Protein AF-A0A150TAH8-F1 (afdb_monomer)

Solvent-accessible surface area (backbone atoms only — not comparable to full-atom values): 19222 Å² total; per-residue (Å²): 104,57,64,86,28,78,84,46,90,66,79,88,76,79,58,80,88,75,46,64,79,42,93,52,56,62,56,81,57,50,41,96,89,68,51,67,64,69,39,50,74,44,46,46,42,44,44,37,46,50,50,52,49,42,22,63,46,40,26,17,71,62,74,76,88,62,86,39,72,48,59,50,74,57,78,55,34,35,42,38,38,40,35,40,97,94,30,67,41,66,52,63,29,39,33,45,68,36,95,39,83,70,72,41,24,24,32,34,38,18,38,35,38,76,88,75,35,62,66,59,65,59,69,59,45,21,65,69,27,26,20,41,31,31,29,54,46,47,60,25,31,33,85,87,44,45,76,81,45,36,38,30,38,46,25,63,57,67,37,32,69,41,54,48,6,38,30,30,34,35,25,47,46,53,54,47,52,49,52,29,39,52,71,55,70,41,69,60,41,34,54,76,12,25,28,30,25,8,43,33,74,32,3,16,28,16,42,42,28,28,36,71,26,63,45,41,22,29,23,34,22,24,47,23,16,54,83,26,51,18,22,60,74,44,23,85,81,57,64,18,47,42,57,48,52,53,52,65,78,44,53,45,42,6,60,56,28,66,83,32,38,90,42,45,37,30,49,92,57,45,31,21,52,49,52,30,44,34,52,71,36,33,35,42,42,37,45,49,59,67,42,47,46,36,19,37,28,25,26,42,28,13,53,56,56,13,42,43,50,19,44,23,63,74,30,47,45,30,42,26,32,45,22,58,63,87,77,62,61,82,80,61,83,57,75,82,48,49,62,62,49,50,40,50,42,25,38,41,40,70,63,78,43,79,65,66,42,52,79,42,58,23,86,95,24,59,42,65,52,79,83,37,50,87,74,81,78,58,82,35,102

Foldseek 3Di:
DFAPLPVADADDDDALVPFDFALFFFALQAHPVRDGDFFLVVNSNSLVNVVVLCCQAKFHDQDDAAPDWEWDDDQFKTKIWGDHPRFIDIDMWTKHWAPDDDFQFFEEEAEPCPPVRRLADPCLCSVLRYMYTDDHLCQQWNQPAACCATDHRVCSHVNRNGLGFSLSSSLNVVVSSLVHCVVNVRGHHDSQFYAYEYFACVLLNLLSNLLRTLSHQAGERALHADSRQFWLSQLVVQVAQQLCNVVVVTRRIGPNNVSCSPPVSSSSHINLSSLLSNPPGAYAYHHELLDSNRLLLRNLLSQVSSLLSCVLSVRNQRYAYDHQFDDRDGSDHGPVCSVVVSQNSCVRHVNNHDGGHYYDHHPSRHHDNVVRDDDDRHNHD

Structure (mmCIF, N/CA/C/O backbone):
data_AF-A0A150TAH8-F1
#
_entry.id   AF-A0A150TAH8-F1
#
loop_
_atom_site.group_PDB
_atom_site.id
_atom_site.type_symbol
_atom_site.label_atom_id
_atom_site.label_alt_id
_atom_site.label_comp_id
_atom_site.label_asym_id
_atom_site.label_entity_id
_atom_site.label_seq_id
_atom_site.pdbx_PDB_ins_code
_atom_site.Cartn_x
_atom_site.Cartn_y
_atom_site.Cartn_z
_atom_site.occupancy
_atom_site.B_iso_or_equiv
_atom_site.auth_seq_id
_atom_site.auth_comp_id
_atom_site.auth_asym_id
_atom_site.auth_atom_id
_atom_site.pdbx_PDB_model_num
ATOM 1 N N . MET A 1 1 ? -14.112 -8.688 0.940 1.00 89.31 1 MET A N 1
ATOM 2 C CA . MET A 1 1 ? -13.228 -9.781 1.413 1.00 89.31 1 MET A CA 1
ATOM 3 C C . MET A 1 1 ? -11.801 -9.259 1.490 1.00 89.31 1 MET A C 1
ATOM 5 O O . MET A 1 1 ? -11.469 -8.383 0.705 1.00 89.31 1 MET A O 1
ATOM 9 N N . GLU A 1 2 ? -10.972 -9.759 2.413 1.00 94.56 2 GLU A N 1
ATOM 10 C CA . GLU A 1 2 ? -9.557 -9.344 2.533 1.00 94.56 2 GLU A CA 1
ATOM 11 C C . GLU A 1 2 ? -8.723 -9.751 1.303 1.00 94.56 2 GLU A C 1
ATOM 13 O O . GLU A 1 2 ? -7.893 -8.979 0.825 1.00 94.56 2 GLU A O 1
ATOM 18 N N . ASP A 1 3 ? -8.968 -10.950 0.773 1.00 95.94 3 ASP A N 1
ATOM 19 C CA . ASP A 1 3 ? -8.304 -11.502 -0.407 1.00 95.94 3 ASP A CA 1
ATOM 20 C C . ASP A 1 3 ? -9.316 -12.358 -1.180 1.00 95.94 3 ASP A C 1
ATOM 22 O O . ASP A 1 3 ? -9.852 -13.332 -0.652 1.00 95.94 3 ASP A O 1
ATOM 26 N N . GLU A 1 4 ? -9.637 -11.951 -2.401 1.00 95.19 4 GLU A N 1
ATOM 27 C CA . GLU A 1 4 ? -10.650 -12.576 -3.258 1.00 95.19 4 GLU A CA 1
ATOM 28 C C . GLU A 1 4 ? -10.094 -13.772 -4.033 1.00 95.19 4 GLU A C 1
ATOM 30 O O . GLU A 1 4 ? -10.869 -14.556 -4.561 1.00 95.19 4 GLU A O 1
ATOM 35 N N . GLY A 1 5 ? -8.767 -13.918 -4.114 1.00 95.38 5 GLY A N 1
ATOM 36 C CA . GLY A 1 5 ? -8.105 -15.009 -4.836 1.00 95.38 5 GLY A CA 1
ATOM 37 C C . GLY A 1 5 ? -7.722 -16.202 -3.963 1.00 95.38 5 GLY A C 1
ATOM 38 O O . GLY A 1 5 ? -6.856 -16.981 -4.352 1.00 95.38 5 GLY A O 1
ATOM 39 N N . THR A 1 6 ? -8.287 -16.345 -2.763 1.00 94.38 6 THR A N 1
ATOM 40 C CA . THR A 1 6 ? -7.948 -17.453 -1.847 1.00 94.38 6 THR A CA 1
ATOM 41 C C . THR A 1 6 ? -8.355 -18.827 -2.380 1.00 94.38 6 THR A C 1
ATOM 43 O O . THR A 1 6 ? -7.777 -19.826 -1.961 1.00 94.38 6 THR A O 1
ATOM 46 N N . ASP A 1 7 ? -9.298 -18.868 -3.320 1.00 95.31 7 ASP A N 1
ATOM 47 C CA . ASP A 1 7 ? -9.762 -20.052 -4.045 1.00 95.31 7 ASP A CA 1
ATOM 48 C C . ASP A 1 7 ? -8.865 -20.437 -5.237 1.00 95.31 7 ASP A C 1
ATOM 50 O O . ASP A 1 7 ? -8.974 -21.543 -5.766 1.00 95.31 7 ASP A O 1
ATOM 54 N N . CYS A 1 8 ? -7.972 -19.545 -5.674 1.00 95.94 8 CYS A N 1
ATOM 55 C CA . CYS A 1 8 ? -7.101 -19.783 -6.818 1.00 95.94 8 CYS A CA 1
ATOM 56 C C . CYS A 1 8 ? -5.956 -20.744 -6.469 1.00 95.94 8 CYS A C 1
ATOM 58 O O . CYS A 1 8 ? -5.208 -20.531 -5.511 1.00 95.94 8 CYS A O 1
ATOM 60 N N . ALA A 1 9 ? -5.754 -21.763 -7.307 1.00 93.19 9 ALA A N 1
ATOM 61 C CA . ALA A 1 9 ? -4.584 -22.628 -7.222 1.00 93.19 9 ALA A CA 1
ATOM 62 C C . ALA A 1 9 ? -3.312 -21.854 -7.607 1.00 93.19 9 ALA A C 1
ATOM 64 O O . ALA A 1 9 ? -3.242 -21.263 -8.683 1.00 93.19 9 ALA A O 1
ATOM 65 N N . VAL A 1 10 ? -2.297 -21.883 -6.740 1.00 94.94 10 VAL A N 1
ATOM 66 C CA . VAL A 1 10 ? -0.975 -21.301 -7.006 1.00 94.94 10 VAL A CA 1
ATOM 67 C C . VAL A 1 10 ? 0.061 -22.414 -6.975 1.00 94.94 10 VAL A C 1
ATOM 69 O O . VAL A 1 10 ? 0.217 -23.089 -5.957 1.00 94.94 10 VAL A O 1
ATOM 72 N N . SER A 1 11 ? 0.771 -22.600 -8.087 1.00 92.62 11 SER A N 1
ATOM 73 C CA . SER A 1 11 ? 1.853 -23.581 -8.194 1.00 92.62 11 SER A CA 1
ATOM 74 C C . SER A 1 11 ? 2.959 -23.325 -7.169 1.00 92.62 11 SER A C 1
ATOM 76 O O . SER A 1 11 ? 3.201 -22.190 -6.751 1.00 92.62 11 SER A O 1
ATOM 78 N N . SER A 1 12 ? 3.677 -24.383 -6.788 1.00 93.50 12 SER A N 1
ATOM 79 C CA . SER A 1 12 ? 4.825 -24.269 -5.888 1.00 93.50 12 SER A CA 1
ATOM 80 C C . SER A 1 12 ? 5.863 -23.298 -6.450 1.00 93.50 12 SER A C 1
ATOM 82 O O . SER A 1 12 ? 6.336 -23.459 -7.576 1.00 93.50 12 SER A O 1
ATOM 84 N N . LEU A 1 13 ? 6.245 -22.310 -5.648 1.00 97.06 13 LEU A N 1
ATOM 85 C CA . LEU A 1 13 ? 7.256 -21.333 -6.029 1.00 97.06 13 LEU A CA 1
ATOM 86 C C . LEU A 1 13 ? 8.665 -21.910 -5.813 1.00 97.06 13 LEU A C 1
ATOM 88 O O . LEU A 1 13 ? 8.906 -22.481 -4.746 1.00 97.06 13 LEU A O 1
ATOM 92 N N . PRO A 1 14 ? 9.615 -21.726 -6.745 1.00 95.88 14 PRO A N 1
ATOM 93 C CA . PRO A 1 14 ? 10.979 -22.242 -6.610 1.00 95.88 14 PRO A CA 1
ATOM 94 C C . PRO A 1 14 ? 11.730 -21.587 -5.444 1.00 95.88 14 PRO A C 1
ATOM 96 O O . PRO A 1 14 ? 11.339 -20.535 -4.929 1.00 95.88 14 PRO A O 1
ATOM 99 N N . ASP A 1 15 ? 12.824 -22.189 -5.003 1.00 96.06 15 ASP A N 1
ATOM 100 C CA . ASP A 1 15 ? 13.688 -21.560 -4.004 1.00 96.06 15 ASP A CA 1
ATOM 101 C C . ASP A 1 15 ? 14.518 -20.432 -4.612 1.00 96.06 15 ASP A C 1
ATOM 103 O O . ASP A 1 15 ? 14.789 -20.414 -5.813 1.00 96.06 15 ASP A O 1
ATOM 107 N N . ALA A 1 16 ? 14.936 -19.480 -3.773 1.00 95.06 16 ALA A N 1
ATOM 108 C CA . ALA A 1 16 ? 15.614 -18.266 -4.227 1.00 95.06 16 ALA A CA 1
ATOM 109 C C . ALA A 1 16 ? 16.863 -18.557 -5.080 1.00 95.06 16 ALA A C 1
ATOM 111 O O . ALA A 1 16 ? 17.128 -17.855 -6.054 1.00 95.06 16 ALA A O 1
ATOM 112 N N . GLY A 1 17 ? 17.605 -19.620 -4.749 1.00 94.06 17 GLY A N 1
ATOM 113 C CA . GLY A 1 17 ? 18.802 -20.033 -5.486 1.00 94.06 17 GLY A CA 1
ATOM 114 C C . GLY A 1 17 ? 18.532 -20.569 -6.897 1.00 94.06 17 GLY A C 1
ATOM 115 O O . GLY A 1 17 ? 19.419 -20.487 -7.740 1.00 94.06 17 GLY A O 1
ATOM 116 N N . ALA A 1 18 ? 17.322 -21.067 -7.169 1.00 95.88 18 ALA A N 1
ATOM 117 C CA . ALA A 1 18 ? 16.941 -21.645 -8.460 1.00 95.88 18 ALA A CA 1
ATOM 118 C C . ALA A 1 18 ? 16.363 -20.612 -9.445 1.00 95.88 18 ALA A C 1
ATOM 120 O O . ALA A 1 18 ? 16.074 -20.943 -10.594 1.00 95.88 18 ALA A O 1
ATOM 121 N N . LEU A 1 19 ? 16.167 -19.365 -9.007 1.00 97.12 19 LEU A N 1
ATOM 122 C CA . LEU A 1 19 ? 15.574 -18.323 -9.835 1.00 97.12 19 LEU A CA 1
ATOM 123 C C . LEU A 1 19 ? 16.577 -17.761 -10.857 1.00 97.12 19 LEU A C 1
ATOM 125 O O . LEU A 1 19 ? 17.686 -17.360 -10.470 1.00 97.12 19 LEU A O 1
ATOM 129 N N . PRO A 1 20 ? 16.197 -17.675 -12.146 1.00 95.88 20 PRO A N 1
ATOM 130 C CA . PRO A 1 20 ? 17.036 -17.068 -13.169 1.00 95.88 20 PRO A CA 1
ATOM 131 C C . PRO A 1 20 ? 17.081 -15.545 -13.008 1.00 95.88 20 PRO A C 1
ATOM 133 O O . PRO A 1 20 ? 16.189 -14.935 -12.419 1.00 95.88 20 PRO A O 1
ATOM 136 N N . ALA A 1 21 ? 18.103 -14.911 -13.580 1.00 96.81 21 ALA A N 1
ATOM 137 C CA . ALA A 1 21 ? 18.140 -13.458 -13.695 1.00 96.81 21 ALA A CA 1
ATOM 138 C C . ALA A 1 21 ? 17.241 -12.983 -14.850 1.00 96.81 21 ALA A C 1
ATOM 140 O O . ALA A 1 21 ? 17.356 -13.462 -15.976 1.00 96.81 21 ALA A O 1
ATOM 141 N N . ILE A 1 22 ? 16.383 -12.003 -14.573 1.00 95.44 22 ILE A N 1
ATOM 142 C CA . ILE A 1 22 ? 15.494 -11.335 -15.526 1.00 95.44 22 ILE A CA 1
ATOM 143 C C . ILE A 1 22 ? 15.854 -9.846 -15.521 1.00 95.44 22 ILE A C 1
ATOM 145 O O . ILE A 1 22 ? 15.651 -9.151 -14.521 1.00 95.44 22 ILE A O 1
ATOM 149 N N . ALA A 1 23 ? 16.430 -9.366 -16.626 1.00 94.44 23 ALA A N 1
ATOM 150 C CA . ALA A 1 23 ? 16.931 -7.993 -16.727 1.00 94.44 23 ALA A CA 1
ATOM 151 C C . ALA A 1 23 ? 15.802 -6.949 -16.765 1.00 94.44 23 ALA A C 1
ATOM 153 O O . ALA A 1 23 ? 15.909 -5.899 -16.135 1.00 94.44 23 ALA A O 1
ATOM 154 N N . LYS A 1 24 ? 14.726 -7.242 -17.503 1.00 97.62 24 LYS A N 1
ATOM 155 C CA . LYS A 1 24 ? 13.521 -6.408 -17.594 1.00 97.62 24 LYS A CA 1
ATOM 156 C C . LYS A 1 24 ? 12.580 -6.672 -16.414 1.00 97.62 24 LYS A C 1
ATOM 158 O O . LYS A 1 24 ? 12.792 -7.597 -15.628 1.00 97.62 24 LYS A O 1
ATOM 163 N N . LEU A 1 25 ? 11.557 -5.837 -16.274 1.00 98.62 25 LEU A N 1
ATOM 164 C CA . LEU A 1 25 ? 10.483 -6.059 -15.313 1.00 98.62 25 LEU A CA 1
ATOM 165 C C . LEU A 1 25 ? 9.695 -7.323 -15.699 1.00 98.62 25 LEU A C 1
ATOM 167 O O . LEU A 1 25 ? 9.401 -7.500 -16.881 1.00 98.62 25 LEU A O 1
ATOM 171 N N . PRO A 1 26 ? 9.343 -8.197 -14.740 1.00 98.38 26 PRO A N 1
ATOM 172 C CA . PRO A 1 26 ? 8.453 -9.322 -15.002 1.00 98.38 26 PRO A CA 1
ATOM 173 C C . PRO A 1 26 ? 7.097 -8.869 -15.555 1.00 98.38 26 PRO A C 1
ATOM 175 O O . PRO A 1 26 ? 6.551 -7.843 -15.151 1.00 98.38 26 PRO A O 1
ATOM 178 N N . ASP A 1 27 ? 6.560 -9.632 -16.500 1.00 98.56 27 ASP A N 1
ATOM 179 C CA . ASP A 1 27 ? 5.301 -9.312 -17.164 1.00 98.56 27 ASP A CA 1
ATOM 180 C C . ASP A 1 27 ? 4.097 -9.573 -16.237 1.00 98.56 27 ASP A C 1
ATOM 182 O O . ASP A 1 27 ? 3.819 -10.740 -15.933 1.00 98.56 27 ASP A O 1
ATOM 186 N N . PRO A 1 28 ? 3.326 -8.538 -15.840 1.00 98.50 28 PRO A N 1
ATOM 187 C CA . PRO A 1 28 ? 2.207 -8.705 -14.913 1.00 98.50 28 PRO A CA 1
ATOM 188 C C . PRO A 1 28 ? 1.073 -9.575 -15.475 1.00 98.50 28 PRO A C 1
ATOM 190 O O . PRO A 1 28 ? 0.247 -10.075 -14.711 1.00 98.50 28 PRO A O 1
ATOM 193 N N . PHE A 1 29 ? 1.018 -9.770 -16.796 1.00 98.69 29 PHE A N 1
ATOM 194 C CA . PHE A 1 29 ? -0.021 -10.531 -17.488 1.00 98.69 29 PHE A CA 1
ATOM 195 C C . PHE A 1 29 ? 0.361 -11.995 -17.728 1.00 98.69 29 PHE A C 1
ATOM 197 O O . PHE A 1 29 ? -0.471 -12.758 -18.224 1.00 98.69 29 PHE A O 1
ATOM 204 N N . LYS A 1 30 ? 1.597 -12.401 -17.412 1.00 98.25 30 LYS A N 1
ATOM 205 C CA . LYS A 1 30 ? 2.077 -13.776 -17.580 1.00 98.25 3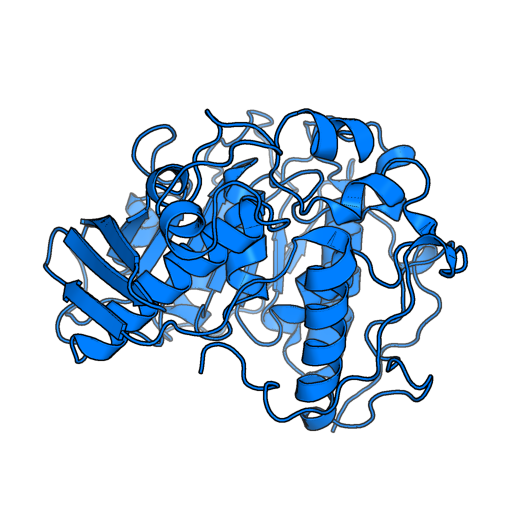0 LYS A CA 1
ATOM 206 C C . LYS A 1 30 ? 1.958 -14.544 -16.262 1.00 98.25 30 LYS A C 1
ATOM 208 O O . LYS A 1 30 ? 2.532 -14.147 -15.254 1.00 98.25 30 LYS A O 1
ATOM 213 N N . LYS A 1 31 ? 1.216 -15.650 -16.275 1.00 96.81 31 LYS A N 1
ATOM 214 C CA . LYS A 1 31 ? 1.053 -16.550 -15.130 1.00 96.81 31 LYS A CA 1
ATOM 215 C C . LYS A 1 31 ? 2.326 -17.347 -14.853 1.00 96.81 31 LYS A C 1
ATOM 217 O O . LYS A 1 31 ? 3.212 -17.456 -15.705 1.00 96.81 31 LYS A O 1
ATOM 222 N N . LEU A 1 32 ? 2.390 -17.959 -13.671 1.00 95.50 32 LEU A N 1
ATOM 223 C CA . LEU A 1 32 ? 3.505 -18.827 -13.267 1.00 95.50 32 LEU A CA 1
ATOM 224 C C . LEU A 1 32 ? 3.694 -20.044 -14.187 1.00 95.50 32 LEU A C 1
ATOM 226 O O . LEU A 1 32 ? 4.820 -20.499 -14.368 1.00 95.50 32 LEU A O 1
ATOM 230 N N . ASP A 1 33 ? 2.614 -20.547 -14.791 1.00 93.94 33 ASP A N 1
ATOM 231 C CA . ASP A 1 33 ? 2.639 -21.644 -15.774 1.00 93.94 33 ASP A CA 1
ATOM 232 C C . ASP A 1 33 ? 3.142 -21.214 -17.172 1.00 93.94 33 ASP A C 1
ATOM 234 O O . ASP A 1 33 ? 3.261 -22.035 -18.080 1.00 93.94 33 ASP A O 1
ATOM 238 N N . GLY A 1 34 ? 3.441 -19.924 -17.357 1.00 94.50 34 GLY A N 1
ATOM 239 C CA . GLY A 1 34 ? 3.929 -19.343 -18.603 1.00 94.50 34 GLY A CA 1
ATOM 240 C C . GLY A 1 34 ? 2.845 -18.871 -19.574 1.00 94.50 34 GLY A C 1
ATOM 241 O O . GLY A 1 34 ? 3.171 -18.137 -20.512 1.00 94.50 34 GLY A O 1
ATOM 242 N N . SER A 1 35 ? 1.578 -19.223 -19.355 1.00 95.94 35 SER A N 1
ATOM 243 C CA . SER A 1 35 ? 0.458 -18.715 -20.151 1.00 95.94 35 SER A CA 1
ATOM 244 C C . SER A 1 35 ? 0.078 -17.284 -19.746 1.00 95.94 35 SER A C 1
ATOM 246 O O . SER A 1 35 ? 0.479 -16.788 -18.694 1.00 95.94 35 SER A O 1
ATOM 248 N N . ARG A 1 36 ? -0.665 -16.572 -20.600 1.00 97.62 36 ARG A N 1
ATOM 249 C CA . ARG A 1 36 ? -1.091 -15.183 -20.343 1.00 97.62 36 ARG A CA 1
ATOM 250 C C . ARG A 1 36 ? -2.539 -15.130 -19.872 1.00 97.62 36 ARG A C 1
ATOM 252 O O . ARG A 1 36 ? -3.340 -15.968 -20.278 1.00 97.62 36 ARG A O 1
ATOM 259 N N . ILE A 1 37 ? -2.878 -14.128 -19.063 1.00 98.12 37 ILE A N 1
ATOM 260 C CA . ILE A 1 37 ? -4.278 -13.827 -18.748 1.00 98.12 37 ILE A CA 1
ATOM 261 C C . ILE A 1 37 ? -5.011 -13.282 -19.978 1.00 98.12 37 ILE A C 1
ATOM 263 O O . ILE A 1 37 ? -4.420 -12.588 -20.808 1.00 98.12 37 ILE A O 1
ATOM 267 N N . SER A 1 38 ? -6.297 -13.600 -20.083 1.00 96.94 38 SER A N 1
ATOM 268 C CA . SER A 1 38 ? -7.128 -13.331 -21.260 1.00 96.94 38 SER A CA 1
ATOM 269 C C . SER A 1 38 ? -8.426 -12.592 -20.943 1.00 96.94 38 SER A C 1
ATOM 271 O O . SER A 1 38 ? -8.977 -11.952 -21.830 1.00 96.94 38 SER A O 1
ATOM 273 N N . THR A 1 39 ? -8.892 -12.626 -19.691 1.00 97.88 39 THR A N 1
ATOM 274 C CA . THR A 1 39 ? -10.108 -11.941 -19.227 1.00 97.88 39 THR A CA 1
ATOM 275 C C . THR A 1 39 ? -9.844 -11.111 -17.972 1.00 97.88 39 THR A C 1
ATOM 277 O O . THR A 1 39 ? -8.854 -11.325 -17.267 1.00 97.88 39 THR A O 1
ATOM 280 N N . LYS A 1 40 ? -10.749 -10.182 -17.633 1.00 97.44 40 LYS A N 1
ATOM 281 C CA . LYS A 1 40 ? -10.663 -9.462 -16.348 1.00 97.44 40 LYS A CA 1
ATOM 282 C C . LYS A 1 40 ? -10.778 -10.407 -15.148 1.00 97.44 40 LYS A C 1
ATOM 284 O O . LYS A 1 40 ? -10.182 -10.139 -14.110 1.00 97.44 40 LYS A O 1
ATOM 289 N N . ALA A 1 41 ? -11.514 -11.513 -15.281 1.00 96.50 41 ALA A N 1
ATOM 290 C CA . ALA A 1 41 ? -11.683 -12.494 -14.209 1.00 96.50 41 ALA A CA 1
ATOM 291 C C . ALA A 1 41 ? -10.371 -13.231 -13.879 1.00 96.50 41 ALA A C 1
ATOM 293 O O . ALA A 1 41 ? -10.106 -13.504 -12.706 1.00 96.50 41 ALA A O 1
ATOM 294 N N . ASP A 1 42 ? -9.522 -13.474 -14.883 1.00 97.69 42 ASP A N 1
ATOM 295 C CA . ASP A 1 42 ? -8.211 -14.119 -14.716 1.00 97.69 42 ASP A CA 1
ATOM 296 C C . ASP A 1 42 ? -7.274 -13.303 -13.809 1.00 97.69 42 ASP A C 1
ATOM 298 O O . ASP A 1 42 ? -6.412 -13.867 -13.125 1.00 97.69 42 ASP A O 1
ATOM 302 N N . TRP A 1 43 ? -7.454 -11.974 -13.763 1.00 98.19 43 TRP A N 1
ATOM 303 C CA . TRP A 1 43 ? -6.660 -11.089 -12.910 1.00 98.19 43 TRP A CA 1
ATOM 304 C C . TRP A 1 43 ? -6.739 -11.484 -11.436 1.00 98.19 43 TRP A C 1
ATOM 306 O O . TRP A 1 43 ? -5.736 -11.379 -10.738 1.00 98.19 43 TRP A O 1
ATOM 316 N N . ARG A 1 44 ? -7.882 -12.003 -10.963 1.00 97.38 44 ARG A N 1
ATOM 317 C CA . ARG A 1 44 ? -8.038 -12.459 -9.572 1.00 97.38 44 ARG A CA 1
ATOM 318 C C . ARG A 1 44 ? -6.971 -13.491 -9.202 1.00 97.38 44 ARG A C 1
ATOM 320 O O . ARG A 1 44 ? -6.286 -13.335 -8.192 1.00 97.38 44 ARG A O 1
ATOM 327 N N . CYS A 1 45 ? -6.783 -14.500 -10.052 1.00 98.12 45 CYS A N 1
ATOM 328 C CA . CYS A 1 45 ? -5.802 -15.550 -9.808 1.00 98.12 45 CYS A CA 1
ATOM 329 C C . CYS A 1 45 ? -4.374 -15.107 -10.128 1.00 98.12 45 CYS A C 1
ATOM 331 O O . CYS A 1 45 ? -3.465 -15.440 -9.370 1.00 98.12 45 CYS A O 1
ATOM 333 N N . ARG A 1 46 ? -4.152 -14.275 -11.157 1.00 98.31 46 ARG A N 1
ATOM 334 C CA . ARG A 1 46 ? -2.812 -13.715 -11.405 1.00 98.31 46 ARG A CA 1
ATOM 335 C C . ARG A 1 46 ? -2.339 -12.819 -10.258 1.00 98.31 46 ARG A C 1
ATOM 337 O O . ARG A 1 46 ? -1.199 -12.938 -9.816 1.00 98.31 46 ARG A O 1
ATOM 344 N N . ARG A 1 47 ? -3.221 -11.978 -9.714 1.00 98.56 47 ARG A N 1
ATOM 345 C CA . ARG A 1 47 ? -2.962 -11.192 -8.502 1.00 98.56 47 ARG A CA 1
ATOM 346 C C . ARG A 1 47 ? -2.577 -12.102 -7.336 1.00 98.56 47 ARG A C 1
ATOM 348 O O . ARG A 1 47 ? -1.661 -11.761 -6.590 1.00 98.56 47 ARG A O 1
ATOM 355 N N . GLN A 1 48 ? -3.247 -13.245 -7.183 1.00 98.38 48 GLN A N 1
ATOM 356 C CA . GLN A 1 48 ? -2.917 -14.192 -6.121 1.00 98.38 48 GLN A CA 1
ATOM 357 C C . GLN A 1 48 ? -1.527 -14.814 -6.301 1.00 98.38 48 GLN A C 1
ATOM 359 O O . GLN A 1 48 ? -0.777 -14.918 -5.330 1.00 98.38 48 GLN A O 1
ATOM 364 N N . GLU A 1 49 ? -1.137 -15.171 -7.525 1.00 98.62 49 GLU A N 1
ATOM 365 C CA . GLU A 1 49 ? 0.228 -15.624 -7.812 1.00 98.62 49 GLU A CA 1
ATOM 366 C C . GLU A 1 49 ? 1.269 -14.559 -7.430 1.00 98.62 49 GLU A C 1
ATOM 368 O O . GLU A 1 49 ? 2.226 -14.868 -6.717 1.00 98.62 49 GLU A O 1
ATOM 373 N N . ILE A 1 50 ? 1.047 -13.297 -7.824 1.00 98.75 50 ILE A N 1
ATOM 374 C CA . ILE A 1 50 ? 1.919 -12.163 -7.469 1.00 98.75 50 ILE A CA 1
ATOM 375 C C . ILE A 1 50 ? 2.000 -12.011 -5.948 1.00 98.75 50 ILE A C 1
ATOM 377 O O . ILE A 1 50 ? 3.095 -11.892 -5.399 1.00 98.75 50 ILE A O 1
ATOM 381 N N . LYS A 1 51 ? 0.861 -12.071 -5.244 1.00 98.69 51 LYS A N 1
ATOM 382 C CA . LYS A 1 51 ? 0.814 -12.007 -3.777 1.00 98.69 51 LYS A CA 1
ATOM 383 C C . LYS A 1 51 ? 1.664 -13.107 -3.148 1.00 98.69 51 LYS A C 1
ATOM 385 O O . LYS A 1 51 ? 2.444 -12.819 -2.244 1.00 98.69 51 LYS A O 1
ATOM 390 N N . LYS A 1 52 ? 1.580 -14.346 -3.643 1.00 98.50 52 LYS A N 1
ATOM 391 C CA . LYS A 1 52 ? 2.404 -15.460 -3.148 1.00 98.50 52 LYS A CA 1
ATOM 392 C C . LYS A 1 52 ? 3.890 -15.275 -3.433 1.00 98.50 52 LYS A C 1
ATOM 394 O O . LYS A 1 52 ? 4.706 -15.585 -2.566 1.00 98.50 52 LYS A O 1
ATOM 399 N N . GLN A 1 53 ? 4.259 -14.724 -4.587 1.00 98.69 53 GLN A N 1
ATOM 400 C CA . GLN A 1 53 ? 5.650 -14.359 -4.865 1.00 98.69 53 GLN A CA 1
ATOM 401 C C . GLN A 1 53 ? 6.136 -13.242 -3.924 1.00 98.69 53 GLN A C 1
ATOM 403 O O . GLN A 1 53 ? 7.219 -13.346 -3.349 1.00 98.69 53 GLN A O 1
ATOM 408 N N . ALA A 1 54 ? 5.322 -12.210 -3.698 1.00 98.75 54 ALA A N 1
ATOM 409 C CA . ALA A 1 54 ? 5.631 -11.109 -2.792 1.00 98.75 54 ALA A CA 1
ATOM 410 C C . ALA A 1 54 ? 5.791 -11.587 -1.336 1.00 98.75 54 ALA A C 1
ATOM 412 O O . ALA A 1 54 ? 6.746 -11.196 -0.661 1.00 98.75 54 ALA A O 1
ATOM 413 N N . GLU A 1 55 ? 4.908 -12.476 -0.868 1.00 98.69 55 GLU A N 1
ATOM 414 C CA . GLU A 1 55 ? 5.010 -13.141 0.438 1.00 98.69 55 GLU A CA 1
ATOM 415 C C . GLU A 1 55 ? 6.297 -13.974 0.539 1.00 98.69 55 GLU A C 1
ATOM 417 O O . GLU A 1 55 ? 7.038 -13.831 1.511 1.00 98.69 55 GLU A O 1
ATOM 422 N N . LYS A 1 56 ? 6.603 -14.816 -0.460 1.00 98.50 56 LYS A N 1
ATOM 423 C CA . LYS A 1 56 ? 7.767 -15.718 -0.405 1.00 98.50 56 LYS A CA 1
ATOM 424 C C . LYS A 1 56 ? 9.101 -14.973 -0.465 1.00 98.50 56 LYS A C 1
ATOM 426 O O . LYS A 1 56 ? 10.025 -15.361 0.245 1.00 98.50 56 LYS A O 1
ATOM 431 N N . TYR A 1 57 ? 9.226 -13.950 -1.310 1.00 98.69 57 TYR A N 1
ATOM 432 C CA . TYR A 1 57 ? 10.536 -13.381 -1.651 1.00 98.69 57 TYR A CA 1
ATOM 433 C C . TYR A 1 57 ? 10.801 -11.977 -1.095 1.00 98.69 57 TYR A C 1
ATOM 435 O O . TYR A 1 57 ? 11.966 -11.593 -1.022 1.00 98.69 57 TYR A O 1
ATOM 443 N N . ILE A 1 58 ? 9.772 -11.207 -0.714 1.00 98.62 58 ILE A N 1
ATOM 444 C CA . ILE A 1 58 ? 9.937 -9.792 -0.330 1.00 98.62 58 ILE A CA 1
ATOM 445 C C . ILE A 1 58 ? 9.465 -9.519 1.098 1.00 98.62 58 ILE A C 1
ATOM 447 O O . ILE A 1 58 ? 10.240 -9.035 1.917 1.00 98.62 58 ILE A O 1
ATOM 451 N N . TYR A 1 59 ? 8.204 -9.801 1.418 1.00 98.69 59 TYR A N 1
ATOM 452 C CA . TYR A 1 59 ? 7.581 -9.298 2.650 1.00 98.69 59 TYR A CA 1
ATOM 453 C C . TYR A 1 59 ? 7.480 -10.341 3.770 1.00 98.69 59 TYR A C 1
ATOM 455 O O . TYR A 1 59 ? 7.371 -9.980 4.944 1.00 98.69 59 TYR A O 1
ATOM 463 N N . GLY A 1 60 ? 7.553 -11.628 3.429 1.00 98.38 60 GLY A N 1
ATOM 464 C CA . GLY A 1 60 ? 7.164 -12.719 4.316 1.00 98.38 60 GLY A CA 1
ATOM 465 C C . GLY A 1 60 ? 5.651 -12.959 4.303 1.00 98.38 60 GLY A C 1
ATOM 466 O O . GLY A 1 60 ? 4.879 -12.207 3.705 1.00 98.38 60 GLY A O 1
ATOM 467 N N . THR A 1 61 ? 5.219 -14.050 4.935 1.00 97.88 61 THR A N 1
ATOM 468 C CA . THR A 1 61 ? 3.816 -14.481 4.879 1.00 97.88 61 THR A CA 1
ATOM 469 C C . THR A 1 61 ? 2.940 -13.570 5.728 1.00 97.88 61 THR A C 1
ATOM 471 O O . THR A 1 61 ? 3.123 -13.496 6.939 1.00 97.88 61 THR A O 1
ATOM 474 N N . LYS A 1 62 ? 1.931 -12.940 5.120 1.00 97.94 62 LYS A N 1
ATOM 475 C CA . LYS A 1 62 ? 0.828 -12.323 5.859 1.00 97.94 62 LYS A CA 1
ATOM 476 C C . LYS A 1 62 ? -0.233 -13.402 6.135 1.00 97.94 62 LYS A C 1
ATOM 478 O O . LYS A 1 62 ? -0.889 -13.839 5.189 1.00 97.94 62 LYS A O 1
ATOM 483 N N . PRO A 1 63 ? -0.413 -13.862 7.387 1.00 97.06 63 PRO A N 1
ATOM 484 C CA . PRO A 1 63 ? -1.399 -14.890 7.703 1.00 97.06 63 PRO A CA 1
ATOM 485 C C . PRO A 1 63 ? -2.829 -14.392 7.436 1.00 97.06 63 PRO A C 1
ATOM 487 O O . PRO A 1 63 ? -3.064 -13.177 7.492 1.00 97.06 63 PRO A O 1
ATOM 490 N N . PRO A 1 64 ? -3.788 -15.303 7.180 1.00 96.25 64 PRO A N 1
ATOM 491 C CA . PRO A 1 64 ? -5.197 -14.946 7.039 1.00 96.25 64 PRO A CA 1
ATOM 492 C C . PRO A 1 64 ? -5.777 -14.412 8.361 1.00 96.25 64 PRO A C 1
ATOM 494 O O . PRO A 1 64 ? -5.076 -14.261 9.369 1.00 96.25 64 PRO A O 1
ATOM 497 N N . LYS A 1 65 ? -7.084 -14.126 8.367 1.00 97.50 65 LYS A N 1
ATOM 498 C CA . LYS A 1 65 ? -7.801 -13.753 9.589 1.00 97.50 65 LYS A CA 1
ATOM 499 C C . LYS A 1 65 ? -7.562 -14.805 10.699 1.00 97.50 65 LYS A C 1
ATOM 501 O O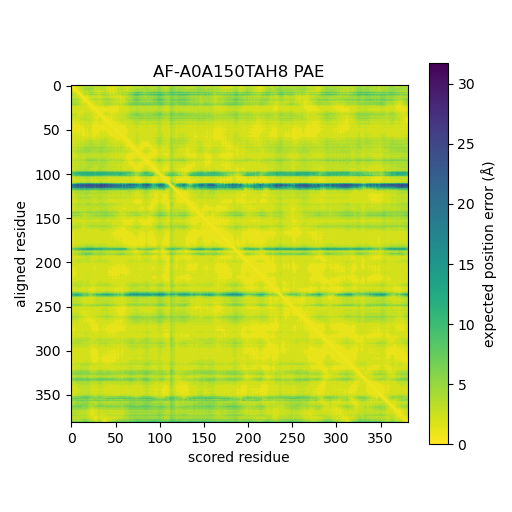 . LYS A 1 65 ? -7.744 -15.994 10.438 1.00 97.50 65 LYS A O 1
ATOM 506 N N . PRO A 1 66 ? -7.163 -14.381 11.914 1.00 98.19 66 PRO A N 1
ATOM 507 C CA . PRO A 1 66 ? -7.054 -15.244 13.092 1.00 98.19 66 PRO A CA 1
ATOM 508 C C . PRO A 1 66 ? -8.358 -15.968 13.455 1.00 98.19 66 PRO A C 1
ATOM 510 O O . PRO A 1 66 ? -9.436 -15.567 13.023 1.00 98.19 66 PRO A O 1
ATOM 513 N N . GLU A 1 67 ? -8.264 -16.966 14.340 1.00 98.44 67 GLU A N 1
ATOM 514 C CA . GLU A 1 67 ? -9.425 -17.708 14.874 1.00 98.44 67 GLU A CA 1
ATOM 515 C C . GLU A 1 67 ? -10.466 -16.781 15.516 1.00 98.44 67 GLU A C 1
ATOM 517 O O . GLU A 1 67 ? -11.666 -16.978 15.343 1.00 98.44 67 GLU A O 1
ATOM 522 N N . SER A 1 68 ? -10.013 -15.753 16.240 1.00 98.38 68 SER A N 1
ATOM 523 C CA . SER A 1 68 ? -10.889 -14.748 16.833 1.00 98.38 68 SER A CA 1
ATOM 524 C C . SER A 1 68 ? -10.276 -13.355 16.736 1.00 98.38 68 SER A C 1
ATOM 526 O O . SER A 1 68 ? -9.122 -13.130 17.109 1.00 98.38 68 SER A O 1
ATOM 528 N N . VAL A 1 69 ? -11.077 -12.411 16.242 1.00 98.50 69 VAL A N 1
ATOM 529 C CA . VAL A 1 69 ? -10.786 -10.975 16.251 1.00 98.50 69 VAL A CA 1
ATOM 530 C C . VAL A 1 69 ? -12.036 -10.280 16.758 1.00 98.50 69 VAL A C 1
ATOM 532 O O . VAL A 1 69 ? -13.059 -10.333 16.083 1.00 98.50 69 VAL A O 1
ATOM 535 N N . THR A 1 70 ? -11.959 -9.650 17.924 1.00 98.44 70 THR A N 1
ATOM 536 C CA . THR A 1 70 ? -13.053 -8.882 18.536 1.00 98.44 70 THR A CA 1
ATOM 537 C C . THR A 1 70 ? -12.582 -7.467 18.836 1.00 98.44 70 THR A C 1
ATOM 539 O O . THR A 1 70 ? -11.394 -7.159 18.731 1.00 98.44 70 THR A O 1
ATOM 542 N N . GLY A 1 71 ? -13.491 -6.576 19.214 1.00 97.81 71 GLY A N 1
ATOM 543 C CA . GLY A 1 71 ? -13.103 -5.202 19.477 1.00 97.81 71 GLY A CA 1
ATOM 544 C C . GLY A 1 71 ? -14.270 -4.262 19.686 1.00 97.81 71 GLY A C 1
ATOM 545 O O . GLY A 1 71 ? -15.425 -4.680 19.734 1.00 97.81 71 GLY A O 1
ATOM 546 N N . THR A 1 72 ? -13.947 -2.980 19.796 1.00 97.94 72 THR A N 1
ATOM 547 C CA . THR A 1 72 ? -14.927 -1.896 19.864 1.00 97.94 72 THR A CA 1
ATOM 548 C C . THR A 1 72 ? -14.544 -0.791 18.892 1.00 97.94 72 THR A C 1
ATOM 550 O O . THR A 1 72 ? -13.363 -0.527 18.674 1.00 97.94 72 THR A O 1
ATOM 553 N N . VAL A 1 73 ? -15.554 -0.132 18.325 1.00 98.31 73 VAL A N 1
ATOM 554 C CA . VAL A 1 73 ? -15.408 1.121 17.578 1.00 98.31 73 VAL A CA 1
ATOM 555 C C . VAL A 1 73 ? -16.189 2.185 18.333 1.00 98.31 73 VAL A C 1
ATOM 557 O O . VAL A 1 73 ? -17.376 2.015 18.604 1.00 98.31 73 VAL A O 1
ATOM 560 N N . SER A 1 74 ? -15.520 3.274 18.689 1.00 97.38 74 SER A N 1
ATOM 561 C CA . SER A 1 74 ? -16.112 4.449 19.319 1.00 97.38 74 SER A CA 1
ATOM 562 C C . SER A 1 74 ? -15.811 5.700 18.491 1.00 97.38 74 SER A C 1
ATOM 564 O O . SER A 1 74 ? -15.123 5.652 17.471 1.00 97.38 74 SER A O 1
ATOM 566 N N . ARG A 1 75 ? -16.335 6.852 18.922 1.00 96.56 75 ARG A N 1
ATOM 567 C CA . ARG A 1 75 ? -16.076 8.136 18.251 1.00 96.56 75 ARG A CA 1
ATOM 568 C C . ARG A 1 75 ? -14.624 8.607 18.395 1.00 96.56 75 ARG A C 1
ATOM 570 O O . ARG A 1 75 ? -14.238 9.524 17.681 1.00 96.56 75 ARG A O 1
ATOM 577 N N . THR A 1 76 ? -13.859 8.022 19.319 1.00 97.31 76 THR A N 1
ATOM 578 C CA . THR A 1 76 ? -12.494 8.453 19.661 1.00 97.31 76 THR A CA 1
ATOM 579 C C . THR A 1 76 ? -11.458 7.335 19.587 1.00 97.31 76 THR A C 1
ATOM 581 O O . THR A 1 76 ? -10.261 7.618 19.611 1.00 97.31 76 THR A O 1
ATOM 584 N N . SER A 1 77 ? -11.873 6.071 19.494 1.00 97.69 77 SER A N 1
ATOM 585 C CA . SER A 1 77 ? -10.954 4.934 19.526 1.00 97.69 77 SER A CA 1
ATOM 586 C C . SER A 1 77 ? -11.506 3.680 18.857 1.00 97.69 77 SER A C 1
ATOM 588 O O . SER A 1 77 ? -12.716 3.454 18.804 1.00 97.69 77 SER A O 1
ATOM 590 N N . ILE A 1 78 ? -10.584 2.839 18.396 1.00 98.38 78 ILE A N 1
ATOM 591 C CA . ILE A 1 78 ? -10.809 1.449 18.014 1.00 98.38 78 ILE A CA 1
ATOM 592 C C . ILE A 1 78 ? -9.929 0.584 18.912 1.00 98.38 78 ILE A C 1
ATOM 594 O O . ILE A 1 78 ? -8.724 0.823 19.006 1.00 98.38 78 ILE A O 1
ATOM 598 N N . THR A 1 79 ? -10.515 -0.436 19.532 1.00 98.50 79 THR A N 1
ATOM 599 C CA . THR A 1 79 ? -9.776 -1.479 20.255 1.00 98.50 79 THR A CA 1
ATOM 600 C C . THR A 1 79 ? -9.864 -2.775 19.475 1.00 98.50 79 THR A C 1
ATOM 602 O O . THR A 1 79 ? -10.959 -3.182 19.097 1.00 98.50 79 THR A O 1
ATOM 605 N N . VAL A 1 80 ? -8.731 -3.440 19.270 1.00 98.81 80 VAL A N 1
ATOM 606 C CA . VAL A 1 80 ? -8.631 -4.726 18.579 1.00 98.81 80 VAL A CA 1
ATOM 607 C C . VAL A 1 80 ? -8.079 -5.760 19.546 1.00 98.81 80 VAL A C 1
ATOM 609 O O . VAL A 1 80 ? -6.995 -5.583 20.088 1.00 98.81 80 VAL A O 1
ATOM 612 N N . ASN A 1 81 ? -8.795 -6.863 19.727 1.00 98.81 81 ASN A N 1
ATOM 613 C CA . ASN A 1 81 ? -8.353 -8.022 20.491 1.00 98.81 81 ASN A CA 1
ATOM 614 C C . ASN A 1 81 ? -8.255 -9.221 19.557 1.00 98.81 81 ASN A C 1
ATOM 616 O O . ASN A 1 81 ? -9.192 -9.516 18.818 1.00 98.81 81 ASN A O 1
ATOM 620 N N . VAL A 1 82 ? -7.137 -9.935 19.613 1.00 98.88 82 VAL A N 1
ATOM 621 C CA . VAL A 1 82 ? -6.893 -11.107 18.772 1.00 98.88 82 VAL A CA 1
ATOM 622 C C . VAL A 1 82 ? -6.617 -12.320 19.644 1.00 98.88 82 VAL A C 1
ATOM 624 O O . VAL A 1 82 ? -5.878 -12.228 20.626 1.00 98.88 82 VAL A O 1
ATOM 627 N N . SER A 1 83 ? -7.176 -13.467 19.260 1.00 98.62 83 SER A N 1
ATOM 628 C CA . SER A 1 83 ? -6.767 -14.774 19.763 1.00 98.62 83 SER A CA 1
ATOM 629 C C . SER A 1 83 ? -6.557 -15.758 18.616 1.00 98.62 83 SER A C 1
ATOM 631 O O . SER A 1 83 ? -7.338 -15.795 17.664 1.00 98.62 83 SER A O 1
ATOM 633 N N . HIS A 1 84 ? -5.470 -16.523 18.697 1.00 98.44 84 HIS A N 1
ATOM 634 C CA . HIS A 1 84 ? -5.112 -17.534 17.708 1.00 98.44 84 HIS A CA 1
ATOM 635 C C . HIS A 1 84 ? -4.201 -18.581 18.339 1.00 98.44 84 HIS A C 1
ATOM 637 O O . HIS A 1 84 ? -3.198 -18.210 18.953 1.00 98.44 84 HIS A O 1
ATOM 643 N N . GLN A 1 85 ? -4.530 -19.867 18.189 1.00 96.88 85 GLN A N 1
ATOM 644 C CA . GLN A 1 85 ? -3.692 -20.984 18.646 1.00 96.88 85 GLN A CA 1
ATOM 645 C C . GLN A 1 85 ? -3.254 -20.841 20.118 1.00 96.88 85 GLN A C 1
ATOM 647 O O . GLN A 1 85 ? -2.084 -20.987 20.466 1.00 96.88 85 GLN A O 1
ATOM 652 N N . GLY A 1 86 ? -4.196 -20.471 20.992 1.00 97.56 86 GLY A N 1
ATOM 653 C CA . GLY A 1 86 ? -3.957 -20.294 22.431 1.00 97.56 86 GLY A CA 1
ATOM 654 C C . GLY A 1 86 ? -3.208 -19.014 22.828 1.00 97.56 86 GLY A C 1
ATOM 655 O O . GLY A 1 86 ? -3.069 -18.738 24.018 1.00 97.56 86 GLY A O 1
ATOM 656 N N . LYS A 1 87 ? -2.766 -18.196 21.869 1.00 98.56 87 LYS A N 1
ATOM 657 C CA . LYS A 1 87 ? -2.123 -16.900 22.121 1.00 98.56 87 LYS A CA 1
ATOM 658 C C . LYS A 1 87 ? -3.123 -15.760 21.999 1.00 98.56 87 LYS A C 1
ATOM 660 O O . LYS A 1 87 ? -4.152 -15.884 21.326 1.00 98.56 87 LYS A O 1
ATOM 665 N N . ARG A 1 88 ? -2.828 -14.644 22.669 1.00 98.56 88 ARG A N 1
ATOM 666 C CA . ARG A 1 88 ? -3.674 -13.446 22.690 1.00 98.56 88 ARG A CA 1
ATOM 667 C C . ARG A 1 88 ? -2.826 -12.188 22.607 1.00 98.56 88 ARG A C 1
ATOM 669 O O . ARG A 1 88 ? -1.731 -12.147 23.153 1.00 98.56 88 ARG A O 1
ATOM 676 N N . THR A 1 89 ? -3.362 -11.166 21.958 1.00 98.69 89 THR A N 1
ATOM 677 C CA . THR A 1 89 ? -2.778 -9.823 21.931 1.00 98.69 89 THR A CA 1
ATOM 678 C C . THR A 1 89 ? -3.885 -8.781 21.776 1.00 98.69 89 THR A C 1
ATOM 680 O O . THR A 1 89 ? -5.031 -9.119 21.458 1.00 98.69 89 THR A O 1
ATOM 683 N N . SER A 1 90 ? -3.555 -7.516 22.012 1.00 98.62 90 SER A N 1
ATOM 684 C CA . SER A 1 90 ? -4.465 -6.390 21.841 1.00 98.62 90 SER A CA 1
ATOM 685 C C . SER A 1 90 ? -3.692 -5.152 21.408 1.00 98.62 90 SER A C 1
ATOM 687 O O . SER A 1 90 ? -2.533 -4.975 21.779 1.00 98.62 90 SER A O 1
ATOM 689 N N . PHE A 1 91 ? -4.331 -4.296 20.621 1.00 98.38 91 PHE A N 1
ATOM 690 C CA . PHE A 1 91 ? -3.807 -2.983 20.262 1.00 98.38 91 PHE A CA 1
ATOM 691 C C . PHE A 1 91 ? -4.958 -2.023 19.958 1.00 98.38 91 PHE A C 1
ATOM 693 O O . PHE A 1 91 ? -6.114 -2.427 19.813 1.00 98.38 91 PHE A O 1
ATOM 700 N N . THR A 1 92 ? -4.648 -0.731 19.887 1.00 97.69 92 THR A N 1
ATOM 701 C CA . THR A 1 92 ? -5.649 0.322 19.687 1.00 97.69 92 THR A CA 1
ATOM 702 C C . THR A 1 92 ? -5.241 1.278 18.573 1.00 97.69 92 THR A C 1
ATOM 704 O O . THR A 1 92 ? -4.078 1.340 18.176 1.00 97.69 92 THR A O 1
ATOM 707 N N . ALA A 1 93 ? -6.217 2.019 18.064 1.00 97.00 93 ALA A N 1
ATOM 708 C CA . ALA A 1 93 ? -6.022 3.181 17.206 1.00 97.00 93 ALA A CA 1
ATOM 709 C C . ALA A 1 93 ? -6.959 4.297 17.682 1.00 97.00 93 ALA A C 1
ATOM 711 O O . ALA A 1 93 ? -8.062 4.007 18.151 1.00 97.00 93 ALA A O 1
ATOM 712 N N . SER A 1 94 ? -6.553 5.563 17.579 1.00 96.62 94 SER A N 1
ATOM 713 C CA . SER A 1 94 ? -7.459 6.677 17.888 1.00 96.62 94 SER A CA 1
ATOM 714 C C . SER A 1 94 ? -8.259 7.087 16.655 1.00 96.62 94 SER A C 1
ATOM 716 O O . SER A 1 94 ? -7.841 6.858 15.519 1.00 96.62 94 SER A O 1
ATOM 718 N N . VAL A 1 95 ? -9.436 7.665 16.882 1.00 97.25 95 VAL A N 1
ATOM 719 C CA . VAL A 1 95 ? -10.360 8.111 15.837 1.00 97.25 95 VAL A CA 1
ATOM 720 C C . VAL A 1 95 ? -10.619 9.598 15.998 1.00 97.25 95 VAL A C 1
ATOM 722 O O . VAL A 1 95 ? -10.964 10.069 17.078 1.00 97.25 95 VAL A O 1
ATOM 725 N N . GLU A 1 96 ? -10.511 10.328 14.899 1.00 96.94 96 GLU A N 1
ATOM 726 C CA . GLU A 1 96 ? -10.954 11.708 14.791 1.00 96.94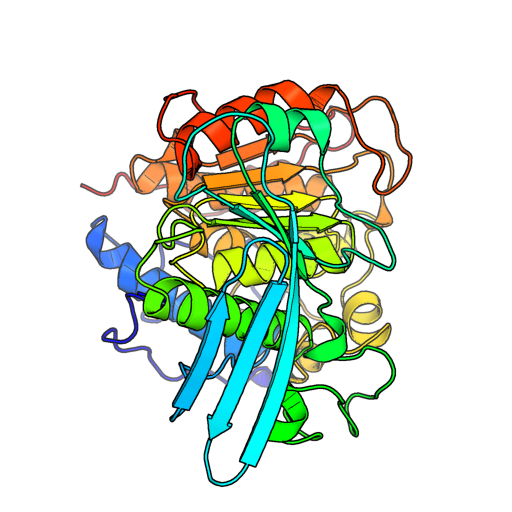 96 GLU A CA 1
ATOM 727 C C . GLU A 1 96 ? -12.069 11.799 13.756 1.00 96.94 96 GLU A C 1
ATOM 729 O O . GLU A 1 96 ? -11.848 11.616 12.557 1.00 96.94 96 GLU A O 1
ATOM 734 N N . LEU A 1 97 ? -13.280 12.109 14.210 1.00 97.62 97 LEU A N 1
ATOM 735 C CA . LEU A 1 97 ? -14.406 12.317 13.306 1.00 97.62 97 LEU A CA 1
ATOM 736 C C . LEU A 1 97 ? -14.310 13.682 12.601 1.00 97.62 97 LEU A C 1
ATOM 738 O O . LEU A 1 97 ? -13.793 14.649 13.181 1.00 97.62 97 LEU A O 1
ATOM 742 N N . PRO A 1 98 ? -14.805 13.787 11.357 1.00 97.00 98 PRO A N 1
ATOM 743 C CA . PRO A 1 98 ? -14.937 15.067 10.677 1.00 97.00 98 PRO A CA 1
ATOM 744 C C . PRO A 1 98 ? -16.018 15.923 11.356 1.00 97.00 98 PRO A C 1
ATOM 746 O O . PRO A 1 98 ? -16.912 15.412 12.032 1.00 97.00 98 PRO A O 1
ATOM 749 N N . SER A 1 99 ? -15.942 17.240 11.169 1.00 88.81 99 SER A N 1
ATOM 750 C CA . SER A 1 99 ? -16.987 18.177 11.606 1.00 88.81 99 SER A CA 1
ATOM 751 C C . SER A 1 99 ? -18.126 18.319 10.589 1.00 88.81 99 SER A C 1
ATOM 753 O O . SER A 1 99 ? -19.144 18.935 10.898 1.00 88.81 99 SER A O 1
ATOM 755 N N . THR A 1 100 ? -17.965 17.762 9.386 1.00 90.25 100 THR A N 1
ATOM 756 C CA . THR A 1 100 ? -18.947 17.780 8.296 1.00 90.25 100 THR A CA 1
ATOM 757 C C . THR A 1 100 ? -19.447 16.367 7.983 1.00 90.25 100 THR A C 1
ATOM 759 O O . THR A 1 100 ? -18.774 15.371 8.254 1.00 90.25 100 THR A O 1
ATOM 762 N N . GLY A 1 101 ? -20.642 16.277 7.392 1.00 87.69 101 GLY A N 1
ATOM 763 C CA . GLY A 1 101 ? -21.279 15.009 7.030 1.00 87.69 101 GLY A CA 1
ATOM 764 C C . GLY A 1 101 ? -21.962 14.287 8.198 1.00 87.69 101 GLY A C 1
ATOM 765 O O . GLY A 1 101 ? -21.896 14.701 9.357 1.00 87.69 101 GLY A O 1
ATOM 766 N N . SER A 1 102 ? -22.629 13.179 7.879 1.00 90.25 102 SER A N 1
ATOM 767 C CA . SER A 1 102 ? -23.359 12.339 8.834 1.00 90.25 102 SER A CA 1
ATOM 768 C C . SER A 1 102 ? -22.833 10.909 8.776 1.00 90.25 102 SER A C 1
ATOM 770 O O . SER A 1 102 ? -22.535 10.403 7.694 1.00 90.25 102 SER A O 1
ATOM 772 N N . GLY A 1 103 ? -22.705 10.277 9.944 1.00 90.75 103 GLY A N 1
ATOM 773 C CA . GLY A 1 103 ? -22.201 8.913 10.058 1.00 90.75 103 GLY A CA 1
ATOM 774 C C . GLY A 1 103 ? -23.114 7.860 9.398 1.00 90.75 103 GLY A C 1
ATOM 775 O O . GLY A 1 103 ? -24.302 8.125 9.205 1.00 90.75 103 GLY A O 1
ATOM 776 N N . PRO A 1 104 ? -22.583 6.661 9.092 1.00 96.25 104 PRO A N 1
ATOM 777 C CA . PRO A 1 104 ? -21.183 6.276 9.267 1.00 96.25 104 PRO A CA 1
ATOM 778 C C . PRO A 1 104 ? -20.240 7.021 8.322 1.00 96.25 104 PRO A C 1
ATOM 780 O O . PRO A 1 104 ? -20.576 7.294 7.171 1.00 96.25 104 PRO A O 1
ATOM 783 N N . TYR A 1 105 ? -19.046 7.343 8.809 1.00 98.38 105 TYR A N 1
ATOM 784 C CA . TYR A 1 105 ? -18.057 8.119 8.070 1.00 98.38 105 TYR A CA 1
ATOM 785 C C . TYR A 1 105 ? -17.111 7.202 7.282 1.00 98.38 105 TYR A C 1
ATOM 787 O O . TYR A 1 105 ? -16.654 6.194 7.829 1.00 98.38 105 TYR A O 1
ATOM 795 N N . PRO A 1 106 ? -16.762 7.525 6.022 1.00 98.31 106 PRO A N 1
ATOM 796 C CA . PRO A 1 106 ? -15.543 6.983 5.426 1.00 98.31 106 PRO A CA 1
ATOM 797 C C . PRO A 1 106 ? -14.332 7.357 6.287 1.00 98.31 106 PRO A C 1
ATOM 799 O O . PRO A 1 106 ? -14.371 8.357 7.006 1.00 98.31 106 PRO A O 1
ATOM 802 N N . ALA A 1 107 ? -13.250 6.588 6.205 1.00 98.50 107 ALA A N 1
ATOM 803 C CA . ALA A 1 107 ? -12.071 6.820 7.036 1.00 98.50 107 ALA A CA 1
ATOM 804 C C . ALA A 1 107 ? -10.761 6.688 6.260 1.00 98.50 107 ALA A C 1
ATOM 806 O O . ALA A 1 107 ? -10.687 5.955 5.279 1.00 98.50 107 ALA A O 1
ATOM 807 N N . ILE A 1 108 ? -9.703 7.354 6.720 1.00 98.69 108 ILE A N 1
ATOM 808 C CA . ILE A 1 108 ? -8.326 7.087 6.290 1.00 98.69 108 ILE A CA 1
ATOM 809 C C . ILE A 1 108 ? -7.504 6.677 7.508 1.00 98.69 108 ILE A C 1
ATOM 811 O O . ILE A 1 108 ? -7.407 7.419 8.484 1.00 98.69 108 ILE A O 1
ATOM 815 N N . VAL A 1 109 ? -6.883 5.502 7.426 1.00 98.38 109 VAL A N 1
ATOM 816 C CA . VAL A 1 109 ? -5.898 5.029 8.397 1.00 98.38 109 VAL A CA 1
ATOM 817 C C . VAL A 1 109 ? -4.562 5.713 8.118 1.00 98.38 109 VAL A C 1
ATOM 819 O O . VAL A 1 109 ? -3.953 5.491 7.073 1.00 98.38 109 VAL A O 1
ATOM 822 N N . GLY A 1 110 ? -4.102 6.552 9.041 1.00 97.06 110 GLY A N 1
ATOM 823 C CA . GLY A 1 110 ? -2.784 7.178 9.003 1.00 97.06 110 GLY A CA 1
ATOM 824 C C . GLY A 1 110 ? -1.773 6.388 9.823 1.00 97.06 110 GLY A C 1
ATOM 825 O O . GLY A 1 110 ? -1.921 6.272 11.041 1.00 97.06 110 GLY A O 1
ATOM 826 N N . LEU A 1 111 ? -0.737 5.860 9.172 1.00 95.25 111 LEU A N 1
ATOM 827 C CA . LEU A 1 111 ? 0.358 5.172 9.852 1.00 95.25 111 LEU A CA 1
ATOM 828 C C . LEU A 1 111 ? 1.305 6.184 10.497 1.00 95.25 111 LEU A C 1
ATOM 830 O O . LEU A 1 111 ? 1.809 7.083 9.823 1.00 95.25 111 LEU A O 1
ATOM 834 N N . GLY A 1 112 ? 1.597 5.974 11.782 1.00 81.75 112 GLY A N 1
ATOM 835 C CA . GLY A 1 112 ? 2.532 6.799 12.546 1.00 81.75 112 GLY A CA 1
ATOM 836 C C . GLY A 1 112 ? 1.886 7.979 13.271 1.00 81.75 112 GLY A C 1
ATOM 837 O O . GLY A 1 112 ? 2.624 8.861 13.717 1.00 81.75 112 GLY A O 1
ATOM 838 N N . GLY A 1 113 ? 0.549 7.976 13.407 1.00 59.34 113 GLY A N 1
ATOM 839 C CA . GLY A 1 113 ? -0.323 9.048 13.925 1.00 59.34 113 GLY A CA 1
ATOM 840 C C . GLY A 1 113 ? -0.120 9.496 15.384 1.00 59.34 113 GLY A C 1
ATOM 841 O O . GLY A 1 113 ? -1.045 9.985 16.017 1.00 59.34 113 GLY A O 1
ATOM 842 N N . GLY A 1 114 ? 1.094 9.368 15.912 1.00 57.00 114 GLY A N 1
ATOM 843 C CA . GLY 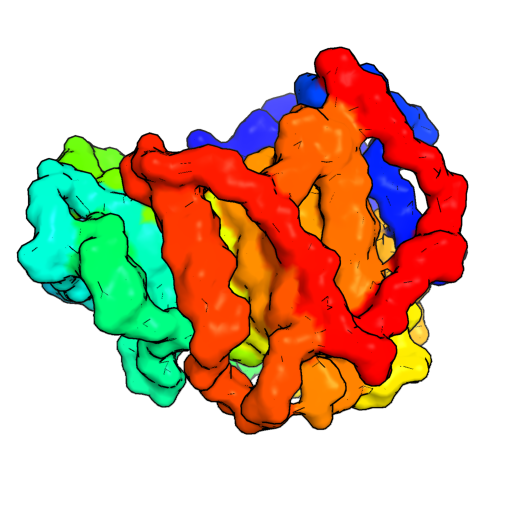A 1 114 ? 1.559 10.003 17.145 1.00 57.00 114 GLY A CA 1
ATOM 844 C C . GLY A 1 114 ? 3.001 10.510 17.026 1.00 57.00 114 GLY A C 1
ATOM 845 O O . GLY A 1 114 ? 3.290 11.618 17.456 1.00 57.00 114 GLY A O 1
ATOM 846 N N . PHE A 1 115 ? 3.895 9.744 16.384 1.00 60.28 115 PHE A N 1
ATOM 847 C CA . PHE A 1 115 ? 5.315 10.103 16.246 1.00 60.28 115 PHE A CA 1
ATOM 848 C C . PHE A 1 115 ? 5.587 11.090 15.099 1.00 60.28 115 PHE A C 1
ATOM 850 O O . PHE A 1 115 ? 6.367 12.020 15.269 1.00 60.28 115 PHE A O 1
ATOM 857 N N . LEU A 1 116 ? 4.945 10.899 13.938 1.00 68.00 116 LEU A N 1
ATOM 858 C CA . LEU A 1 116 ? 5.070 11.793 12.769 1.00 68.00 116 LEU A CA 1
ATOM 859 C C . LEU A 1 116 ? 3.775 12.560 12.461 1.00 68.00 116 LEU A C 1
ATOM 861 O O . LEU A 1 116 ? 3.757 13.391 11.557 1.00 68.00 116 LEU A O 1
ATOM 865 N N . GLY A 1 117 ? 2.699 12.280 13.201 1.00 75.50 117 GLY A N 1
ATOM 866 C CA . GLY A 1 117 ? 1.368 12.817 12.929 1.00 75.50 117 GLY A CA 1
ATOM 867 C C . GLY A 1 117 ? 0.705 12.200 11.692 1.00 75.50 117 GLY A C 1
ATOM 868 O O . GLY A 1 117 ? 1.212 11.259 11.077 1.00 75.50 117 GLY A O 1
ATOM 869 N N . PHE A 1 118 ? -0.476 12.714 11.350 1.00 85.12 118 PHE A N 1
ATOM 870 C CA . PHE A 1 118 ? -1.208 12.312 10.152 1.00 85.12 118 PHE A CA 1
ATOM 871 C C . PHE A 1 118 ? -0.552 12.924 8.899 1.00 85.12 118 PHE A C 1
ATOM 873 O O . PHE A 1 118 ? -0.350 14.138 8.853 1.00 85.12 118 PHE A O 1
ATOM 880 N N . PRO A 1 119 ? -0.214 12.127 7.867 1.00 86.12 119 PRO A N 1
ATOM 881 C CA . PRO A 1 119 ? 0.681 12.578 6.797 1.00 86.12 119 PRO A CA 1
ATOM 882 C C . PRO A 1 119 ? -0.016 13.406 5.703 1.00 86.12 119 PRO A C 1
ATOM 884 O O . PRO A 1 119 ? 0.649 13.940 4.820 1.00 86.12 119 PRO A O 1
ATOM 887 N N . LEU A 1 120 ? -1.347 13.506 5.730 1.00 93.00 120 LEU A N 1
ATOM 888 C CA . LEU A 1 120 ? -2.145 14.252 4.754 1.00 93.00 120 LEU A CA 1
ATOM 889 C C . LEU A 1 120 ? -2.697 15.535 5.373 1.00 93.00 120 LEU A C 1
ATOM 891 O O . LEU A 1 120 ? -2.780 15.669 6.591 1.00 93.00 120 LEU A O 1
ATOM 895 N N . ASN A 1 121 ? -3.154 16.458 4.525 1.00 94.62 121 ASN A N 1
ATOM 896 C CA . ASN A 1 121 ? -3.819 17.682 4.962 1.00 94.62 121 ASN A CA 1
ATOM 897 C C . ASN A 1 121 ? -5.114 17.363 5.738 1.00 94.62 121 ASN A C 1
ATOM 899 O O . ASN A 1 121 ? -6.161 17.093 5.146 1.00 94.62 121 ASN A O 1
ATOM 903 N N . THR A 1 122 ? -5.038 17.416 7.070 1.00 94.38 122 THR A N 1
ATOM 904 C CA . THR A 1 122 ? -6.138 17.103 7.992 1.00 94.38 122 THR A CA 1
ATOM 905 C C . THR A 1 122 ? -7.386 17.938 7.723 1.00 94.38 122 THR A C 1
ATOM 907 O O . THR A 1 122 ? -8.490 17.397 7.701 1.00 94.38 122 THR A O 1
ATOM 910 N N . SER A 1 123 ? -7.230 19.241 7.472 1.00 95.56 123 SER A N 1
ATOM 911 C CA . SER A 1 123 ? -8.356 20.142 7.195 1.00 95.56 123 SER A CA 1
ATOM 912 C C . SER A 1 123 ? -9.080 19.761 5.906 1.00 95.56 123 SER A C 1
ATOM 914 O O . SER A 1 123 ? -10.308 19.782 5.862 1.00 95.56 123 SER A O 1
ATOM 916 N N . LEU A 1 124 ? -8.338 19.362 4.868 1.00 97.19 124 LEU A N 1
ATOM 917 C CA . LEU A 1 124 ? -8.918 18.880 3.616 1.00 97.19 124 LEU A CA 1
ATOM 918 C C . LEU A 1 124 ? -9.660 17.558 3.821 1.00 97.19 124 LEU A C 1
ATOM 920 O O . LEU A 1 124 ? -10.822 17.455 3.434 1.00 97.19 124 LEU A O 1
ATOM 924 N N . VAL A 1 125 ? -9.013 16.571 4.450 1.00 97.31 125 VAL A N 1
ATOM 925 C CA . VAL A 1 125 ? -9.595 15.238 4.684 1.00 97.31 125 VAL A CA 1
ATOM 926 C C . VAL A 1 125 ? -10.877 15.342 5.513 1.00 97.31 125 VAL A C 1
ATOM 928 O O . VAL A 1 125 ? -11.924 14.848 5.095 1.00 97.31 125 VAL A O 1
ATOM 931 N N . LYS A 1 126 ? -10.835 16.056 6.644 1.00 97.62 126 LYS A N 1
ATOM 932 C CA . LYS A 1 126 ? -12.015 16.250 7.500 1.00 97.62 126 LYS A CA 1
ATOM 933 C C . LYS A 1 126 ? -13.082 17.105 6.819 1.00 97.62 126 LYS A C 1
ATOM 935 O O . LYS A 1 126 ? -14.264 16.847 7.013 1.00 97.62 126 LYS A O 1
ATOM 940 N N . GLY A 1 127 ? -12.687 18.083 6.001 1.00 97.38 127 GLY A N 1
ATOM 941 C CA . GLY A 1 127 ? -13.610 18.907 5.217 1.00 97.38 127 GLY A CA 1
ATOM 942 C C . GLY A 1 127 ? -14.419 18.107 4.191 1.00 97.38 127 GLY A C 1
ATOM 943 O O . GLY A 1 127 ? -15.583 18.421 3.961 1.00 97.38 127 GLY A O 1
ATOM 944 N N . GLU A 1 128 ? -13.846 17.032 3.643 1.00 97.44 128 GLU A N 1
ATOM 945 C CA . GLU A 1 128 ? -14.535 16.077 2.759 1.00 97.44 128 GLU A CA 1
ATOM 946 C C . GLU A 1 128 ? -15.408 15.054 3.519 1.00 97.44 128 GLU A C 1
ATOM 948 O O . GLU A 1 128 ? -15.925 14.118 2.914 1.00 97.44 128 GLU A O 1
ATOM 953 N N . GLY A 1 129 ? -15.598 15.206 4.835 1.00 97.81 129 GLY A N 1
ATOM 954 C CA . GLY A 1 129 ? -16.427 14.293 5.627 1.00 97.81 129 GLY A CA 1
ATOM 955 C C . GLY A 1 129 ? -15.772 12.931 5.877 1.00 97.81 129 GLY A C 1
ATOM 956 O O . GLY A 1 129 ? -16.473 11.935 6.054 1.00 97.81 129 GLY A O 1
ATOM 957 N N . VAL A 1 130 ? -14.435 12.873 5.885 1.00 98.44 130 VAL A N 1
ATOM 958 C CA . VAL A 1 130 ? -13.656 11.651 6.127 1.00 98.44 130 VAL A CA 1
ATOM 959 C C . VAL A 1 130 ? -13.052 11.672 7.531 1.00 98.44 130 VAL A C 1
ATOM 961 O O . VAL A 1 130 ? -12.407 12.642 7.931 1.00 98.44 130 VAL A O 1
ATOM 964 N N . ALA A 1 131 ? -13.256 10.592 8.283 1.00 98.31 131 ALA A N 1
ATOM 965 C CA . ALA A 1 131 ? -12.633 10.370 9.581 1.00 98.31 131 ALA A CA 1
ATOM 966 C C . ALA A 1 131 ? -11.152 9.993 9.437 1.00 98.31 131 ALA A C 1
ATOM 968 O O . ALA A 1 131 ? -10.731 9.395 8.447 1.00 98.31 131 ALA A O 1
ATOM 969 N N . ILE A 1 132 ? -10.358 10.300 10.455 1.00 97.69 132 ILE A N 1
ATOM 970 C CA . ILE A 1 132 ? -8.954 9.893 10.533 1.00 97.69 132 ILE A CA 1
ATOM 971 C C . ILE A 1 132 ? -8.831 8.813 11.601 1.00 97.69 132 ILE A C 1
ATOM 973 O O . ILE A 1 132 ? -9.298 8.992 12.723 1.00 97.69 132 ILE A O 1
ATOM 977 N N . ILE A 1 133 ? -8.208 7.691 11.247 1.00 97.56 133 ILE A N 1
ATOM 978 C CA . ILE A 1 133 ? -7.823 6.638 12.188 1.00 97.56 133 ILE A CA 1
ATOM 979 C C . ILE A 1 133 ? -6.307 6.733 12.360 1.00 97.56 133 ILE A C 1
ATOM 981 O O . ILE A 1 133 ? -5.558 6.374 11.452 1.00 97.56 133 ILE A O 1
ATOM 985 N N . ASN A 1 134 ? -5.841 7.218 13.507 1.00 96.62 134 ASN A N 1
ATOM 986 C CA . ASN A 1 134 ? -4.413 7.282 13.806 1.00 96.62 134 ASN A CA 1
ATOM 987 C C . ASN A 1 134 ? -3.958 5.921 14.334 1.00 96.62 134 ASN A C 1
ATOM 989 O O . ASN A 1 134 ? -4.294 5.518 15.451 1.00 96.62 134 ASN A O 1
ATOM 993 N N . TYR A 1 135 ? -3.203 5.206 13.506 1.00 94.81 135 TYR A N 1
ATOM 994 C CA . TYR A 1 135 ? -2.701 3.872 13.797 1.00 94.81 135 TYR A CA 1
ATOM 995 C C . TYR A 1 135 ? -1.217 3.939 14.157 1.00 94.81 135 TYR A C 1
ATOM 997 O O . TYR A 1 135 ? -0.410 4.488 13.399 1.00 94.81 135 TYR A O 1
ATOM 1005 N N . ASP A 1 136 ? -0.861 3.364 15.307 1.00 95.06 136 ASP A N 1
ATOM 1006 C CA . ASP A 1 136 ? 0.529 3.121 15.679 1.00 95.06 136 ASP A CA 1
ATOM 1007 C C . ASP A 1 136 ? 0.978 1.742 15.162 1.00 95.06 136 ASP A C 1
ATOM 1009 O O . ASP A 1 136 ? 0.659 0.714 15.771 1.00 95.06 136 ASP A O 1
ATOM 1013 N N . PRO A 1 137 ? 1.733 1.681 14.049 1.00 95.69 137 PRO A N 1
ATOM 1014 C CA . PRO A 1 137 ? 2.219 0.412 13.525 1.00 95.69 137 PRO A CA 1
ATOM 1015 C C . PRO A 1 137 ? 3.208 -0.283 14.473 1.00 95.69 137 PRO A C 1
ATOM 1017 O O . PRO A 1 137 ? 3.349 -1.506 14.404 1.00 95.69 137 PRO A O 1
ATOM 1020 N N . TYR A 1 138 ? 3.863 0.444 15.387 1.00 96.31 138 TYR A N 1
ATOM 1021 C CA . TYR A 1 138 ? 4.847 -0.138 16.299 1.00 96.31 138 TYR A CA 1
ATOM 1022 C C . TYR A 1 138 ? 4.235 -0.995 17.403 1.00 96.31 138 TYR A C 1
ATOM 1024 O O . TYR A 1 138 ? 4.896 -1.926 17.870 1.00 96.31 138 TYR A O 1
ATOM 1032 N N . ALA A 1 139 ? 2.968 -0.764 17.755 1.00 96.69 139 ALA A N 1
ATOM 1033 C CA . ALA A 1 139 ? 2.215 -1.661 18.628 1.00 96.69 139 ALA A CA 1
ATOM 1034 C C . ALA A 1 139 ? 2.048 -3.060 18.005 1.00 96.69 139 ALA A C 1
ATOM 1036 O O . ALA A 1 139 ? 2.037 -4.066 18.712 1.00 96.69 139 ALA A O 1
ATOM 1037 N N . VAL A 1 140 ? 1.961 -3.142 16.672 1.00 98.12 140 VAL A N 1
ATOM 1038 C CA . VAL A 1 140 ? 1.789 -4.408 15.942 1.00 98.12 140 VAL A CA 1
ATOM 1039 C C . VAL A 1 140 ? 3.124 -5.033 15.553 1.00 98.12 140 VAL A C 1
ATOM 1041 O O . VAL A 1 140 ? 3.295 -6.246 15.669 1.00 98.12 140 VAL A O 1
ATOM 1044 N N . GLY A 1 141 ? 4.081 -4.212 15.132 1.00 98.06 141 GLY A N 1
ATOM 1045 C CA . GLY A 1 141 ? 5.454 -4.617 14.869 1.00 98.06 141 GLY A CA 1
ATOM 1046 C C . GLY A 1 141 ? 6.402 -3.470 15.181 1.00 98.06 141 GLY A C 1
ATOM 1047 O O . GLY A 1 141 ? 6.458 -2.495 14.437 1.00 98.06 141 GLY A O 1
ATOM 1048 N N . SER A 1 142 ? 7.147 -3.585 16.272 1.00 96.88 142 SER A N 1
ATOM 1049 C CA . SER A 1 142 ? 8.087 -2.566 16.733 1.00 96.88 142 SER A CA 1
ATOM 1050 C C . SER A 1 142 ? 9.379 -2.625 15.926 1.00 96.88 142 SER A C 1
ATOM 1052 O O . SER A 1 142 ? 9.816 -3.716 15.582 1.00 96.88 142 SER A O 1
ATOM 1054 N N . GLU A 1 143 ? 10.028 -1.486 15.688 1.00 96.00 143 GLU A N 1
ATOM 1055 C CA . GLU A 1 143 ? 11.400 -1.418 15.151 1.00 96.00 143 GLU A CA 1
ATOM 1056 C C . GLU A 1 143 ? 12.472 -1.590 16.242 1.00 96.00 143 GLU A C 1
ATOM 1058 O O . GLU A 1 143 ? 13.644 -1.739 15.921 1.00 96.00 143 GLU A O 1
ATOM 1063 N N . SER A 1 144 ? 12.092 -1.617 17.527 1.00 95.56 144 SER A N 1
ATOM 1064 C CA . SER A 1 144 ? 13.040 -1.761 18.650 1.00 95.56 144 SER A CA 1
ATOM 1065 C C . SER A 1 144 ? 13.576 -3.187 18.862 1.00 95.56 144 SER A C 1
ATOM 1067 O O . SER A 1 144 ? 14.392 -3.413 19.756 1.00 95.56 144 SER A O 1
ATOM 1069 N N . GLY A 1 145 ? 13.067 -4.166 18.109 1.00 94.50 145 GLY A N 1
ATOM 1070 C CA . GLY A 1 145 ? 13.512 -5.557 18.165 1.00 94.50 145 GLY A CA 1
ATOM 1071 C C . GLY A 1 145 ? 14.677 -5.838 17.214 1.00 94.50 145 GLY A C 1
ATOM 1072 O O . GLY A 1 145 ? 15.399 -4.944 16.781 1.00 94.50 145 GLY A O 1
ATOM 1073 N N . SER A 1 146 ? 14.848 -7.108 16.860 1.00 96.44 146 SER A N 1
ATOM 1074 C CA . SER A 1 146 ? 15.810 -7.549 15.844 1.00 96.44 146 SER A CA 1
ATOM 1075 C C . SER A 1 146 ? 15.214 -8.673 14.997 1.00 96.44 146 SER A C 1
ATOM 1077 O O . SER A 1 146 ? 14.184 -9.244 15.354 1.00 96.44 146 SER A O 1
ATOM 1079 N N . ARG A 1 147 ? 15.874 -9.056 13.894 1.00 95.25 147 ARG A N 1
ATOM 1080 C CA . ARG A 1 147 ? 15.417 -10.184 13.057 1.00 95.25 147 ARG A CA 1
ATOM 1081 C C . ARG A 1 147 ? 15.266 -11.499 13.832 1.00 95.25 147 ARG A C 1
ATOM 1083 O O . ARG A 1 147 ? 14.384 -12.277 13.483 1.00 95.25 147 ARG A O 1
ATOM 1090 N N . SER A 1 148 ? 16.076 -11.719 14.869 1.00 95.56 148 SER A N 1
ATOM 1091 C CA . SER A 1 148 ? 16.032 -12.900 15.746 1.00 95.56 148 SER A CA 1
ATOM 1092 C C . SER A 1 148 ? 15.196 -12.707 17.019 1.00 95.56 148 SER A C 1
ATOM 1094 O O . SER A 1 148 ? 15.092 -13.622 17.827 1.00 95.56 148 SER A O 1
ATOM 1096 N N . ALA A 1 149 ? 14.630 -11.519 17.237 1.00 97.38 149 ALA A N 1
ATOM 1097 C CA . ALA A 1 149 ? 13.821 -11.199 18.409 1.00 97.38 149 ALA A CA 1
ATOM 1098 C C . ALA A 1 149 ? 12.813 -10.089 18.073 1.00 97.38 149 ALA A C 1
ATOM 1100 O O . ALA A 1 149 ? 12.865 -8.983 18.623 1.00 97.38 149 ALA A O 1
ATOM 1101 N N . LYS A 1 150 ? 11.913 -10.367 17.123 1.00 98.31 150 LYS A N 1
ATOM 1102 C CA . LYS A 1 150 ? 10.892 -9.412 16.672 1.00 98.31 150 LYS A CA 1
ATOM 1103 C C . LYS A 1 150 ? 9.840 -9.201 17.775 1.00 98.31 150 LYS A C 1
ATOM 1105 O O . LYS A 1 150 ? 9.554 -10.116 18.548 1.00 98.31 150 LYS A O 1
ATOM 1110 N N . ARG A 1 151 ? 9.285 -7.986 17.871 1.00 98.31 151 ARG A N 1
ATOM 1111 C CA . ARG A 1 151 ? 8.385 -7.544 18.960 1.00 98.31 151 ARG A CA 1
ATOM 1112 C C . ARG A 1 151 ? 7.130 -6.864 18.425 1.00 98.31 151 ARG A C 1
ATOM 1114 O O . ARG A 1 151 ? 7.210 -6.169 17.414 1.00 98.31 151 ARG A O 1
ATOM 1121 N N . GLY A 1 152 ? 6.017 -6.994 19.141 1.00 98.31 152 GLY A N 1
ATOM 1122 C CA . GLY A 1 152 ? 4.731 -6.361 18.829 1.00 98.31 152 GLY A CA 1
ATOM 1123 C C . GLY A 1 152 ? 3.619 -7.389 18.642 1.00 98.31 152 GLY A C 1
ATOM 1124 O O . GLY A 1 152 ? 3.896 -8.578 18.483 1.00 98.31 152 GLY A O 1
ATOM 1125 N N . ALA A 1 153 ? 2.369 -6.923 18.614 1.00 98.69 153 ALA A N 1
ATOM 1126 C CA . ALA A 1 153 ? 1.175 -7.767 18.641 1.00 98.69 153 ALA A CA 1
ATOM 1127 C C . ALA A 1 153 ? 1.177 -8.895 17.592 1.00 98.69 153 ALA A C 1
ATOM 1129 O O . ALA A 1 153 ? 0.757 -10.017 17.875 1.00 98.69 153 ALA A O 1
ATOM 1130 N N . PHE A 1 154 ? 1.691 -8.635 16.385 1.00 98.81 154 PHE A N 1
ATOM 1131 C CA . PHE A 1 154 ? 1.834 -9.673 15.363 1.00 98.81 154 PHE A CA 1
ATOM 1132 C C . PHE A 1 154 ? 2.760 -10.804 15.835 1.00 98.81 154 PHE A C 1
ATOM 1134 O O . PHE A 1 154 ? 2.424 -11.983 15.728 1.00 98.81 154 PHE A O 1
ATOM 1141 N N . TYR A 1 155 ? 3.924 -10.457 16.377 1.00 98.69 155 TYR A N 1
ATOM 1142 C CA . TYR A 1 155 ? 4.941 -11.418 16.802 1.00 98.69 155 TYR A CA 1
ATOM 1143 C C . TYR A 1 155 ? 4.593 -12.097 18.131 1.00 98.69 155 TYR A C 1
ATOM 1145 O O . TYR A 1 155 ? 5.016 -13.230 18.351 1.00 98.69 155 TYR A O 1
ATOM 1153 N N . ASP A 1 156 ? 3.757 -11.482 18.968 1.00 98.56 156 ASP A N 1
ATOM 1154 C CA . ASP A 1 156 ? 3.185 -12.147 20.146 1.00 98.56 156 ASP A CA 1
ATOM 1155 C C . ASP A 1 156 ? 2.333 -13.356 19.729 1.00 98.56 156 ASP A C 1
ATOM 1157 O O . ASP A 1 156 ? 2.392 -14.412 20.360 1.00 98.56 156 ASP A O 1
ATOM 1161 N N . ILE A 1 157 ? 1.592 -13.238 18.618 1.00 98.69 157 ILE A N 1
ATOM 1162 C CA . ILE A 1 157 ? 0.783 -14.321 18.044 1.00 98.69 157 ILE A CA 1
ATOM 1163 C C . ILE A 1 157 ? 1.651 -15.302 17.240 1.00 98.69 157 ILE A C 1
ATOM 1165 O O . ILE A 1 157 ? 1.685 -16.499 17.534 1.00 98.69 157 ILE A O 1
ATOM 1169 N N . TYR A 1 158 ? 2.401 -14.820 16.249 1.00 98.44 158 TYR A N 1
ATOM 1170 C CA . TYR A 1 158 ? 3.087 -15.686 15.276 1.00 98.44 158 TYR A CA 1
ATOM 1171 C C . TYR A 1 158 ? 4.538 -16.033 15.641 1.00 98.44 158 TYR A C 1
ATOM 1173 O O . TYR A 1 158 ? 5.199 -16.766 14.911 1.00 98.44 158 TYR A O 1
ATOM 1181 N N . GLY A 1 159 ? 5.024 -15.562 16.792 1.00 97.88 159 GLY A N 1
ATOM 1182 C CA . GLY A 1 159 ? 6.362 -15.831 17.313 1.00 97.88 159 GLY A CA 1
ATOM 1183 C C . GLY A 1 159 ? 7.402 -14.777 16.919 1.00 97.88 159 GLY A C 1
ATOM 1184 O O . GLY A 1 159 ? 7.430 -14.279 15.793 1.00 97.88 159 GLY A O 1
ATOM 1185 N N . SER A 1 160 ? 8.318 -14.490 17.846 1.00 97.75 160 SER A N 1
ATOM 1186 C CA . SER A 1 160 ? 9.423 -13.531 17.678 1.00 97.75 160 SER A CA 1
ATOM 1187 C C . SER A 1 160 ? 10.444 -13.926 16.603 1.00 97.75 160 SER A C 1
ATOM 1189 O O . SER A 1 160 ? 11.143 -13.060 16.079 1.00 97.75 160 SER A O 1
ATOM 1191 N N . ASN A 1 161 ? 10.498 -15.214 16.246 1.00 97.19 161 ASN A N 1
ATOM 1192 C CA . ASN A 1 161 ? 11.348 -15.769 15.186 1.00 97.19 161 ASN A CA 1
ATOM 1193 C C . ASN A 1 161 ? 10.630 -15.882 13.828 1.00 97.19 161 ASN A C 1
ATOM 1195 O O . ASN A 1 161 ? 11.163 -16.500 12.910 1.00 97.19 161 ASN A O 1
ATOM 1199 N N . SER A 1 162 ? 9.415 -15.333 13.685 1.00 97.88 162 SER A N 1
ATOM 1200 C CA . SER A 1 162 ? 8.707 -15.316 12.399 1.00 97.88 162 SER A CA 1
ATOM 1201 C C . SER A 1 162 ? 9.572 -14.680 11.313 1.00 97.88 162 SER A C 1
ATOM 1203 O O . SER A 1 162 ? 10.195 -13.645 11.543 1.00 97.88 162 SER A O 1
ATOM 1205 N N . THR A 1 163 ? 9.570 -15.250 10.108 1.00 97.94 163 THR A N 1
ATOM 1206 C CA . THR A 1 163 ? 10.300 -14.710 8.945 1.00 97.94 163 THR A CA 1
ATOM 1207 C C . THR A 1 163 ? 9.604 -13.514 8.290 1.00 97.94 163 THR A C 1
ATOM 1209 O O . THR A 1 163 ? 10.105 -12.948 7.316 1.00 97.94 163 THR A O 1
ATOM 1212 N N . THR A 1 164 ? 8.441 -13.127 8.819 1.00 98.62 164 THR A N 1
ATOM 1213 C CA . THR A 1 164 ? 7.624 -12.018 8.323 1.00 98.62 164 THR A CA 1
ATOM 1214 C C . THR A 1 164 ? 8.241 -10.679 8.700 1.00 98.62 164 THR A C 1
ATOM 1216 O O . THR A 1 164 ? 8.611 -10.466 9.855 1.00 98.62 164 THR A O 1
ATOM 1219 N N . GLY A 1 165 ? 8.363 -9.783 7.720 1.00 98.69 165 GLY A N 1
ATOM 1220 C CA . GLY A 1 165 ? 8.852 -8.424 7.930 1.00 98.69 165 GLY A CA 1
ATOM 1221 C C . GLY A 1 165 ? 7.774 -7.490 8.480 1.00 98.69 165 GLY A C 1
ATOM 1222 O O . GLY A 1 165 ? 6.573 -7.777 8.425 1.00 98.69 165 GLY A O 1
ATOM 1223 N N . LEU A 1 166 ? 8.196 -6.324 8.974 1.00 98.75 166 LEU A N 1
ATOM 1224 C CA . LEU A 1 166 ? 7.295 -5.327 9.557 1.00 98.75 166 LEU A CA 1
ATOM 1225 C C . LEU A 1 166 ? 6.209 -4.863 8.587 1.00 98.75 166 LEU A C 1
ATOM 1227 O O . LEU A 1 166 ? 5.087 -4.650 9.024 1.00 98.75 166 LEU A O 1
ATOM 1231 N N . LEU A 1 167 ? 6.485 -4.745 7.285 1.00 98.81 167 LEU A N 1
ATOM 1232 C CA . LEU A 1 167 ? 5.484 -4.248 6.332 1.00 98.81 167 LEU A CA 1
ATOM 1233 C C . LEU A 1 167 ? 4.278 -5.197 6.209 1.00 98.81 167 LEU A C 1
ATOM 1235 O O . LEU A 1 167 ? 3.130 -4.746 6.207 1.00 98.81 167 LEU A O 1
ATOM 1239 N N . ALA A 1 168 ? 4.522 -6.511 6.180 1.00 98.81 168 ALA A N 1
ATOM 1240 C CA . ALA A 1 168 ? 3.460 -7.517 6.201 1.00 98.81 168 ALA A CA 1
ATOM 1241 C C . ALA A 1 168 ? 2.774 -7.601 7.576 1.00 98.81 168 ALA A C 1
ATOM 1243 O O . ALA A 1 168 ? 1.550 -7.732 7.638 1.00 98.81 168 ALA A O 1
ATOM 1244 N N . ALA A 1 169 ? 3.523 -7.454 8.675 1.00 98.88 169 ALA A N 1
ATOM 1245 C CA . ALA A 1 169 ? 2.955 -7.405 10.025 1.00 98.88 169 ALA A CA 1
ATOM 1246 C C . ALA A 1 169 ? 2.037 -6.182 10.230 1.00 98.88 169 ALA A C 1
ATOM 1248 O O . ALA A 1 169 ? 0.933 -6.306 10.759 1.00 98.88 169 ALA A O 1
ATOM 1249 N N . TRP A 1 170 ? 2.438 -5.000 9.757 1.00 98.75 170 TRP A N 1
ATOM 1250 C CA . TRP A 1 170 ? 1.618 -3.787 9.804 1.00 98.75 170 TRP A CA 1
ATOM 1251 C C . TRP A 1 170 ? 0.383 -3.904 8.911 1.00 98.75 170 TRP A C 1
ATOM 1253 O O . TRP A 1 170 ? -0.691 -3.453 9.311 1.00 98.75 170 TRP A O 1
ATOM 1263 N N . SER A 1 171 ? 0.518 -4.563 7.753 1.00 98.75 171 SER A N 1
ATOM 1264 C CA . SER A 1 171 ? -0.613 -4.951 6.905 1.00 98.75 171 SER A CA 1
ATOM 1265 C C . SER A 1 171 ? -1.608 -5.837 7.642 1.00 98.75 171 SER A C 1
ATOM 1267 O O . SER A 1 171 ? -2.803 -5.548 7.646 1.00 98.75 171 SER A O 1
ATOM 1269 N N . TRP A 1 172 ? -1.121 -6.861 8.345 1.00 98.88 172 TRP A N 1
ATOM 1270 C CA . TRP A 1 172 ? -1.960 -7.694 9.198 1.00 98.88 172 TRP A CA 1
ATOM 1271 C C . TRP A 1 172 ? -2.697 -6.864 10.254 1.00 98.88 172 TRP A C 1
ATOM 1273 O O . TRP A 1 172 ? -3.902 -7.037 10.397 1.00 98.88 172 TRP A O 1
ATOM 1283 N N . GLY A 1 173 ? -2.022 -5.927 10.928 1.00 98.69 173 GLY A N 1
ATOM 1284 C CA . GLY A 1 173 ? -2.632 -5.058 11.942 1.00 98.69 173 GLY A CA 1
ATOM 1285 C C . GLY A 1 173 ? -3.813 -4.239 11.417 1.00 98.69 173 GLY A C 1
ATOM 1286 O O . GLY A 1 173 ? -4.892 -4.269 12.011 1.00 98.69 173 GLY A O 1
ATOM 1287 N N . VAL A 1 174 ? -3.658 -3.578 10.264 1.00 98.62 174 VAL A N 1
ATOM 1288 C CA . VAL A 1 174 ? -4.765 -2.825 9.645 1.00 98.62 174 VAL A CA 1
ATOM 1289 C C . VAL A 1 174 ? -5.900 -3.750 9.205 1.00 98.62 174 VAL A C 1
ATOM 1291 O O . VAL A 1 174 ? -7.063 -3.412 9.417 1.00 98.62 174 VAL A O 1
ATOM 1294 N N . SER A 1 175 ? -5.605 -4.951 8.700 1.00 98.75 175 SER A N 1
ATOM 1295 C CA . SER A 1 175 ? -6.651 -5.937 8.402 1.00 98.75 175 SER A CA 1
ATOM 1296 C C . SER A 1 175 ? -7.480 -6.316 9.637 1.00 98.75 175 SER A C 1
ATOM 1298 O O . SER A 1 175 ? -8.682 -6.540 9.504 1.00 98.75 175 SER A O 1
ATOM 1300 N N . ARG A 1 176 ? -6.886 -6.343 10.842 1.00 98.69 176 ARG A N 1
ATOM 1301 C CA . ARG A 1 176 ? -7.640 -6.589 12.088 1.00 98.69 176 ARG A CA 1
ATOM 1302 C C . ARG A 1 176 ? -8.456 -5.372 12.534 1.00 98.69 176 ARG A C 1
ATOM 1304 O O . ARG A 1 176 ? -9.534 -5.549 13.090 1.00 98.69 176 ARG A O 1
ATOM 1311 N N . ILE A 1 177 ? -7.994 -4.149 12.258 1.00 98.56 177 ILE A N 1
ATOM 1312 C CA . ILE A 1 177 ? -8.807 -2.932 12.450 1.00 98.56 177 ILE A CA 1
ATOM 1313 C C . ILE A 1 177 ? -10.059 -3.003 11.567 1.00 98.56 177 ILE A C 1
ATOM 1315 O O . ILE A 1 177 ? -11.164 -2.779 12.057 1.00 98.56 177 ILE A O 1
ATOM 1319 N N . LEU A 1 178 ? -9.904 -3.372 10.291 1.00 98.38 178 LEU A N 1
ATOM 1320 C CA . LEU A 1 178 ? -11.030 -3.538 9.368 1.00 98.38 178 LEU A CA 1
ATOM 1321 C C . LEU A 1 178 ? -11.994 -4.640 9.825 1.00 98.38 178 LEU A C 1
ATOM 1323 O O . LEU A 1 178 ? -13.201 -4.426 9.778 1.00 98.38 178 LEU A O 1
ATOM 1327 N N . ASP A 1 179 ? -11.482 -5.759 10.354 1.00 98.38 179 ASP A N 1
ATOM 1328 C CA . ASP A 1 179 ? -12.323 -6.818 10.930 1.00 98.38 179 ASP A CA 1
ATOM 1329 C C . ASP A 1 179 ? -13.220 -6.291 12.067 1.00 98.38 179 ASP A C 1
ATOM 1331 O O . ASP A 1 179 ? -14.368 -6.718 12.188 1.00 98.38 179 ASP A O 1
ATOM 1335 N N . VAL A 1 180 ? -12.711 -5.387 12.913 1.00 98.31 180 VAL A N 1
ATOM 1336 C CA . VAL A 1 180 ? -13.478 -4.776 14.014 1.00 98.31 180 VAL A CA 1
ATOM 1337 C C . VAL A 1 180 ? -14.464 -3.723 13.497 1.00 98.31 180 VAL A C 1
ATOM 1339 O O . VAL A 1 180 ? -15.589 -3.655 13.990 1.00 98.31 180 VAL A O 1
ATOM 1342 N N . ILE A 1 181 ? -14.095 -2.943 12.474 1.00 97.44 181 ILE A N 1
ATOM 1343 C CA . ILE A 1 181 ? -15.013 -1.993 11.822 1.00 97.44 181 ILE A CA 1
ATOM 1344 C C . ILE A 1 181 ? -16.196 -2.735 11.188 1.00 97.44 181 ILE A C 1
ATOM 1346 O O . ILE A 1 181 ? -17.340 -2.358 11.438 1.00 97.44 181 ILE A O 1
ATOM 1350 N N . GLU A 1 182 ? -15.950 -3.817 10.445 1.00 96.25 182 GLU A N 1
ATOM 1351 C CA . GLU A 1 182 ? -16.995 -4.671 9.859 1.00 96.25 182 GLU A CA 1
ATOM 1352 C C . GLU A 1 182 ? -17.932 -5.241 10.940 1.00 96.25 182 GLU A C 1
ATOM 1354 O O . GLU A 1 182 ? -19.154 -5.153 10.817 1.00 96.25 182 GLU A O 1
ATOM 1359 N N . GLN A 1 183 ? -17.377 -5.754 12.043 1.00 96.00 183 GLN A N 1
ATOM 1360 C CA . GLN A 1 183 ? -18.156 -6.312 13.158 1.00 96.00 183 GLN A CA 1
ATOM 1361 C C . GLN A 1 183 ? -18.966 -5.267 13.934 1.00 96.00 183 GLN A C 1
ATOM 1363 O O . GLN A 1 183 ? -19.977 -5.608 14.542 1.00 96.00 183 GLN A O 1
ATOM 1368 N N . SER A 1 184 ? -18.552 -3.996 13.908 1.00 93.56 184 SER A N 1
ATOM 1369 C CA . SER A 1 184 ? -19.264 -2.901 14.581 1.00 93.56 184 SER A CA 1
ATOM 1370 C C . SER A 1 184 ? -20.590 -2.518 13.909 1.00 93.56 184 SER A C 1
ATOM 1372 O O . SER A 1 184 ? -21.304 -1.648 14.407 1.00 93.56 184 SER A O 1
ATOM 1374 N N . GLY A 1 185 ? -20.924 -3.143 12.773 1.00 88.38 185 GLY A N 1
ATOM 1375 C CA . GLY A 1 185 ? -22.199 -2.954 12.080 1.00 88.38 185 GLY A CA 1
ATOM 1376 C C . GLY A 1 185 ? -22.331 -1.616 11.350 1.00 88.38 185 GLY A C 1
ATOM 1377 O O . GLY A 1 185 ? -23.429 -1.259 10.936 1.00 88.38 185 GLY A O 1
ATOM 1378 N N . GLY A 1 186 ? -21.239 -0.859 11.192 1.00 86.00 186 GLY A N 1
ATOM 1379 C CA . GLY A 1 186 ? -21.253 0.386 10.421 1.00 86.00 186 GLY A CA 1
ATOM 1380 C C . GLY A 1 186 ? -22.010 1.535 11.091 1.00 86.00 186 GLY A C 1
ATOM 1381 O O . GLY A 1 186 ? -22.582 2.365 10.396 1.00 86.00 186 GLY A O 1
ATOM 1382 N N . ALA A 1 187 ? -22.031 1.609 12.427 1.00 90.81 187 ALA A N 1
ATOM 1383 C CA . ALA A 1 187 ? -22.685 2.712 13.142 1.00 90.81 187 ALA A CA 1
ATOM 1384 C C . ALA A 1 187 ? -21.868 4.021 13.132 1.00 90.81 187 ALA A C 1
ATOM 1386 O O . ALA A 1 187 ? -22.434 5.112 13.162 1.00 90.81 187 ALA A O 1
ATOM 1387 N N . ILE A 1 188 ? -20.532 3.926 13.109 1.00 96.38 188 ILE A N 1
ATOM 1388 C CA . ILE A 1 188 ? -19.626 5.089 13.196 1.00 96.38 188 ILE A CA 1
ATOM 1389 C C . ILE A 1 188 ? -18.763 5.216 11.945 1.00 96.38 188 ILE A C 1
ATOM 1391 O O . ILE A 1 188 ? -18.639 6.316 11.411 1.00 96.38 188 ILE A O 1
ATOM 1395 N N . LEU A 1 189 ? -18.178 4.115 11.469 1.00 97.94 189 LEU A N 1
ATOM 1396 C CA . LEU A 1 189 ? -17.252 4.095 10.335 1.00 97.94 189 LEU A CA 1
ATOM 1397 C C . LEU A 1 189 ? -17.747 3.132 9.255 1.00 97.94 189 LEU A C 1
ATOM 1399 O O . LEU A 1 189 ? -18.285 2.071 9.566 1.00 97.94 189 LEU A O 1
ATOM 1403 N N . LYS A 1 190 ? -17.550 3.498 7.988 1.00 96.19 190 LYS A N 1
ATOM 1404 C CA . LYS A 1 190 ? -17.879 2.663 6.827 1.00 96.19 190 LYS A CA 1
ATOM 1405 C C . LYS A 1 190 ? -16.764 1.653 6.572 1.00 96.19 190 LYS A C 1
ATOM 1407 O O . LYS A 1 190 ? -15.622 2.050 6.357 1.00 96.19 190 LYS A O 1
ATOM 1412 N N . ALA A 1 191 ? -17.095 0.364 6.545 1.00 92.56 191 ALA A N 1
ATOM 1413 C CA . ALA A 1 191 ? -16.124 -0.697 6.270 1.00 92.56 191 ALA A CA 1
ATOM 1414 C C . ALA A 1 191 ? -15.664 -0.742 4.799 1.00 92.56 191 ALA A C 1
ATOM 1416 O O . ALA A 1 191 ? -14.531 -1.114 4.516 1.00 92.56 191 ALA A O 1
ATOM 1417 N N . ASP A 1 192 ? -16.525 -0.333 3.867 1.00 92.44 192 ASP A N 1
ATOM 1418 C CA . ASP A 1 192 ? -16.300 -0.358 2.415 1.00 92.44 192 ASP A CA 1
ATOM 1419 C C . ASP A 1 192 ? -15.678 0.939 1.859 1.00 92.44 192 ASP A C 1
ATOM 1421 O O . ASP A 1 192 ? -15.462 1.075 0.652 1.00 92.44 192 ASP A O 1
ATOM 1425 N N . ALA A 1 193 ? -15.379 1.901 2.737 1.00 97.06 193 ALA A N 1
ATOM 1426 C CA . ALA A 1 193 ? -14.844 3.211 2.383 1.00 97.06 193 ALA A CA 1
ATOM 1427 C C . ALA A 1 193 ? -13.674 3.607 3.297 1.00 97.06 193 ALA A C 1
ATOM 1429 O O . ALA A 1 193 ? -13.670 4.682 3.905 1.00 97.06 193 ALA A O 1
ATOM 1430 N N . VAL A 1 194 ? -12.673 2.724 3.378 1.00 98.62 194 VAL A N 1
ATOM 1431 C CA . VAL A 1 194 ? -11.442 2.951 4.146 1.00 98.62 194 VAL A CA 1
ATOM 1432 C C . VAL A 1 194 ? -10.244 3.151 3.221 1.00 98.62 194 VAL A C 1
ATOM 1434 O O . VAL A 1 194 ? -9.967 2.324 2.353 1.00 98.62 194 VAL A O 1
ATOM 1437 N N . GLY A 1 195 ? -9.517 4.248 3.415 1.00 98.81 195 GLY A N 1
ATOM 1438 C CA . GLY A 1 195 ? -8.211 4.488 2.814 1.00 98.81 195 GLY A CA 1
ATOM 1439 C C . GLY A 1 195 ? -7.054 4.246 3.784 1.00 98.81 195 GLY A C 1
ATOM 1440 O O . GLY A 1 195 ? -7.256 4.119 4.990 1.00 98.81 195 GLY A O 1
ATOM 1441 N N . VAL A 1 196 ? -5.824 4.219 3.272 1.00 98.81 196 VAL A N 1
ATOM 1442 C CA . VAL A 1 196 ? -4.601 4.102 4.082 1.00 98.81 196 VAL A CA 1
ATOM 1443 C C . VAL A 1 196 ? -3.513 5.038 3.570 1.00 98.81 196 VAL A C 1
ATOM 1445 O O . VAL A 1 196 ? -3.295 5.129 2.364 1.00 98.81 196 VAL A O 1
ATOM 1448 N N . SER A 1 197 ? -2.815 5.715 4.480 1.00 98.50 197 SER A N 1
ATOM 1449 C CA . SER A 1 197 ? -1.750 6.665 4.159 1.00 98.50 197 SER A CA 1
ATOM 1450 C C . SER A 1 197 ? -0.591 6.577 5.147 1.00 98.50 197 SER A C 1
ATOM 1452 O O . SER A 1 197 ? -0.763 6.230 6.313 1.00 98.50 197 SER A O 1
ATOM 1454 N N . GLY A 1 198 ? 0.599 6.940 4.684 1.00 97.50 198 GLY A N 1
ATOM 1455 C CA . GLY A 1 198 ? 1.819 7.013 5.486 1.00 97.50 198 GLY A CA 1
ATOM 1456 C C . GLY A 1 198 ? 2.926 7.691 4.688 1.00 97.50 198 GLY A C 1
ATOM 1457 O O . GLY A 1 198 ? 2.865 7.683 3.458 1.00 97.50 198 GLY A O 1
ATOM 1458 N N . CYS A 1 199 ? 3.929 8.251 5.368 1.00 97.25 199 CYS A N 1
ATOM 1459 C CA . CYS A 1 199 ? 5.107 8.826 4.716 1.00 97.25 199 CYS A CA 1
ATOM 1460 C C . CYS A 1 199 ? 6.392 8.042 5.019 1.00 97.25 199 CYS A C 1
ATOM 1462 O O . CYS A 1 199 ? 6.531 7.474 6.106 1.00 97.25 199 CYS A O 1
ATOM 1464 N N . SER A 1 200 ? 7.348 8.009 4.084 1.00 95.75 200 SER A N 1
ATOM 1465 C CA . SER A 1 200 ? 8.653 7.362 4.278 1.00 95.75 200 SER A CA 1
ATOM 1466 C C . SER A 1 200 ? 8.491 5.861 4.559 1.00 95.75 200 SER A C 1
ATOM 1468 O O . SER A 1 200 ? 7.752 5.173 3.854 1.00 95.75 200 SER A O 1
ATOM 1470 N N . ARG A 1 201 ? 9.100 5.329 5.626 1.00 95.75 201 ARG A N 1
ATOM 1471 C CA . ARG A 1 201 ? 8.867 3.958 6.120 1.00 95.75 201 ARG A CA 1
ATOM 1472 C C . ARG A 1 201 ? 7.384 3.618 6.310 1.00 95.75 201 ARG A C 1
ATOM 1474 O O . ARG A 1 201 ? 6.955 2.526 5.951 1.00 95.75 201 ARG A O 1
ATOM 1481 N N . PHE A 1 202 ? 6.568 4.564 6.772 1.00 97.62 202 PHE A N 1
ATOM 1482 C CA . PHE A 1 202 ? 5.122 4.367 6.881 1.00 97.62 202 PHE A CA 1
ATOM 1483 C C . PHE A 1 202 ? 4.414 4.473 5.529 1.00 97.62 202 PHE A C 1
ATOM 1485 O O . PHE A 1 202 ? 3.361 3.871 5.351 1.00 97.62 202 PHE A O 1
ATOM 1492 N N . GLY A 1 203 ? 5.015 5.149 4.547 1.00 98.19 203 GLY A N 1
ATOM 1493 C CA . GLY A 1 203 ? 4.602 5.090 3.145 1.00 98.19 203 GLY A CA 1
ATOM 1494 C C . GLY A 1 203 ? 4.805 3.698 2.545 1.00 98.19 203 GLY A C 1
ATOM 1495 O O . GLY A 1 203 ? 3.907 3.201 1.868 1.00 98.19 203 GLY A O 1
ATOM 1496 N N . LYS A 1 204 ? 5.918 3.017 2.870 1.00 98.62 204 LYS A N 1
ATOM 1497 C CA . LYS A 1 204 ? 6.127 1.588 2.536 1.00 98.62 204 LYS A CA 1
ATOM 1498 C C . LYS A 1 204 ? 5.032 0.718 3.166 1.00 98.62 204 LYS A C 1
ATOM 1500 O O . LYS A 1 204 ? 4.480 -0.174 2.519 1.00 98.62 204 LYS A O 1
ATOM 1505 N N . GLY A 1 205 ? 4.686 1.016 4.422 1.00 98.50 205 GLY A N 1
ATOM 1506 C CA . GLY A 1 205 ? 3.601 0.361 5.153 1.00 98.50 205 GLY A CA 1
ATOM 1507 C C . GLY A 1 205 ? 2.245 0.547 4.475 1.00 98.50 205 GLY A C 1
ATOM 1508 O O . GLY A 1 205 ? 1.588 -0.441 4.161 1.00 98.50 205 GLY A O 1
ATOM 1509 N N . ALA A 1 206 ? 1.850 1.790 4.189 1.00 98.75 206 ALA A N 1
ATOM 1510 C CA . ALA A 1 206 ? 0.586 2.117 3.528 1.00 98.75 206 ALA A CA 1
ATOM 1511 C C . ALA A 1 206 ? 0.472 1.457 2.147 1.00 98.75 206 ALA A C 1
ATOM 1513 O O . ALA A 1 206 ? -0.565 0.881 1.828 1.00 98.75 206 ALA A O 1
ATOM 1514 N N . PHE A 1 207 ? 1.558 1.468 1.367 1.00 98.88 207 PHE A N 1
ATOM 1515 C CA . PHE A 1 207 ? 1.638 0.758 0.092 1.00 98.88 207 PHE A CA 1
ATOM 1516 C C . PHE A 1 207 ? 1.383 -0.749 0.254 1.00 98.88 207 PHE A C 1
ATOM 1518 O O . PHE A 1 207 ? 0.515 -1.312 -0.414 1.00 98.88 207 PHE A O 1
ATOM 1525 N N . THR A 1 208 ? 2.078 -1.388 1.199 1.00 98.81 208 THR A N 1
ATOM 1526 C CA . THR A 1 208 ? 1.942 -2.829 1.462 1.00 98.81 208 THR A CA 1
ATOM 1527 C C . THR A 1 208 ? 0.544 -3.179 1.982 1.00 98.81 208 THR A C 1
ATOM 1529 O O . THR A 1 208 ? -0.051 -4.156 1.535 1.00 98.81 208 THR A O 1
ATOM 1532 N N . ILE A 1 209 ? -0.028 -2.369 2.881 1.00 98.88 209 ILE A N 1
ATOM 1533 C CA . ILE A 1 209 ? -1.411 -2.516 3.365 1.00 98.88 209 ILE A CA 1
ATOM 1534 C C . ILE A 1 209 ? -2.392 -2.491 2.193 1.00 98.88 209 ILE A C 1
ATOM 1536 O O . ILE A 1 209 ? -3.189 -3.416 2.046 1.00 98.88 209 ILE A O 1
ATOM 1540 N N . GLY A 1 210 ? -2.296 -1.471 1.338 1.00 98.81 210 GLY A N 1
ATOM 1541 C CA . GLY A 1 210 ? -3.160 -1.327 0.175 1.00 98.81 210 GLY A CA 1
ATOM 1542 C C . GLY A 1 210 ? -3.072 -2.511 -0.781 1.00 98.81 210 GLY A C 1
ATOM 1543 O O . GLY A 1 210 ? -4.101 -2.984 -1.254 1.00 98.81 210 GLY A O 1
ATOM 1544 N N . ALA A 1 211 ? -1.877 -3.048 -1.031 1.00 98.81 211 ALA A N 1
ATOM 1545 C CA . ALA A 1 211 ? -1.701 -4.210 -1.902 1.00 98.81 211 ALA A CA 1
ATOM 1546 C C . ALA A 1 211 ? -2.266 -5.515 -1.294 1.00 98.81 211 ALA A C 1
ATOM 1548 O O . ALA A 1 211 ? -2.886 -6.311 -2.007 1.00 98.81 211 ALA A O 1
ATOM 1549 N N . PHE A 1 212 ? -2.096 -5.724 0.016 1.00 98.75 212 PHE A N 1
ATOM 1550 C CA . PHE A 1 212 ? -2.369 -6.995 0.706 1.00 98.75 212 PHE A CA 1
ATOM 1551 C C . PHE A 1 212 ? -3.752 -7.105 1.372 1.00 98.75 212 PHE A C 1
ATOM 1553 O O . PHE A 1 212 ? -4.064 -8.164 1.921 1.00 98.75 212 PHE A O 1
ATOM 1560 N N . ASP A 1 213 ? -4.573 -6.054 1.348 1.00 98.69 213 ASP A N 1
ATOM 1561 C CA . ASP A 1 213 ? -5.966 -6.097 1.807 1.00 98.69 213 ASP A CA 1
ATOM 1562 C C . ASP A 1 213 ? -6.890 -5.430 0.779 1.00 98.69 213 ASP A C 1
ATOM 1564 O O . ASP A 1 213 ? -6.860 -4.212 0.580 1.00 98.69 213 ASP A O 1
ATOM 1568 N N . GLN A 1 214 ? -7.719 -6.235 0.107 1.00 98.44 214 GLN A N 1
ATOM 1569 C CA . GLN A 1 214 ? -8.648 -5.769 -0.925 1.00 98.44 214 GLN A CA 1
ATOM 1570 C C . GLN A 1 214 ? -9.826 -4.954 -0.376 1.00 98.44 214 GLN A C 1
ATOM 1572 O O . GLN A 1 214 ? -10.546 -4.348 -1.167 1.00 98.44 214 GLN A O 1
ATOM 1577 N N . ARG A 1 215 ? -10.005 -4.860 0.948 1.00 98.44 215 ARG A N 1
ATOM 1578 C CA . ARG A 1 215 ? -11.013 -3.979 1.564 1.00 98.44 215 ARG A CA 1
ATOM 1579 C C . ARG A 1 215 ? -10.588 -2.509 1.594 1.00 98.44 215 ARG A C 1
ATOM 1581 O O . ARG A 1 215 ? -11.434 -1.636 1.755 1.00 98.44 215 ARG A O 1
ATOM 1588 N N . ILE A 1 216 ? -9.298 -2.209 1.413 1.00 98.81 216 ILE A N 1
ATOM 1589 C CA . ILE A 1 216 ? -8.812 -0.826 1.317 1.00 98.81 216 ILE A CA 1
ATOM 1590 C C . ILE A 1 216 ? -9.267 -0.217 -0.010 1.00 98.81 216 ILE A C 1
ATOM 1592 O O . ILE A 1 216 ? -8.782 -0.597 -1.075 1.00 98.81 216 ILE A O 1
ATOM 1596 N N . ALA A 1 217 ? -10.163 0.762 0.050 1.00 98.75 217 ALA A N 1
ATOM 1597 C CA . ALA A 1 217 ? -10.727 1.428 -1.119 1.00 98.75 217 ALA A CA 1
ATOM 1598 C C . ALA A 1 217 ? -9.754 2.423 -1.778 1.00 98.75 217 ALA A C 1
ATOM 1600 O O . ALA A 1 217 ? -9.834 2.635 -2.990 1.00 98.75 217 ALA A O 1
ATOM 1601 N N . LEU A 1 218 ? -8.848 3.029 -0.996 1.00 98.88 218 LEU A N 1
ATOM 1602 C CA . LEU A 1 218 ? -7.894 4.042 -1.462 1.00 98.88 218 LEU A CA 1
ATOM 1603 C C . LEU A 1 218 ? -6.526 3.918 -0.772 1.00 98.88 218 LEU A C 1
ATOM 1605 O O . LEU A 1 218 ? -6.417 4.044 0.444 1.00 98.88 218 LEU A O 1
ATOM 1609 N N . THR A 1 219 ? -5.464 3.735 -1.549 1.00 98.94 219 THR A N 1
ATOM 1610 C CA . THR A 1 219 ? -4.083 3.636 -1.048 1.00 98.94 219 THR A CA 1
ATOM 1611 C C . THR A 1 219 ? -3.310 4.917 -1.364 1.00 98.94 219 THR A C 1
ATOM 1613 O O . THR A 1 219 ? -3.300 5.358 -2.512 1.00 98.94 219 THR A O 1
ATOM 1616 N N . LEU A 1 220 ? -2.670 5.517 -0.356 1.00 98.81 220 LEU A N 1
ATOM 1617 C CA . LEU A 1 220 ? -2.038 6.845 -0.417 1.00 98.81 220 LEU A CA 1
ATOM 1618 C C . LEU A 1 220 ? -0.586 6.804 0.107 1.00 98.81 220 LEU A C 1
ATOM 1620 O O . LEU A 1 220 ? -0.294 7.350 1.175 1.00 98.81 220 LEU A O 1
ATOM 1624 N N . PRO A 1 221 ? 0.348 6.110 -0.570 1.00 98.69 221 PRO A N 1
ATOM 1625 C CA . PRO A 1 221 ? 1.733 6.078 -0.123 1.00 98.69 221 PRO A CA 1
ATOM 1626 C C . PRO A 1 221 ? 2.433 7.403 -0.453 1.00 98.69 221 PRO A C 1
ATOM 1628 O O . PRO A 1 221 ? 2.380 7.870 -1.593 1.00 98.69 221 PRO A O 1
ATOM 1631 N N . ILE A 1 222 ? 3.115 7.981 0.538 1.00 98.19 222 ILE A N 1
ATOM 1632 C CA . ILE A 1 222 ? 3.888 9.220 0.396 1.00 98.19 222 ILE A CA 1
ATOM 1633 C C . ILE A 1 222 ? 5.376 8.909 0.558 1.00 98.19 222 ILE A C 1
ATOM 1635 O O . ILE A 1 222 ? 5.774 8.301 1.552 1.00 98.19 222 ILE A O 1
ATOM 1639 N N . GLU A 1 223 ? 6.193 9.323 -0.413 1.00 98.00 223 GLU A N 1
ATOM 1640 C CA . GLU A 1 223 ? 7.667 9.304 -0.355 1.00 98.00 223 GLU A CA 1
ATOM 1641 C C . GLU A 1 223 ? 8.216 7.968 0.163 1.00 98.00 223 GLU A C 1
ATOM 1643 O O . GLU A 1 223 ? 9.073 7.902 1.043 1.00 98.00 223 GLU A O 1
ATOM 1648 N N . SER A 1 224 ? 7.633 6.871 -0.327 1.00 98.06 224 SER A N 1
ATOM 1649 C CA . SER A 1 224 ? 7.832 5.551 0.273 1.00 98.06 224 SER A CA 1
ATOM 1650 C C . SER A 1 224 ? 9.252 5.009 0.080 1.00 98.06 224 SER A C 1
ATOM 1652 O O . SER A 1 224 ? 9.731 4.268 0.936 1.00 98.06 224 SER A O 1
ATOM 1654 N N . GLY A 1 225 ? 9.958 5.398 -0.986 1.00 97.94 225 GLY A N 1
ATOM 1655 C CA . GLY A 1 225 ? 11.339 4.983 -1.253 1.00 97.94 225 GLY A CA 1
ATOM 1656 C C . GLY A 1 225 ? 11.528 3.467 -1.401 1.00 97.94 225 GLY A C 1
ATOM 1657 O O . GLY A 1 225 ? 10.560 2.716 -1.472 1.00 97.94 225 GLY A O 1
ATOM 1658 N N . SER A 1 226 ? 12.771 2.984 -1.399 1.00 97.12 226 SER A N 1
ATOM 1659 C CA . SER A 1 226 ? 13.111 1.558 -1.580 1.00 97.12 226 SER A CA 1
ATOM 1660 C C . SER A 1 226 ? 12.381 0.622 -0.604 1.00 97.12 226 SER A C 1
ATOM 1662 O O . SER A 1 226 ? 12.394 0.844 0.602 1.00 97.12 226 SER A O 1
ATOM 1664 N N . GLY A 1 227 ? 11.714 -0.422 -1.098 1.00 94.62 227 GLY A N 1
ATOM 1665 C CA . GLY A 1 227 ? 10.801 -1.264 -0.299 1.00 94.62 227 GLY A CA 1
ATOM 1666 C C . GLY A 1 227 ? 9.364 -0.739 -0.203 1.00 94.62 227 GLY A C 1
ATOM 1667 O O . GLY A 1 227 ? 8.490 -1.433 0.313 1.00 94.62 227 GLY A O 1
ATOM 1668 N N . GLY A 1 228 ? 9.131 0.469 -0.715 1.00 97.81 228 GLY A N 1
ATOM 1669 C CA . GLY A 1 228 ? 7.838 1.043 -1.063 1.00 97.81 228 GLY A CA 1
ATOM 1670 C C . GLY A 1 228 ? 7.563 0.878 -2.555 1.00 97.81 228 GLY A C 1
ATOM 1671 O O . GLY A 1 228 ? 7.565 -0.246 -3.027 1.00 97.81 228 GLY A O 1
ATOM 1672 N N . VAL A 1 229 ? 7.319 1.982 -3.271 1.00 98.62 229 VAL A N 1
ATOM 1673 C CA . VAL A 1 229 ? 6.890 2.025 -4.689 1.00 98.62 229 VAL A CA 1
ATOM 1674 C C . VAL A 1 229 ? 8.000 1.847 -5.749 1.00 98.62 229 VAL A C 1
ATOM 1676 O O . VAL A 1 229 ? 7.706 1.229 -6.770 1.00 98.62 229 VAL A O 1
ATOM 1679 N N . PRO A 1 230 ? 9.240 2.354 -5.601 1.00 98.56 230 PRO A N 1
ATOM 1680 C CA . PRO A 1 230 ? 10.296 2.174 -6.601 1.00 98.56 230 PRO A CA 1
ATOM 1681 C C . PRO A 1 230 ? 10.533 0.715 -7.013 1.00 98.56 230 PRO A C 1
ATOM 1683 O O . PRO A 1 230 ? 10.562 -0.180 -6.164 1.00 98.56 230 PRO A O 1
ATOM 1686 N N . ILE A 1 231 ? 10.763 0.481 -8.311 1.00 98.56 231 ILE A N 1
ATOM 1687 C CA . ILE A 1 231 ? 11.200 -0.834 -8.802 1.00 98.56 231 ILE A CA 1
ATOM 1688 C C . ILE A 1 231 ? 12.589 -1.196 -8.256 1.00 98.56 231 ILE A C 1
ATOM 1690 O O . ILE A 1 231 ? 13.532 -0.403 -8.314 1.00 98.56 231 ILE A O 1
ATOM 1694 N N . TRP A 1 232 ? 12.744 -2.428 -7.780 1.00 98.00 232 TRP A N 1
ATOM 1695 C CA . TRP A 1 232 ? 14.006 -2.962 -7.280 1.00 98.00 232 TRP A CA 1
ATOM 1696 C C . TRP A 1 232 ? 15.098 -2.961 -8.341 1.00 98.00 232 TRP A C 1
ATOM 1698 O O . TRP A 1 232 ? 16.239 -2.610 -8.043 1.00 98.00 232 TRP A O 1
ATOM 1708 N N . ARG A 1 233 ? 14.753 -3.306 -9.586 1.00 97.56 233 ARG A N 1
ATOM 1709 C CA . ARG A 1 233 ? 15.697 -3.321 -10.713 1.00 97.56 233 ARG A CA 1
ATOM 1710 C C . ARG A 1 233 ? 16.231 -1.939 -11.106 1.00 97.56 233 ARG A C 1
ATOM 1712 O O . ARG A 1 233 ? 17.323 -1.872 -11.662 1.00 97.56 233 ARG A O 1
ATOM 1719 N N . GLY A 1 234 ? 15.499 -0.862 -10.813 1.00 95.81 234 GLY A N 1
ATOM 1720 C CA . GLY A 1 234 ? 15.899 0.514 -11.144 1.00 95.81 234 GLY A CA 1
ATOM 1721 C C . GLY A 1 234 ? 16.805 1.175 -10.103 1.00 95.81 234 GLY A C 1
ATOM 1722 O O . GLY A 1 234 ? 17.680 1.963 -10.458 1.00 95.81 234 GLY A O 1
ATOM 1723 N N . ILE A 1 235 ? 16.660 0.794 -8.829 1.00 93.19 235 ILE A N 1
ATOM 1724 C CA . ILE A 1 235 ? 17.364 1.406 -7.689 1.00 93.19 235 ILE A CA 1
ATOM 1725 C C . ILE A 1 235 ? 18.895 1.480 -7.856 1.00 93.19 235 ILE A C 1
ATOM 1727 O O . ILE A 1 235 ? 19.443 2.565 -7.632 1.00 93.19 235 ILE A O 1
ATOM 1731 N N . PRO A 1 236 ? 19.615 0.404 -8.255 1.00 87.00 236 PRO A N 1
ATOM 1732 C CA . PRO A 1 236 ? 21.078 0.442 -8.345 1.00 87.00 236 PRO A CA 1
ATOM 1733 C C . PRO A 1 236 ? 21.634 1.523 -9.286 1.00 87.00 236 PRO A C 1
ATOM 1735 O O . PRO A 1 236 ? 22.766 1.956 -9.099 1.00 87.00 236 PRO A O 1
ATOM 1738 N N . GLY A 1 237 ? 20.855 1.963 -10.282 1.00 80.56 237 GLY A N 1
ATOM 1739 C CA . GLY A 1 237 ? 21.272 2.954 -11.279 1.00 80.56 237 GLY A CA 1
ATOM 1740 C C . GLY A 1 237 ? 20.879 4.402 -10.968 1.00 80.56 237 GLY A C 1
ATOM 1741 O O . GLY A 1 237 ? 21.174 5.283 -11.771 1.00 80.56 237 GLY A O 1
ATOM 1742 N N . GLU A 1 238 ? 20.198 4.667 -9.848 1.00 89.94 238 GLU A N 1
ATOM 1743 C CA . GLU A 1 238 ? 19.572 5.973 -9.581 1.00 89.94 238 GLU A CA 1
ATOM 1744 C C . GLU A 1 238 ? 20.167 6.734 -8.379 1.00 89.94 238 GLU A C 1
ATOM 1746 O O . GLU A 1 238 ? 19.891 7.918 -8.195 1.00 89.94 238 GLU A O 1
ATOM 1751 N N . GLY A 1 239 ? 21.000 6.091 -7.554 1.00 88.69 239 GLY A N 1
ATOM 1752 C CA . GLY A 1 239 ? 21.452 6.674 -6.279 1.00 88.69 239 GLY A CA 1
ATOM 1753 C C . GLY A 1 239 ? 20.387 6.619 -5.175 1.00 88.69 239 GLY A C 1
ATOM 1754 O O . GLY A 1 239 ? 20.465 7.356 -4.191 1.00 88.69 239 GLY A O 1
ATOM 1755 N N . ALA A 1 240 ? 19.389 5.749 -5.349 1.00 96.00 240 ALA A N 1
ATOM 1756 C CA . ALA A 1 240 ? 18.386 5.426 -4.345 1.00 96.00 240 ALA A CA 1
ATOM 1757 C C . ALA A 1 240 ? 18.965 4.558 -3.216 1.00 96.00 240 ALA A C 1
ATOM 1759 O O . ALA A 1 240 ? 20.027 3.947 -3.369 1.00 96.00 240 ALA A O 1
ATOM 1760 N N . GLN A 1 241 ? 18.241 4.453 -2.095 1.00 97.31 241 GLN A N 1
ATOM 1761 C CA . GLN A 1 241 ? 18.597 3.535 -1.013 1.00 97.31 241 GLN A CA 1
ATOM 1762 C C . GLN A 1 241 ? 18.755 2.118 -1.577 1.00 97.31 241 GLN A C 1
ATOM 1764 O O . GLN A 1 241 ? 17.809 1.563 -2.141 1.00 97.31 241 GLN A O 1
ATOM 1769 N N . SER A 1 242 ? 19.935 1.516 -1.422 1.00 97.00 242 SER A N 1
ATOM 1770 C CA . SER A 1 242 ? 20.216 0.202 -2.004 1.00 97.00 242 SER A CA 1
ATOM 1771 C C . SER A 1 242 ? 19.339 -0.901 -1.387 1.00 97.00 242 SER A C 1
ATOM 1773 O O . SER A 1 242 ? 18.912 -0.779 -0.234 1.00 97.00 242 SER A O 1
ATOM 1775 N N . PRO A 1 243 ? 19.109 -2.027 -2.088 1.00 96.94 243 PRO A N 1
ATOM 1776 C CA . PRO A 1 243 ? 18.365 -3.155 -1.524 1.00 96.94 243 PRO A CA 1
ATOM 1777 C C . PRO A 1 243 ? 19.013 -3.721 -0.251 1.00 96.94 243 PRO A C 1
ATOM 1779 O O . PRO A 1 243 ? 18.309 -4.080 0.690 1.00 96.94 243 PRO A O 1
ATOM 1782 N N . SER A 1 244 ? 20.350 -3.759 -0.188 1.00 97.12 244 SER A N 1
ATOM 1783 C CA . SER A 1 244 ? 21.087 -4.164 1.015 1.00 97.12 244 SER A CA 1
ATOM 1784 C C . SER A 1 244 ? 20.906 -3.185 2.175 1.00 97.12 244 SER A C 1
ATOM 1786 O O . SER A 1 244 ? 20.727 -3.629 3.305 1.00 97.12 244 SER A O 1
ATOM 1788 N N . SER A 1 245 ? 20.887 -1.873 1.911 1.00 96.75 245 SER A N 1
ATOM 1789 C CA . SER A 1 245 ? 20.617 -0.851 2.927 1.00 96.75 245 SER A CA 1
ATOM 1790 C C . SER A 1 245 ? 19.177 -0.940 3.434 1.00 96.75 245 SER A C 1
ATOM 1792 O O . SER A 1 245 ? 18.976 -1.039 4.640 1.00 96.75 245 SER A O 1
ATOM 1794 N N . ALA A 1 246 ? 18.188 -1.014 2.537 1.00 96.12 246 ALA A N 1
ATOM 1795 C CA . ALA A 1 246 ? 16.776 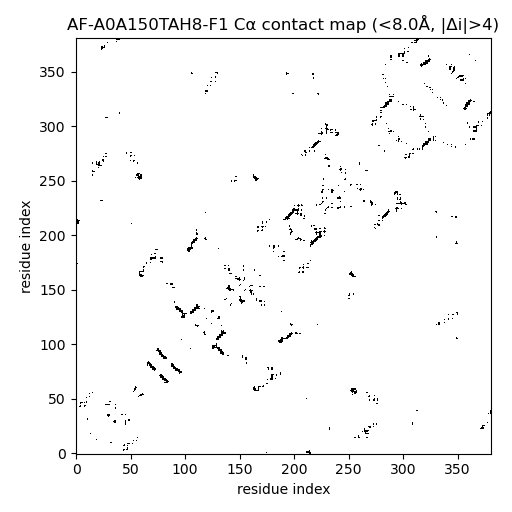-1.134 2.908 1.00 96.12 246 ALA A CA 1
ATOM 1796 C C . ALA A 1 246 ? 16.481 -2.413 3.717 1.00 96.12 246 ALA A C 1
ATOM 1798 O O . ALA A 1 246 ? 15.645 -2.402 4.619 1.00 96.12 246 ALA A O 1
ATOM 1799 N N . TYR A 1 247 ? 17.169 -3.520 3.412 1.00 97.44 247 TYR A N 1
ATOM 1800 C CA . TYR A 1 247 ? 17.078 -4.768 4.175 1.00 97.44 247 TYR A CA 1
ATOM 1801 C C . TYR A 1 247 ? 17.875 -4.734 5.491 1.00 97.44 247 TYR A C 1
ATOM 1803 O O . TYR A 1 247 ? 17.509 -5.415 6.447 1.00 97.44 247 TYR A O 1
ATOM 1811 N N . GLY A 1 248 ? 18.986 -4.002 5.542 1.00 96.06 248 GLY A N 1
ATOM 1812 C CA . GLY A 1 248 ? 19.894 -3.976 6.690 1.00 96.06 248 GLY A CA 1
ATOM 1813 C C . GLY A 1 248 ? 19.516 -2.966 7.773 1.00 96.06 248 GLY A C 1
ATOM 1814 O O . GLY A 1 248 ? 19.799 -3.215 8.940 1.00 96.06 248 GLY A O 1
ATOM 1815 N N . GLU A 1 249 ? 18.874 -1.853 7.405 1.00 94.19 249 GLU A N 1
ATOM 1816 C CA . GLU A 1 249 ? 18.521 -0.760 8.326 1.00 94.19 249 GLU A CA 1
ATOM 1817 C C . GLU A 1 249 ? 17.569 -1.225 9.435 1.00 94.19 249 GLU A C 1
ATOM 1819 O O . GLU A 1 249 ? 17.734 -0.881 10.602 1.00 94.19 249 GLU A O 1
ATOM 1824 N N . THR A 1 250 ? 16.590 -2.051 9.071 1.00 94.81 250 THR A N 1
ATOM 1825 C CA . THR A 1 250 ? 15.708 -2.763 9.998 1.00 94.81 250 THR A CA 1
ATOM 1826 C C . THR A 1 250 ? 15.043 -3.932 9.262 1.00 94.81 250 THR A C 1
ATOM 1828 O O . THR A 1 250 ? 15.383 -4.261 8.128 1.00 94.81 250 THR A O 1
ATOM 1831 N N . TYR A 1 251 ? 14.078 -4.597 9.886 1.00 96.94 251 TYR A N 1
ATOM 1832 C CA . TYR A 1 251 ? 13.391 -5.771 9.348 1.00 96.94 251 TYR A CA 1
ATOM 1833 C C . TYR A 1 251 ? 12.030 -5.443 8.725 1.00 96.94 251 TYR A C 1
ATOM 1835 O O . TYR A 1 251 ? 11.048 -6.152 8.939 1.00 96.94 251 TYR A O 1
ATOM 1843 N N . TRP A 1 252 ? 11.969 -4.379 7.912 1.00 98.44 252 TRP A N 1
ATOM 1844 C CA . TRP A 1 252 ? 10.779 -4.051 7.113 1.00 98.44 252 TRP A CA 1
ATOM 1845 C C . TRP A 1 252 ? 10.390 -5.177 6.157 1.00 98.44 252 TRP A C 1
ATOM 1847 O O . TRP A 1 252 ? 9.219 -5.548 6.072 1.00 98.44 252 TRP A O 1
ATOM 1857 N N . LEU A 1 253 ? 11.389 -5.728 5.473 1.00 98.69 253 LEU A N 1
ATOM 1858 C CA . LEU A 1 253 ? 11.251 -6.828 4.525 1.00 98.69 253 LEU A CA 1
ATOM 1859 C C . LEU A 1 253 ? 11.422 -8.178 5.231 1.00 98.69 253 LEU A C 1
ATOM 1861 O O . LEU A 1 253 ? 12.157 -8.288 6.221 1.00 98.69 253 LEU A O 1
ATOM 1865 N N . GLY A 1 254 ? 10.762 -9.202 4.692 1.00 98.44 254 GLY A N 1
ATOM 1866 C CA . GLY A 1 254 ? 10.868 -10.575 5.172 1.00 98.44 254 GLY A CA 1
ATOM 1867 C C . GLY A 1 254 ? 12.275 -11.134 4.982 1.00 98.44 254 GLY A C 1
ATOM 1868 O O . GLY A 1 254 ? 13.022 -10.698 4.105 1.00 98.44 254 GLY A O 1
ATOM 1869 N N . ASP A 1 255 ? 12.644 -12.110 5.807 1.00 98.12 255 ASP A N 1
ATOM 1870 C CA . ASP A 1 255 ? 14.032 -12.592 5.894 1.00 98.12 255 ASP A CA 1
ATOM 1871 C C . ASP A 1 255 ? 14.537 -13.205 4.567 1.00 98.12 255 ASP A C 1
ATOM 1873 O O . ASP A 1 255 ? 15.716 -13.097 4.231 1.00 98.12 255 ASP A O 1
ATOM 1877 N N . ALA A 1 256 ? 13.633 -13.756 3.747 1.00 97.81 256 ALA A N 1
ATOM 1878 C CA . ALA A 1 256 ? 13.949 -14.287 2.417 1.00 97.81 256 ALA A CA 1
ATOM 1879 C C . ALA A 1 256 ? 14.496 -13.229 1.438 1.00 97.81 256 ALA A C 1
ATOM 1881 O O . ALA A 1 256 ? 15.244 -13.574 0.520 1.00 97.81 256 ALA A O 1
ATOM 1882 N N . PHE A 1 257 ? 14.184 -11.942 1.641 1.00 98.44 257 PHE A N 1
ATOM 1883 C CA . PHE A 1 257 ? 14.701 -10.868 0.791 1.00 98.44 257 PHE A CA 1
ATOM 1884 C C . PHE A 1 257 ? 16.230 -10.739 0.875 1.00 98.44 257 PHE A C 1
ATOM 1886 O O . PHE A 1 257 ? 16.864 -10.265 -0.069 1.00 98.44 257 PHE A O 1
ATOM 1893 N N . GLY A 1 258 ? 16.848 -11.226 1.961 1.00 97.94 258 GLY A N 1
ATOM 1894 C CA . GLY A 1 258 ? 18.302 -11.236 2.136 1.00 97.94 258 GLY A CA 1
ATOM 1895 C C . GLY A 1 258 ? 19.048 -11.857 0.949 1.00 97.94 258 GLY A C 1
ATOM 1896 O O . GLY A 1 258 ? 20.068 -11.316 0.517 1.00 97.94 258 GLY A O 1
ATOM 1897 N N . SER A 1 259 ? 18.488 -12.914 0.345 1.00 97.81 259 SER A N 1
ATOM 1898 C CA . SER A 1 259 ? 19.049 -13.600 -0.831 1.00 97.81 259 SER A CA 1
ATOM 1899 C C . SER A 1 259 ? 19.051 -12.762 -2.116 1.00 97.81 259 SER A C 1
ATOM 1901 O O . SER A 1 259 ? 19.706 -13.142 -3.086 1.00 97.81 259 SER A O 1
ATOM 1903 N N . PHE A 1 260 ? 18.339 -11.632 -2.143 1.00 97.94 260 PHE A N 1
ATOM 1904 C CA . PHE A 1 260 ? 18.171 -10.785 -3.327 1.00 97.94 260 PHE A CA 1
ATOM 1905 C C . PHE A 1 260 ? 18.846 -9.417 -3.211 1.00 97.94 260 PHE A C 1
ATOM 1907 O O . PHE A 1 260 ? 18.906 -8.691 -4.201 1.00 97.94 260 PHE A O 1
ATOM 1914 N N . THR A 1 261 ? 19.411 -9.077 -2.048 1.00 96.75 261 THR A N 1
ATOM 1915 C CA . THR A 1 261 ? 20.004 -7.753 -1.776 1.00 96.75 261 THR A CA 1
ATOM 1916 C C . THR A 1 261 ? 21.108 -7.337 -2.757 1.00 96.75 261 THR A C 1
ATOM 1918 O O . THR A 1 261 ? 21.291 -6.145 -2.997 1.00 96.75 261 THR A O 1
ATOM 1921 N N . SER A 1 262 ? 21.806 -8.301 -3.366 1.00 95.50 262 SER A N 1
ATOM 1922 C CA . SER A 1 262 ? 22.829 -8.093 -4.404 1.00 95.50 262 SER A CA 1
ATOM 1923 C C . SER A 1 262 ? 22.423 -8.597 -5.797 1.00 95.50 262 SER A C 1
ATOM 1925 O O . SER A 1 262 ? 23.203 -8.488 -6.740 1.00 95.50 262 SER A O 1
ATOM 1927 N N . ARG A 1 263 ? 21.216 -9.159 -5.953 1.00 95.69 263 ARG A N 1
ATOM 1928 C CA . ARG A 1 263 ? 20.758 -9.811 -7.195 1.00 95.69 263 ARG A CA 1
ATOM 1929 C C . ARG A 1 263 ? 19.267 -9.610 -7.470 1.00 95.69 263 ARG A C 1
ATOM 1931 O O . ARG A 1 263 ? 18.562 -10.548 -7.834 1.00 95.69 263 ARG A O 1
ATOM 1938 N N . VAL A 1 264 ? 18.784 -8.378 -7.322 1.00 95.75 264 VAL A N 1
ATOM 1939 C CA . VAL A 1 264 ? 17.366 -8.004 -7.507 1.00 95.75 264 VAL A CA 1
ATOM 1940 C C . VAL A 1 264 ? 16.766 -8.430 -8.851 1.00 95.75 264 VAL A C 1
ATOM 1942 O O . VAL A 1 264 ? 15.579 -8.723 -8.920 1.00 95.75 264 VAL A O 1
ATOM 1945 N N . THR A 1 265 ? 17.574 -8.562 -9.907 1.00 97.12 265 THR A N 1
ATOM 1946 C CA . THR A 1 265 ? 17.130 -9.087 -11.210 1.00 97.12 265 THR A CA 1
ATOM 1947 C C . THR A 1 265 ? 16.661 -10.541 -11.145 1.00 97.12 265 THR A C 1
ATOM 1949 O O . THR A 1 265 ? 15.940 -10.981 -12.031 1.00 97.12 265 THR A O 1
ATOM 1952 N N . SER A 1 266 ? 17.032 -11.296 -10.108 1.00 97.69 266 SER A N 1
ATOM 1953 C CA . SER A 1 266 ? 16.554 -12.666 -9.887 1.00 97.69 266 SER A CA 1
ATOM 1954 C C . SER A 1 266 ? 15.231 -12.752 -9.126 1.00 97.69 266 SER A C 1
ATOM 1956 O O . SER A 1 266 ? 14.701 -13.848 -8.987 1.00 97.69 266 SER A O 1
ATOM 1958 N N . LEU A 1 267 ? 14.683 -11.642 -8.612 1.00 97.31 267 LEU A N 1
ATOM 1959 C CA . LEU A 1 267 ? 13.327 -11.656 -8.055 1.00 97.31 267 LEU A CA 1
ATOM 1960 C C . LEU A 1 267 ? 12.342 -12.008 -9.180 1.00 97.31 267 LEU A C 1
ATOM 1962 O O . LEU A 1 267 ? 12.402 -11.384 -10.237 1.00 97.31 267 LEU A O 1
ATOM 1966 N N . PRO A 1 268 ? 11.404 -12.949 -8.999 1.00 97.19 268 PRO A N 1
ATOM 1967 C CA . PRO A 1 268 ? 10.482 -13.337 -10.064 1.00 97.19 268 PRO A CA 1
ATOM 1968 C C . PRO A 1 268 ? 9.270 -12.399 -10.155 1.00 97.19 268 PRO A C 1
ATOM 1970 O O . PRO A 1 268 ? 8.327 -12.688 -10.883 1.00 97.19 268 PRO A O 1
ATOM 1973 N N . LEU A 1 269 ? 9.312 -11.308 -9.387 1.00 98.12 269 LEU A N 1
ATOM 1974 C CA . LEU A 1 269 ? 8.428 -10.159 -9.444 1.00 98.12 269 LEU A CA 1
ATOM 1975 C C . LEU A 1 269 ? 9.249 -8.870 -9.306 1.00 98.12 269 LEU A C 1
ATOM 1977 O O . LEU A 1 269 ? 10.439 -8.905 -8.969 1.00 98.12 269 LEU A O 1
ATOM 1981 N N . ASP A 1 270 ? 8.612 -7.729 -9.526 1.00 98.69 270 ASP A N 1
ATOM 1982 C CA . ASP A 1 270 ? 9.121 -6.428 -9.085 1.00 98.69 270 ASP A CA 1
ATOM 1983 C C . ASP A 1 270 ? 7.975 -5.577 -8.511 1.00 98.69 270 ASP A C 1
ATOM 1985 O O . ASP A 1 270 ? 6.805 -5.964 -8.536 1.00 98.69 270 ASP A O 1
ATOM 1989 N N . THR A 1 271 ? 8.298 -4.416 -7.954 1.00 98.50 271 THR A N 1
ATOM 1990 C CA . THR A 1 271 ? 7.358 -3.561 -7.228 1.00 98.50 271 THR A CA 1
ATOM 1991 C C . THR A 1 271 ? 6.184 -3.080 -8.088 1.00 98.50 271 THR A C 1
ATOM 1993 O O . THR A 1 271 ? 5.103 -2.838 -7.555 1.00 98.50 271 THR A O 1
ATOM 1996 N N . HIS A 1 272 ? 6.325 -2.991 -9.417 1.00 98.88 272 HIS A N 1
ATOM 1997 C CA . HIS A 1 272 ? 5.207 -2.638 -10.307 1.00 98.88 272 HIS A CA 1
ATOM 1998 C C . HIS A 1 272 ? 4.069 -3.665 -10.281 1.00 98.88 272 HIS A C 1
ATOM 2000 O O . HIS A 1 272 ? 2.908 -3.291 -10.434 1.00 98.88 272 HIS A O 1
ATOM 2006 N N . GLU A 1 273 ? 4.367 -4.942 -10.045 1.00 98.88 273 GLU A N 1
ATOM 2007 C CA . GLU A 1 273 ? 3.336 -5.965 -9.857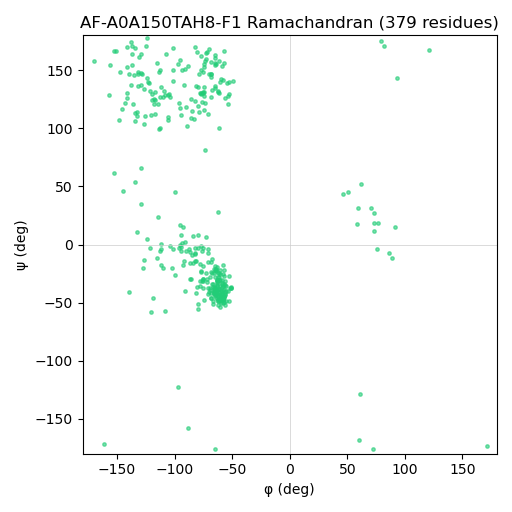 1.00 98.88 273 GLU A CA 1
ATOM 2008 C C . GLU A 1 273 ? 2.635 -5.801 -8.505 1.00 98.88 273 GLU A C 1
ATOM 2010 O O . GLU A 1 273 ? 1.427 -6.004 -8.410 1.00 98.88 273 GLU A O 1
ATOM 2015 N N . VAL A 1 274 ? 3.345 -5.328 -7.476 1.00 98.81 274 VAL A N 1
ATOM 2016 C CA . VAL A 1 274 ? 2.742 -4.969 -6.181 1.00 98.81 274 VAL A CA 1
ATOM 2017 C C . VAL A 1 274 ? 1.867 -3.713 -6.311 1.00 98.81 274 VAL A C 1
ATOM 2019 O O . VAL A 1 274 ? 0.779 -3.662 -5.740 1.00 98.81 274 VAL A O 1
ATOM 2022 N N . VAL A 1 275 ? 2.270 -2.732 -7.131 1.00 98.88 275 VAL A N 1
ATOM 2023 C CA . VAL A 1 275 ? 1.410 -1.602 -7.539 1.00 98.88 275 VAL A CA 1
ATOM 2024 C C . VAL A 1 275 ? 0.146 -2.127 -8.225 1.00 98.88 275 VAL A C 1
ATOM 2026 O O . VAL A 1 275 ? -0.964 -1.697 -7.898 1.00 98.88 275 VAL A O 1
ATOM 2029 N N . ALA A 1 276 ? 0.293 -3.087 -9.141 1.00 98.81 276 ALA A N 1
ATOM 2030 C CA . ALA A 1 276 ? -0.827 -3.688 -9.850 1.00 98.81 276 ALA A CA 1
ATOM 2031 C C . ALA A 1 276 ? -1.792 -4.440 -8.919 1.00 98.81 276 ALA A C 1
ATOM 2033 O O . ALA A 1 276 ? -2.995 -4.380 -9.152 1.00 98.81 276 ALA A O 1
ATOM 2034 N N . MET A 1 277 ? -1.326 -5.065 -7.826 1.00 98.88 277 MET A N 1
ATOM 2035 C CA . MET A 1 277 ? -2.192 -5.735 -6.832 1.00 98.88 277 MET A CA 1
ATOM 2036 C C . MET A 1 277 ? -3.245 -4.812 -6.190 1.00 98.88 277 MET A C 1
ATOM 2038 O O . MET A 1 277 ? -4.217 -5.304 -5.597 1.00 98.88 277 MET A O 1
ATOM 2042 N N . VAL A 1 278 ? -3.069 -3.488 -6.279 1.00 98.94 278 VAL A N 1
ATOM 2043 C CA . VAL A 1 278 ? -4.077 -2.515 -5.840 1.00 98.94 278 VAL A CA 1
ATOM 2044 C C . VAL A 1 278 ? -5.246 -2.426 -6.830 1.00 98.94 278 VAL A C 1
ATOM 2046 O O . VAL A 1 278 ? -6.382 -2.214 -6.411 1.00 98.94 278 VAL A O 1
ATOM 2049 N N . ALA A 1 279 ? -5.013 -2.672 -8.121 1.00 98.56 279 ALA A N 1
ATOM 2050 C CA . ALA A 1 279 ? -6.028 -2.549 -9.158 1.00 98.56 279 ALA A CA 1
ATOM 2051 C C . ALA A 1 279 ? -7.222 -3.501 -8.923 1.00 98.56 279 ALA A C 1
ATOM 2053 O O . ALA A 1 279 ? -7.022 -4.659 -8.543 1.00 98.56 279 ALA A O 1
ATOM 2054 N N . PRO A 1 280 ? -8.467 -3.044 -9.166 1.00 98.12 280 PRO A N 1
ATOM 2055 C CA . PRO A 1 280 ? -8.853 -1.742 -9.726 1.00 98.12 280 PRO A CA 1
ATOM 2056 C C . PRO A 1 280 ? -9.142 -0.655 -8.666 1.00 98.12 280 PRO A C 1
ATOM 2058 O O . PRO A 1 280 ? -9.780 0.348 -8.990 1.00 98.12 280 PRO A O 1
ATOM 2061 N N . ARG A 1 281 ? -8.745 -0.845 -7.400 1.00 98.75 281 ARG A N 1
ATOM 2062 C CA . ARG A 1 281 ? -9.036 0.091 -6.294 1.00 98.75 281 ARG A CA 1
ATOM 2063 C C . ARG A 1 281 ? -8.243 1.391 -6.452 1.00 98.75 281 ARG A C 1
ATOM 2065 O O . ARG A 1 281 ? -7.360 1.485 -7.295 1.00 98.75 281 ARG A O 1
ATOM 2072 N N . GLY A 1 282 ? -8.579 2.414 -5.671 1.00 98.81 282 GLY A N 1
ATOM 2073 C CA . GLY A 1 282 ? -7.910 3.707 -5.768 1.00 98.81 282 GLY A CA 1
ATOM 2074 C C . GLY A 1 282 ? -6.454 3.635 -5.315 1.00 98.81 282 GLY A C 1
ATOM 2075 O O . GLY A 1 282 ? -6.161 3.119 -4.233 1.00 98.81 282 GLY A O 1
ATOM 2076 N N . LEU A 1 283 ? -5.549 4.206 -6.105 1.00 98.94 283 LEU A N 1
ATOM 2077 C CA . LEU A 1 283 ? -4.146 4.376 -5.744 1.00 98.94 283 LEU A CA 1
ATOM 2078 C C . LEU A 1 283 ? -3.683 5.776 -6.128 1.00 98.94 283 LEU A C 1
ATOM 2080 O O . LEU A 1 283 ? -3.693 6.129 -7.303 1.00 98.94 283 LEU A O 1
ATOM 2084 N N . PHE A 1 284 ? -3.226 6.559 -5.157 1.00 98.88 284 PHE A N 1
ATOM 2085 C CA . PHE A 1 284 ? -2.590 7.843 -5.424 1.00 98.88 284 PHE A CA 1
ATOM 2086 C C . PHE A 1 284 ? -1.218 7.907 -4.753 1.00 98.88 284 PHE A C 1
ATOM 2088 O O . PHE A 1 284 ? -1.098 8.067 -3.542 1.00 98.88 284 PHE A O 1
ATOM 2095 N N . ILE A 1 285 ? -0.185 7.755 -5.581 1.00 98.88 285 ILE A N 1
ATOM 2096 C CA . ILE A 1 285 ? 1.221 7.785 -5.189 1.00 98.88 285 ILE A CA 1
ATOM 2097 C C . ILE A 1 285 ? 1.704 9.237 -5.177 1.00 98.88 285 ILE A C 1
ATOM 2099 O O . ILE A 1 285 ? 1.610 9.950 -6.178 1.00 98.88 285 ILE A O 1
ATOM 2103 N N . MET A 1 286 ? 2.254 9.659 -4.047 1.00 98.50 286 MET A N 1
ATOM 2104 C CA . MET A 1 286 ? 2.819 10.989 -3.837 1.00 98.50 286 MET A CA 1
ATOM 2105 C C . MET A 1 286 ? 4.320 10.841 -3.613 1.00 98.50 286 MET A C 1
ATOM 2107 O O . MET A 1 286 ? 4.732 10.131 -2.697 1.00 98.50 286 MET A O 1
ATOM 2111 N N . ASP A 1 287 ? 5.147 11.470 -4.443 1.00 97.56 287 ASP A N 1
ATOM 2112 C CA . ASP A 1 287 ? 6.601 11.286 -4.374 1.00 97.56 287 ASP A CA 1
ATOM 2113 C C . ASP A 1 287 ? 7.369 12.609 -4.446 1.00 97.56 287 ASP A C 1
ATOM 2115 O O . ASP A 1 287 ? 6.804 13.665 -4.735 1.00 97.56 287 ASP A O 1
ATOM 2119 N N . ASN A 1 288 ? 8.666 12.548 -4.157 1.00 97.56 288 ASN A N 1
ATOM 2120 C CA . ASN A 1 288 ? 9.537 13.705 -4.019 1.00 97.56 288 ASN A CA 1
ATOM 2121 C C . ASN A 1 288 ? 10.767 13.578 -4.940 1.00 97.56 288 ASN A C 1
ATOM 2123 O O . ASN A 1 288 ? 11.662 12.768 -4.696 1.00 97.56 288 ASN A O 1
ATOM 2127 N N . PRO A 1 289 ? 10.863 14.407 -5.993 1.00 96.69 289 PRO A N 1
ATOM 2128 C CA . PRO A 1 289 ? 11.902 14.319 -7.011 1.00 96.69 289 PRO A CA 1
ATOM 2129 C C . PRO A 1 289 ? 13.222 14.953 -6.548 1.00 96.69 289 PRO A C 1
ATOM 2131 O O . PRO A 1 289 ? 14.185 14.998 -7.313 1.00 96.69 289 PRO A O 1
ATOM 2134 N N . HIS A 1 290 ? 13.253 15.545 -5.351 1.00 96.94 290 HIS A N 1
ATOM 2135 C CA . HIS A 1 290 ? 14.409 16.257 -4.807 1.00 96.94 290 HIS A CA 1
ATOM 2136 C C . HIS A 1 290 ? 15.312 15.353 -3.966 1.00 96.94 290 HIS A C 1
ATOM 2138 O O . HIS A 1 290 ? 16.454 15.724 -3.713 1.00 96.94 290 HIS A O 1
ATOM 2144 N N . ILE A 1 291 ? 14.845 14.160 -3.583 1.00 96.81 291 ILE A N 1
ATOM 2145 C CA . ILE A 1 291 ? 15.596 13.218 -2.749 1.00 96.81 291 ILE A CA 1
ATOM 2146 C C . ILE A 1 291 ? 15.922 11.967 -3.569 1.00 96.81 291 ILE A C 1
ATOM 2148 O O . ILE A 1 291 ? 15.106 11.057 -3.694 1.00 96.81 291 ILE A O 1
ATOM 2152 N N . ALA A 1 292 ? 17.149 11.895 -4.094 1.00 95.81 292 ALA A N 1
ATOM 2153 C CA . ALA A 1 292 ? 17.611 10.750 -4.890 1.00 95.81 292 ALA A CA 1
ATOM 2154 C C . ALA A 1 292 ? 17.475 9.414 -4.138 1.00 95.81 292 ALA A C 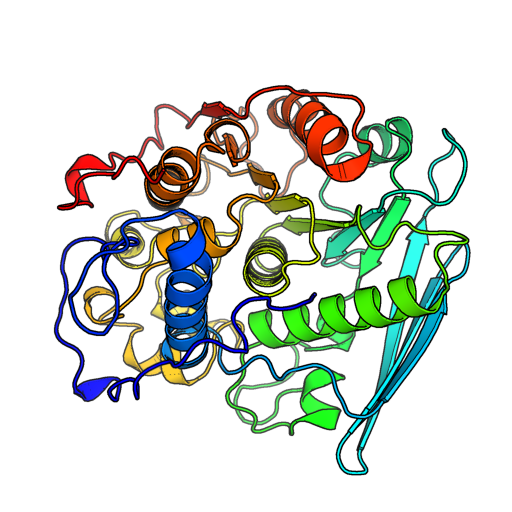1
ATOM 2156 O O . ALA A 1 292 ? 17.086 8.415 -4.736 1.00 95.81 292 ALA A O 1
ATOM 2157 N N . ASN A 1 293 ? 17.684 9.421 -2.812 1.00 96.56 293 ASN A N 1
ATOM 2158 C CA . ASN A 1 293 ? 17.561 8.241 -1.952 1.00 96.56 293 ASN A CA 1
ATOM 2159 C C . ASN A 1 293 ? 16.168 7.568 -2.017 1.00 96.56 293 ASN A C 1
ATOM 2161 O O . ASN A 1 293 ? 16.053 6.384 -1.703 1.00 96.56 293 ASN A O 1
ATOM 2165 N N . LEU A 1 294 ? 15.119 8.291 -2.438 1.00 97.38 294 LEU A N 1
ATOM 2166 C CA . LEU A 1 294 ? 13.767 7.748 -2.624 1.00 97.38 294 LEU A CA 1
ATOM 2167 C C . LEU A 1 294 ? 13.573 7.014 -3.961 1.00 97.38 294 LEU A C 1
ATOM 2169 O O . LEU A 1 294 ? 12.591 6.297 -4.105 1.00 97.38 294 LEU A O 1
ATOM 2173 N N . GLY A 1 295 ? 14.476 7.156 -4.932 1.00 97.81 295 GLY A N 1
ATOM 2174 C CA . GLY A 1 295 ? 14.341 6.549 -6.262 1.00 97.81 295 GLY A CA 1
ATOM 2175 C C . GLY A 1 295 ? 13.119 7.020 -7.070 1.00 97.81 295 GLY A C 1
ATOM 2176 O O . GLY A 1 295 ? 12.350 6.172 -7.533 1.00 97.81 295 GLY A O 1
ATOM 2177 N N . PRO A 1 296 ? 12.892 8.336 -7.245 1.00 97.50 296 PRO A N 1
ATOM 2178 C CA . PRO A 1 296 ? 11.677 8.868 -7.870 1.00 97.50 296 PRO A CA 1
ATOM 2179 C C . PRO A 1 296 ? 11.499 8.504 -9.362 1.00 97.50 296 PRO A C 1
ATOM 2181 O O . PRO A 1 296 ? 10.366 8.383 -9.832 1.00 97.50 296 PRO A O 1
ATOM 2184 N N . LYS A 1 297 ? 12.571 8.279 -10.135 1.00 97.94 297 LYS A N 1
ATOM 2185 C CA . LYS A 1 297 ? 12.479 7.735 -11.506 1.00 97.94 297 LYS A CA 1
ATOM 2186 C C . LYS A 1 297 ? 12.011 6.287 -11.463 1.00 97.94 297 LYS A C 1
ATOM 2188 O O . LYS A 1 297 ? 11.104 5.927 -12.209 1.00 97.94 297 LYS A O 1
ATOM 2193 N N . SER A 1 298 ? 12.582 5.472 -10.578 1.00 98.44 298 SER A N 1
ATOM 2194 C CA . SER A 1 298 ? 12.176 4.078 -10.372 1.00 98.44 298 SER A CA 1
ATOM 2195 C C . SER A 1 298 ? 10.735 3.973 -9.857 1.00 98.44 298 SER A C 1
ATOM 2197 O O . SER A 1 298 ? 10.004 3.072 -10.271 1.00 98.44 298 SER A O 1
ATOM 2199 N N . ALA A 1 299 ? 10.282 4.906 -9.014 1.00 98.62 299 ALA A N 1
ATOM 2200 C CA . ALA A 1 299 ? 8.883 5.007 -8.596 1.00 98.62 299 ALA A CA 1
ATOM 2201 C C . ALA A 1 299 ? 7.958 5.374 -9.760 1.00 98.62 299 ALA A C 1
ATOM 2203 O O . ALA A 1 299 ? 6.901 4.763 -9.921 1.00 98.62 299 ALA A O 1
ATOM 2204 N N . HIS A 1 300 ? 8.374 6.310 -10.620 1.00 98.75 300 HIS A N 1
ATOM 2205 C CA . HIS A 1 300 ? 7.617 6.645 -11.824 1.00 98.75 300 HIS A CA 1
ATOM 2206 C C . HIS A 1 300 ? 7.489 5.442 -12.769 1.00 98.75 300 HIS A C 1
ATOM 2208 O O . HIS A 1 300 ? 6.395 5.167 -13.257 1.00 98.75 300 HIS A O 1
ATOM 2214 N N . VAL A 1 301 ? 8.569 4.678 -12.985 1.00 98.75 301 VAL A N 1
ATOM 2215 C CA . VAL A 1 301 ? 8.508 3.433 -13.773 1.00 98.75 301 VAL A CA 1
ATOM 2216 C C . VAL A 1 301 ? 7.532 2.438 -13.147 1.00 98.75 301 VAL A C 1
ATOM 2218 O O . VAL A 1 301 ? 6.717 1.869 -13.872 1.00 98.75 301 VAL A O 1
ATOM 2221 N N . ALA A 1 302 ? 7.564 2.255 -11.822 1.00 98.88 302 ALA A N 1
ATOM 2222 C CA . ALA A 1 302 ? 6.635 1.363 -11.130 1.00 98.88 302 ALA A CA 1
ATOM 2223 C C . ALA A 1 302 ? 5.172 1.782 -11.330 1.00 98.88 302 ALA A C 1
ATOM 2225 O O . ALA A 1 302 ? 4.323 0.939 -11.623 1.00 98.88 302 ALA A O 1
ATOM 2226 N N . ALA A 1 303 ? 4.883 3.083 -11.216 1.00 98.81 303 ALA A N 1
ATOM 2227 C CA . ALA A 1 303 ? 3.550 3.638 -11.424 1.00 98.81 303 ALA A CA 1
ATOM 2228 C C . ALA A 1 303 ? 3.070 3.446 -12.871 1.00 98.81 303 ALA A C 1
ATOM 2230 O O . ALA A 1 303 ? 1.949 2.985 -13.079 1.00 98.81 303 ALA A O 1
ATOM 2231 N N . LEU A 1 304 ? 3.919 3.731 -13.865 1.00 98.88 304 LEU A N 1
ATOM 2232 C CA . LEU A 1 304 ? 3.603 3.515 -15.281 1.00 98.88 304 LEU A CA 1
ATOM 2233 C C . LEU A 1 304 ? 3.355 2.032 -15.590 1.00 98.88 304 LEU A C 1
ATOM 2235 O O . LEU A 1 304 ? 2.368 1.693 -16.237 1.00 98.88 304 LEU A O 1
ATOM 2239 N N . ALA A 1 305 ? 4.228 1.143 -15.114 1.00 98.88 305 ALA A N 1
ATOM 2240 C CA . ALA A 1 305 ? 4.111 -0.295 -15.337 1.00 98.88 305 ALA A CA 1
ATOM 2241 C C . ALA A 1 305 ? 2.860 -0.880 -14.662 1.00 98.88 305 ALA A C 1
ATOM 2243 O O . ALA A 1 305 ? 2.136 -1.658 -15.280 1.00 98.88 305 ALA A O 1
ATOM 2244 N N . GLY A 1 306 ? 2.561 -0.469 -13.426 1.00 98.75 306 GLY A N 1
ATOM 2245 C CA . GLY A 1 306 ? 1.329 -0.852 -12.739 1.00 98.75 306 GLY A CA 1
ATOM 2246 C C . GLY A 1 306 ? 0.075 -0.302 -13.428 1.00 98.75 306 GLY A C 1
ATOM 2247 O O . GLY A 1 306 ? -0.931 -1.006 -13.526 1.00 98.75 306 GLY A O 1
ATOM 2248 N N . ALA A 1 307 ? 0.135 0.917 -13.978 1.00 98.75 307 ALA A N 1
ATOM 2249 C CA . ALA A 1 307 ? -0.969 1.529 -14.719 1.00 98.75 307 ALA A CA 1
ATOM 2250 C C . ALA A 1 307 ? -1.367 0.746 -15.981 1.00 98.75 307 ALA A C 1
ATOM 2252 O O . ALA A 1 307 ? -2.526 0.818 -16.390 1.00 98.75 307 ALA A O 1
ATOM 2253 N N . GLU A 1 308 ? -0.468 -0.050 -16.567 1.00 98.88 308 GLU A N 1
ATOM 2254 C CA . GLU A 1 308 ? -0.822 -0.951 -17.671 1.00 98.88 308 GLU A CA 1
ATOM 2255 C C . GLU A 1 308 ? -1.843 -2.015 -17.237 1.00 98.88 308 GLU A C 1
ATOM 2257 O O . GLU A 1 308 ? -2.750 -2.339 -18.001 1.00 98.88 308 GLU A O 1
ATOM 2262 N N . VAL A 1 309 ? -1.778 -2.506 -15.993 1.00 98.81 309 VAL A N 1
ATOM 2263 C CA . VAL A 1 309 ? -2.793 -3.430 -15.456 1.00 98.81 309 VAL A CA 1
ATOM 2264 C C . VAL A 1 309 ? -4.113 -2.704 -15.205 1.00 98.81 309 VAL A C 1
ATOM 2266 O O . VAL A 1 309 ? -5.168 -3.202 -15.594 1.00 98.81 309 VAL A O 1
ATOM 2269 N N . TYR A 1 310 ? -4.075 -1.491 -14.643 1.00 98.75 310 TYR A N 1
ATOM 2270 C CA . TYR A 1 310 ? -5.278 -0.657 -14.521 1.00 98.75 310 TYR A CA 1
ATOM 2271 C C . TYR A 1 310 ? -5.939 -0.424 -15.884 1.00 98.75 310 TYR A C 1
ATOM 2273 O O . TYR A 1 310 ? -7.157 -0.536 -16.001 1.00 98.75 310 TYR A O 1
ATOM 2281 N N . LYS A 1 311 ? -5.150 -0.146 -16.927 1.00 98.56 311 LYS A N 1
ATOM 2282 C CA . LYS A 1 311 ? -5.632 0.005 -18.303 1.00 98.56 311 LYS A CA 1
ATOM 2283 C C . LYS A 1 311 ? -6.264 -1.282 -18.830 1.00 98.56 311 LYS A C 1
ATOM 2285 O O . LYS A 1 311 ? -7.384 -1.225 -19.330 1.00 98.56 311 LYS A O 1
ATOM 2290 N N . ALA A 1 312 ? -5.595 -2.425 -18.679 1.00 98.62 312 ALA A N 1
ATOM 2291 C CA . ALA A 1 312 ? -6.111 -3.723 -19.115 1.00 98.62 312 ALA A CA 1
ATOM 2292 C C . ALA A 1 312 ? -7.454 -4.080 -18.451 1.00 98.62 312 ALA A C 1
ATOM 2294 O O . ALA A 1 312 ? -8.320 -4.671 -19.091 1.00 98.62 312 ALA A O 1
ATOM 2295 N N . LEU A 1 313 ? -7.652 -3.664 -17.195 1.00 98.31 313 LEU A N 1
ATOM 2296 C CA . LEU A 1 313 ? -8.891 -3.857 -16.434 1.00 98.31 313 LEU A CA 1
ATOM 2297 C C . LEU A 1 313 ? -9.986 -2.815 -16.732 1.00 98.31 313 LEU A C 1
ATOM 2299 O O . LEU A 1 313 ? -11.081 -2.915 -16.180 1.00 98.31 313 LEU A O 1
ATOM 2303 N N . GLY A 1 314 ? -9.724 -1.810 -17.576 1.00 97.81 314 GLY A N 1
ATOM 2304 C CA . GLY A 1 314 ? -10.657 -0.704 -17.834 1.00 97.81 314 GLY A CA 1
ATOM 2305 C C . GLY A 1 314 ? -10.763 0.309 -16.684 1.00 97.81 314 GLY A C 1
ATOM 2306 O O . GLY A 1 314 ? -11.716 1.077 -16.615 1.00 97.81 314 GLY A O 1
ATOM 2307 N N . ALA A 1 315 ? -9.782 0.326 -15.781 1.00 97.81 315 ALA A N 1
ATOM 2308 C CA . ALA A 1 315 ? -9.731 1.153 -14.579 1.00 97.81 315 ALA A CA 1
ATOM 2309 C C . ALA A 1 315 ? -8.587 2.186 -14.615 1.00 97.81 315 ALA A C 1
ATOM 2311 O O . ALA A 1 315 ? -8.138 2.635 -13.565 1.00 97.81 315 ALA A O 1
ATOM 2312 N N . GLN A 1 316 ? -8.097 2.581 -15.799 1.00 97.38 316 GLN A N 1
ATOM 2313 C CA . GLN A 1 316 ? -6.938 3.482 -15.947 1.00 97.38 316 GLN A CA 1
ATOM 2314 C C . GLN A 1 316 ? -7.057 4.768 -15.113 1.00 97.38 316 GLN A C 1
ATOM 2316 O O . GLN A 1 316 ? -6.076 5.222 -14.534 1.00 97.38 316 GLN A O 1
ATOM 2321 N N . GLY A 1 317 ? -8.263 5.326 -14.992 1.00 97.94 317 GLY A N 1
ATOM 2322 C CA . GLY A 1 317 ? -8.511 6.524 -14.192 1.00 97.94 317 GLY A CA 1
ATOM 2323 C C . GLY A 1 317 ? -8.473 6.314 -12.673 1.00 97.94 317 GLY A C 1
ATOM 2324 O O . GLY A 1 317 ? -8.853 7.236 -11.951 1.00 97.94 317 GLY A O 1
ATOM 2325 N N . ASN A 1 318 ? -8.098 5.134 -12.168 1.00 98.81 318 ASN A N 1
ATOM 2326 C CA . ASN A 1 318 ? -8.063 4.825 -10.733 1.00 98.81 318 ASN A CA 1
ATOM 2327 C C . ASN A 1 318 ? -6.661 4.876 -10.113 1.00 98.81 318 ASN A C 1
ATOM 2329 O O . ASN A 1 318 ? -6.540 4.756 -8.895 1.00 98.81 318 ASN A O 1
ATOM 2333 N N . ILE A 1 319 ? -5.629 5.108 -10.927 1.00 98.81 319 ILE A N 1
ATOM 2334 C CA . ILE A 1 319 ? -4.260 5.332 -10.468 1.00 98.81 319 ILE A CA 1
ATOM 2335 C C . ILE A 1 319 ? -3.836 6.781 -10.727 1.00 98.81 319 ILE A C 1
ATOM 2337 O O . ILE A 1 319 ? -4.076 7.338 -11.796 1.00 98.81 319 ILE A O 1
ATOM 2341 N N . SER A 1 320 ? -3.206 7.394 -9.730 1.00 98.62 320 SER A N 1
ATOM 2342 C CA . SER A 1 320 ? -2.578 8.713 -9.806 1.00 98.62 320 SER A CA 1
ATOM 2343 C C . SER A 1 320 ? -1.138 8.632 -9.297 1.00 98.62 320 SER A C 1
ATOM 2345 O O . SER A 1 320 ? -0.843 7.876 -8.371 1.00 98.62 320 SER A O 1
ATOM 2347 N N . TYR A 1 321 ? -0.247 9.436 -9.866 1.00 98.69 321 TYR A N 1
ATOM 2348 C CA . TYR A 1 321 ? 1.135 9.597 -9.422 1.00 98.69 321 TYR A CA 1
ATOM 2349 C C . TYR A 1 321 ? 1.523 11.063 -9.554 1.00 98.69 321 TYR A C 1
ATOM 2351 O O . TYR A 1 321 ? 1.383 11.625 -10.638 1.00 98.69 321 TYR A O 1
ATOM 2359 N N . ILE A 1 322 ? 2.008 11.686 -8.482 1.00 98.25 322 ILE A N 1
ATOM 2360 C CA . ILE A 1 322 ? 2.470 13.076 -8.527 1.00 98.25 322 ILE A CA 1
ATOM 2361 C C . ILE A 1 322 ? 3.803 13.204 -7.808 1.00 98.25 322 ILE A C 1
ATOM 2363 O O . ILE A 1 322 ? 3.870 13.099 -6.583 1.00 98.25 322 ILE A O 1
ATOM 2367 N N . SER A 1 323 ? 4.843 13.508 -8.585 1.00 97.31 323 SER A N 1
ATOM 2368 C CA . SER A 1 323 ? 6.150 13.934 -8.073 1.00 97.31 323 SER A CA 1
ATOM 2369 C C . SER A 1 323 ? 6.580 15.310 -8.577 1.00 97.31 323 SER A C 1
ATOM 2371 O O . SER A 1 323 ? 7.620 15.812 -8.177 1.00 97.31 323 SER A O 1
ATOM 2373 N N . ALA A 1 324 ? 5.806 15.958 -9.450 1.00 95.00 324 ALA A N 1
ATOM 2374 C CA . ALA A 1 324 ? 6.066 17.331 -9.878 1.00 95.00 324 ALA A CA 1
ATOM 2375 C C . ALA A 1 324 ? 5.721 18.322 -8.752 1.00 95.00 324 ALA A C 1
ATOM 2377 O O . ALA A 1 324 ? 4.634 18.891 -8.729 1.00 95.00 324 ALA A O 1
ATOM 2378 N N . VAL A 1 325 ? 6.640 18.483 -7.800 1.00 95.31 325 VAL A N 1
ATOM 2379 C CA . VAL A 1 325 ? 6.443 19.298 -6.597 1.00 95.31 325 VAL A CA 1
ATOM 2380 C C . VAL A 1 325 ? 7.579 20.291 -6.383 1.00 95.31 325 VAL A C 1
ATOM 2382 O O . VAL A 1 325 ? 8.733 20.020 -6.725 1.00 95.31 325 VAL A O 1
ATOM 2385 N N . SER A 1 326 ? 7.246 21.447 -5.816 1.00 93.88 326 SER A N 1
ATOM 2386 C CA . SER A 1 326 ? 8.180 22.553 -5.584 1.00 93.88 326 SER A CA 1
ATOM 2387 C C . SER A 1 326 ? 9.054 22.348 -4.342 1.00 93.88 326 SER A C 1
ATOM 2389 O O . SER A 1 326 ? 10.279 22.415 -4.444 1.00 93.88 326 SER A O 1
ATOM 2391 N N . ASP A 1 327 ? 8.444 22.045 -3.196 1.00 94.25 327 ASP A N 1
ATOM 2392 C CA . ASP A 1 327 ? 9.143 21.804 -1.929 1.00 94.25 327 ASP A CA 1
ATOM 2393 C C . ASP A 1 327 ? 9.807 20.416 -1.895 1.00 94.25 327 ASP A C 1
ATOM 2395 O O . ASP A 1 327 ? 9.140 19.390 -2.039 1.00 94.25 327 ASP A O 1
ATOM 2399 N N . GLY A 1 328 ? 11.123 20.383 -1.677 1.00 94.75 328 GLY A N 1
ATOM 2400 C CA . GLY A 1 328 ? 11.916 19.157 -1.565 1.00 94.75 328 GLY A CA 1
ATOM 2401 C C . GLY A 1 328 ? 12.002 18.562 -0.163 1.00 94.75 328 GLY A C 1
ATOM 2402 O O . GLY A 1 328 ? 12.583 17.488 -0.006 1.00 94.75 328 GLY A O 1
ATOM 2403 N N . SER A 1 329 ? 11.434 19.225 0.845 1.00 96.12 329 SER A N 1
ATOM 2404 C CA . SER A 1 329 ? 11.459 18.773 2.235 1.00 96.12 329 SER A CA 1
ATOM 2405 C C . SER A 1 329 ? 10.767 17.419 2.378 1.00 96.12 329 SER A C 1
ATOM 2407 O O . SER A 1 329 ? 9.652 17.219 1.891 1.00 96.12 329 SER A O 1
ATOM 2409 N N . HIS A 1 330 ? 11.447 16.480 3.035 1.00 95.31 330 HIS A N 1
ATOM 2410 C CA . HIS A 1 330 ? 10.959 15.113 3.214 1.00 95.31 330 HIS A CA 1
ATOM 2411 C C . HIS A 1 330 ? 9.663 15.092 4.028 1.00 95.31 330 HIS A C 1
ATOM 2413 O O . HIS A 1 330 ? 9.602 15.697 5.098 1.00 95.31 330 HIS A O 1
ATOM 2419 N N . CYS A 1 331 ? 8.645 14.378 3.545 1.00 93.75 331 CYS A N 1
ATOM 2420 C CA . CYS A 1 331 ? 7.325 14.268 4.185 1.00 93.75 331 CYS A CA 1
ATOM 2421 C C . CYS A 1 331 ? 6.565 15.588 4.404 1.00 93.75 331 CYS A C 1
ATOM 2423 O O . CYS A 1 331 ? 5.619 15.627 5.195 1.00 93.75 331 CYS A O 1
ATOM 2425 N N . ALA A 1 332 ? 6.941 16.663 3.713 1.00 92.31 332 ALA A N 1
ATOM 2426 C CA . ALA A 1 332 ? 6.190 17.907 3.772 1.00 92.31 332 ALA A CA 1
ATOM 2427 C C . ALA A 1 332 ? 4.815 17.763 3.103 1.00 92.31 332 ALA A C 1
ATOM 2429 O O . ALA A 1 332 ? 4.647 17.044 2.116 1.00 92.31 332 ALA A O 1
ATOM 2430 N N . GLN A 1 333 ? 3.821 18.484 3.625 1.00 89.31 333 GLN A N 1
ATOM 2431 C CA . GLN A 1 333 ? 2.540 18.635 2.938 1.00 89.31 333 GLN A CA 1
ATOM 2432 C C . GLN A 1 333 ? 2.693 19.601 1.768 1.00 89.31 333 GLN A C 1
ATOM 2434 O O . GLN A 1 333 ? 3.281 20.670 1.914 1.00 89.31 333 GLN A O 1
ATOM 2439 N N . ARG A 1 334 ? 2.121 19.243 0.617 1.00 92.25 334 ARG A N 1
ATOM 2440 C CA . ARG A 1 334 ? 2.297 19.994 -0.629 1.00 92.25 334 ARG A CA 1
ATOM 2441 C C . ARG A 1 334 ? 0.959 20.356 -1.246 1.00 92.25 334 ARG A C 1
ATOM 2443 O O . ARG A 1 334 ? 0.060 19.520 -1.353 1.00 92.25 334 ARG A O 1
ATOM 2450 N N . THR A 1 335 ? 0.824 21.608 -1.670 1.00 94.19 335 THR A N 1
ATOM 2451 C CA . THR A 1 335 ? -0.418 22.113 -2.272 1.00 94.19 335 THR A CA 1
ATOM 2452 C C . THR A 1 335 ? -0.770 21.404 -3.577 1.00 94.19 335 THR A C 1
ATOM 2454 O O . THR A 1 335 ? -1.945 21.189 -3.864 1.00 94.19 335 THR A O 1
ATOM 2457 N N . GLU A 1 336 ? 0.250 20.953 -4.303 1.00 96.12 336 GLU A N 1
ATOM 2458 C CA . GLU A 1 336 ? 0.189 20.190 -5.547 1.00 96.12 336 GLU A CA 1
ATOM 2459 C C . GLU A 1 336 ? -0.535 18.846 -5.370 1.00 96.12 336 GLU A C 1
ATOM 2461 O O . GLU A 1 336 ? -1.067 18.292 -6.331 1.00 96.12 336 GLU A O 1
ATOM 2466 N N . TRP A 1 337 ? -0.604 18.327 -4.141 1.00 96.44 337 TRP A N 1
ATOM 2467 C CA . TRP A 1 337 ? -1.329 17.099 -3.825 1.00 96.44 337 TRP A CA 1
ATOM 2468 C C . TRP A 1 337 ? -2.774 17.334 -3.385 1.00 96.44 337 TRP A C 1
ATOM 2470 O O . TRP A 1 337 ? -3.562 16.394 -3.429 1.00 96.44 337 TRP A O 1
ATOM 2480 N N . ASN A 1 338 ? -3.158 18.553 -2.987 1.00 96.31 338 ASN A N 1
ATOM 2481 C CA . ASN A 1 338 ? -4.458 18.811 -2.355 1.00 96.31 338 ASN A CA 1
ATOM 2482 C C . ASN A 1 338 ? -5.644 18.490 -3.275 1.00 96.31 338 ASN A C 1
ATOM 2484 O O . ASN A 1 338 ? -6.555 17.764 -2.879 1.00 96.31 338 ASN A O 1
ATOM 2488 N N . GLU A 1 339 ? -5.658 19.025 -4.496 1.00 97.44 339 GLU A N 1
ATOM 2489 C CA . GLU A 1 339 ? -6.774 18.784 -5.417 1.00 97.44 339 GLU A CA 1
ATOM 2490 C C . GLU A 1 339 ? -6.832 17.318 -5.898 1.00 97.44 339 GLU A C 1
ATOM 2492 O O . GLU A 1 339 ? -7.889 16.697 -5.777 1.00 97.44 339 GLU A O 1
ATOM 2497 N N . PRO A 1 340 ? -5.720 16.689 -6.317 1.00 97.75 340 PRO A N 1
ATOM 2498 C CA . PRO A 1 340 ? -5.686 15.252 -6.606 1.00 97.75 340 PRO A CA 1
ATOM 2499 C C . PRO A 1 340 ? -6.119 14.372 -5.423 1.00 97.75 340 PRO A C 1
ATOM 2501 O O . PRO A 1 340 ? -6.842 13.390 -5.613 1.00 97.75 340 PRO A O 1
ATOM 2504 N N . LEU A 1 341 ? -5.740 14.732 -4.191 1.00 98.25 341 LEU A N 1
ATOM 2505 C CA . LEU A 1 341 ? -6.193 14.054 -2.975 1.00 98.25 341 LEU A CA 1
ATOM 2506 C C . LEU A 1 341 ? -7.711 14.167 -2.823 1.00 98.25 341 LEU A C 1
ATOM 2508 O O . LEU A 1 341 ? -8.381 13.155 -2.620 1.00 98.25 341 LEU A O 1
ATOM 2512 N N . ARG A 1 342 ? -8.267 15.375 -2.972 1.00 98.19 342 ARG A N 1
ATOM 2513 C CA . ARG A 1 342 ? -9.713 15.621 -2.918 1.00 98.19 342 ARG A CA 1
ATOM 2514 C C . ARG A 1 342 ? -10.462 14.780 -3.949 1.00 98.19 342 ARG A C 1
ATOM 2516 O O . ARG A 1 342 ? -11.455 14.140 -3.617 1.00 98.19 342 ARG A O 1
ATOM 2523 N N . GLN A 1 343 ? -9.966 14.729 -5.181 1.00 98.44 343 GLN A N 1
ATOM 2524 C CA . GLN A 1 343 ? -10.557 13.939 -6.262 1.00 98.44 343 GLN A CA 1
ATOM 2525 C C . GLN A 1 343 ? -10.558 12.438 -5.955 1.00 98.44 343 GLN A C 1
ATOM 2527 O O . GLN A 1 343 ? -11.582 11.773 -6.127 1.00 98.44 343 GLN A O 1
ATOM 2532 N N . ASN A 1 344 ? -9.446 11.908 -5.440 1.00 98.69 344 ASN A N 1
ATOM 2533 C CA . ASN A 1 344 ? -9.350 10.505 -5.039 1.00 98.69 344 ASN A CA 1
ATOM 2534 C C . ASN A 1 344 ? -10.269 10.187 -3.846 1.00 98.69 344 ASN A C 1
ATOM 2536 O O . ASN A 1 344 ? -10.973 9.177 -3.877 1.00 98.69 344 ASN A O 1
ATOM 2540 N N . ILE A 1 345 ? -10.336 11.060 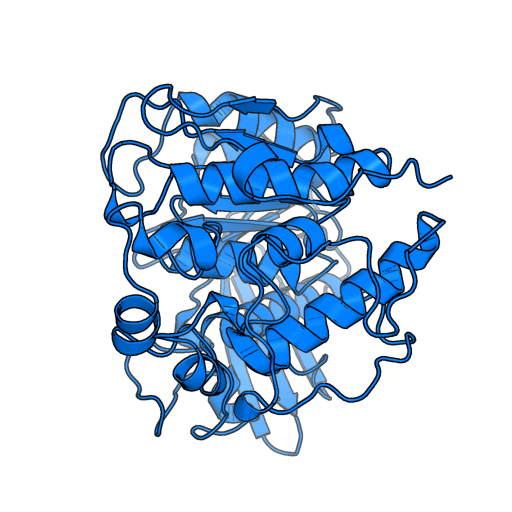-2.835 1.00 98.62 345 ILE A N 1
ATOM 2541 C CA . ILE A 1 345 ? -11.281 10.926 -1.713 1.00 98.62 345 ILE A CA 1
ATOM 2542 C C . ILE A 1 345 ? -12.720 10.874 -2.231 1.00 98.62 345 ILE A C 1
ATOM 2544 O O . ILE A 1 345 ? -13.466 9.951 -1.894 1.00 98.62 345 ILE A O 1
ATOM 2548 N N . ARG A 1 346 ? -13.095 11.820 -3.099 1.00 98.31 346 ARG A N 1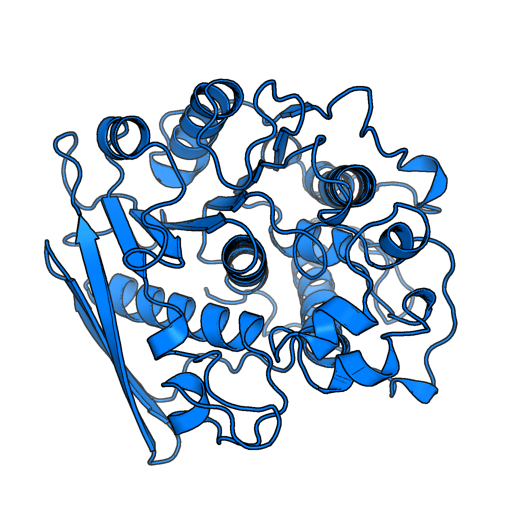
ATOM 2549 C CA . ARG A 1 346 ? -14.448 11.902 -3.658 1.00 98.31 346 ARG A CA 1
ATOM 2550 C C . ARG A 1 346 ? -14.832 10.678 -4.466 1.00 98.31 346 ARG A C 1
ATOM 2552 O O . ARG A 1 346 ? -15.962 10.210 -4.380 1.00 98.31 346 ARG A O 1
ATOM 2559 N N . LYS A 1 347 ? -13.891 10.130 -5.226 1.00 98.44 347 LYS A N 1
ATOM 2560 C CA . LYS A 1 347 ? -14.126 8.950 -6.053 1.00 98.44 347 LYS A CA 1
ATOM 2561 C C . LYS A 1 347 ? -14.200 7.659 -5.246 1.00 98.44 347 LYS A C 1
ATOM 2563 O O . LYS A 1 347 ? -15.109 6.854 -5.442 1.00 98.44 347 LYS A O 1
ATOM 2568 N N . PHE A 1 348 ? -13.250 7.442 -4.342 1.00 98.56 348 PHE A N 1
ATOM 2569 C CA . PHE A 1 348 ? -13.067 6.133 -3.715 1.00 98.56 348 PHE A CA 1
ATOM 2570 C C . PHE A 1 348 ? -13.674 6.013 -2.326 1.00 98.56 348 PHE A C 1
ATOM 2572 O O . PHE A 1 348 ? -14.054 4.903 -1.963 1.00 98.56 348 PHE A O 1
ATOM 2579 N N . LEU A 1 349 ? -13.818 7.110 -1.583 1.00 98.31 349 LEU A N 1
ATOM 2580 C CA . LEU A 1 349 ? -14.297 7.076 -0.202 1.00 98.31 349 LEU A CA 1
ATOM 2581 C C . LEU A 1 349 ? -15.717 7.631 -0.073 1.00 98.31 349 LEU A C 1
ATOM 2583 O O . LEU A 1 349 ? -16.613 6.922 0.373 1.00 98.31 349 LEU A O 1
ATOM 2587 N N . THR A 1 350 ? -15.956 8.874 -0.496 1.00 97.31 350 THR A N 1
ATOM 2588 C CA . THR A 1 350 ? -17.284 9.499 -0.336 1.00 97.31 350 THR A CA 1
ATOM 2589 C C . THR A 1 350 ? -18.243 9.182 -1.485 1.00 97.31 350 THR A C 1
ATOM 2591 O O . THR A 1 350 ? -19.450 9.340 -1.322 1.00 97.31 350 THR A O 1
ATOM 2594 N N . LYS A 1 351 ? -17.722 8.685 -2.617 1.00 96.81 351 LYS A N 1
ATOM 2595 C CA . LYS A 1 351 ? -18.471 8.309 -3.832 1.00 96.81 351 LYS A CA 1
ATOM 2596 C C . LYS A 1 351 ? -19.263 9.467 -4.461 1.00 96.81 351 LYS A C 1
ATOM 2598 O O . LYS A 1 351 ? -20.305 9.251 -5.069 1.00 96.81 351 LYS A O 1
ATOM 2603 N N . THR A 1 352 ? -18.766 10.695 -4.333 1.00 96.81 352 THR A N 1
ATOM 2604 C CA . THR A 1 352 ? -19.385 11.914 -4.886 1.00 96.81 352 THR A CA 1
ATOM 2605 C C . THR A 1 352 ? -18.685 12.450 -6.137 1.00 96.81 352 THR A C 1
ATOM 2607 O O . THR A 1 352 ? -19.121 13.453 -6.698 1.00 96.81 352 THR A O 1
ATOM 2610 N N . GLY A 1 353 ? -17.599 11.814 -6.584 1.00 95.75 353 GLY A N 1
ATOM 2611 C CA . GLY A 1 353 ? -16.828 12.243 -7.751 1.00 95.75 353 GLY A CA 1
ATOM 2612 C C . GLY A 1 353 ? -16.422 11.092 -8.667 1.00 95.75 353 GLY A C 1
ATOM 2613 O O . GLY A 1 353 ? -16.444 9.926 -8.281 1.00 95.75 353 GLY A O 1
ATOM 2614 N N . SER A 1 354 ? -16.024 11.434 -9.890 1.00 95.44 354 SER A N 1
ATOM 2615 C CA . SER A 1 354 ? -15.641 10.478 -10.940 1.00 95.44 354 SER A CA 1
ATOM 2616 C C . SER A 1 354 ? -14.330 10.835 -11.651 1.00 95.44 354 SER A C 1
ATOM 2618 O O . SER A 1 354 ? -13.995 10.204 -12.653 1.00 95.44 354 SER A O 1
ATOM 2620 N N . SER A 1 355 ? -13.570 11.809 -11.131 1.00 94.75 355 SER A N 1
ATOM 2621 C CA . SER A 1 355 ? -12.333 12.309 -11.744 1.00 94.75 355 SER A CA 1
ATOM 2622 C C . SER A 1 355 ? -11.372 11.185 -12.141 1.00 94.75 355 SER A C 1
ATOM 2624 O O . SER A 1 355 ? -11.214 10.181 -11.437 1.00 94.75 355 SER A O 1
ATOM 2626 N N . SER A 1 356 ? -10.726 11.350 -13.292 1.00 93.75 356 SER A N 1
ATOM 2627 C CA . SER A 1 356 ? -9.661 10.448 -13.718 1.00 93.75 356 SER A CA 1
ATOM 2628 C C . SER A 1 356 ? -8.363 10.811 -13.009 1.00 93.75 356 SER A C 1
ATOM 2630 O O . SER A 1 356 ? -8.005 11.984 -12.937 1.00 93.75 356 SER A O 1
ATOM 2632 N N . GLY A 1 357 ? -7.650 9.799 -12.522 1.00 94.19 357 GLY A N 1
ATOM 2633 C CA . GLY A 1 357 ? -6.293 9.959 -12.026 1.00 94.19 357 GLY A CA 1
ATOM 2634 C C . GLY A 1 357 ? -5.328 10.451 -13.104 1.00 94.19 357 GLY A C 1
ATOM 2635 O O . GLY A 1 357 ? -5.576 10.305 -14.306 1.00 94.19 357 GLY A O 1
ATOM 2636 N N . VAL A 1 358 ? -4.227 11.047 -12.647 1.00 95.94 358 VAL A N 1
ATOM 2637 C CA . VAL A 1 358 ? -3.163 11.613 -13.485 1.00 95.94 358 VAL A CA 1
ATOM 2638 C C . VAL A 1 358 ? -1.820 11.072 -13.013 1.00 95.94 358 VAL A C 1
ATOM 2640 O O . VAL A 1 358 ? -1.561 11.018 -11.812 1.00 95.94 358 VAL A O 1
ATOM 2643 N N . ILE A 1 359 ? -0.956 10.702 -13.958 1.00 97.62 359 ILE A N 1
ATOM 2644 C CA . ILE A 1 359 ? 0.447 10.360 -13.709 1.00 97.62 359 ILE A CA 1
ATOM 2645 C C . ILE A 1 359 ? 1.300 11.524 -14.218 1.00 97.62 359 ILE A C 1
ATOM 2647 O O . ILE A 1 359 ? 1.376 11.764 -15.419 1.00 97.62 359 ILE A O 1
ATOM 2651 N N . SER A 1 360 ? 1.900 12.267 -13.290 1.00 95.62 360 SER A N 1
ATOM 2652 C CA . SER A 1 360 ? 2.713 13.454 -13.545 1.00 95.62 360 SER A CA 1
ATOM 2653 C C . SER A 1 360 ? 3.999 13.402 -12.720 1.00 95.62 360 SER A C 1
ATOM 2655 O O . SER A 1 360 ? 3.997 13.583 -11.497 1.00 95.62 360 SER A O 1
ATOM 2657 N N . ALA A 1 361 ? 5.115 13.133 -13.392 1.00 96.62 361 ALA A N 1
ATOM 2658 C CA . ALA A 1 361 ? 6.439 13.171 -12.787 1.00 96.62 361 ALA A CA 1
ATOM 2659 C C . ALA A 1 361 ? 7.105 14.536 -12.986 1.00 96.62 361 ALA A C 1
ATOM 2661 O O . ALA A 1 361 ? 6.903 15.200 -14.002 1.00 96.62 361 ALA A O 1
ATOM 2662 N N . ALA A 1 362 ? 7.963 14.936 -12.046 1.00 95.81 362 ALA A N 1
ATOM 2663 C CA . ALA A 1 362 ? 8.878 16.046 -12.294 1.00 95.81 362 ALA A CA 1
ATOM 2664 C C . ALA A 1 362 ? 9.793 15.728 -13.489 1.00 95.81 362 ALA A C 1
ATOM 2666 O O . ALA A 1 362 ? 10.294 14.606 -13.615 1.00 95.81 362 ALA A O 1
ATOM 2667 N N . SER A 1 363 ? 10.099 16.732 -14.314 1.00 94.62 363 SER A N 1
ATOM 2668 C CA . SER A 1 363 ? 10.957 16.577 -15.502 1.00 94.62 363 SER A CA 1
ATOM 2669 C C . SER A 1 363 ? 12.314 15.937 -15.180 1.00 94.62 363 SER A C 1
ATOM 2671 O O . SER A 1 363 ? 12.770 15.044 -15.888 1.00 94.62 363 SER A O 1
ATOM 2673 N N . LYS A 1 364 ? 12.926 16.311 -14.050 1.00 93.06 364 LYS A N 1
ATOM 2674 C CA . LYS A 1 364 ? 14.206 15.751 -13.576 1.00 93.06 364 LYS A CA 1
ATOM 2675 C C . LYS A 1 364 ? 14.137 14.298 -13.077 1.00 93.06 364 LYS A C 1
ATOM 2677 O O . LYS A 1 364 ? 15.175 13.656 -12.929 1.00 93.06 364 LYS A O 1
ATOM 2682 N N . ALA A 1 365 ? 12.937 13.781 -12.815 1.00 94.88 365 ALA A N 1
ATOM 2683 C CA . ALA A 1 365 ? 12.694 12.459 -12.236 1.00 94.88 365 ALA A CA 1
ATOM 2684 C C . ALA A 1 365 ? 11.670 11.642 -13.046 1.00 94.88 365 ALA A C 1
ATOM 2686 O O . ALA A 1 365 ? 10.875 10.882 -12.496 1.00 94.88 365 ALA A O 1
ATOM 2687 N N . THR A 1 366 ? 11.682 11.799 -14.371 1.00 96.81 366 THR A N 1
ATOM 2688 C CA . THR A 1 366 ? 10.822 11.026 -15.273 1.00 96.81 366 THR A CA 1
ATOM 2689 C C . THR A 1 366 ? 11.479 9.687 -15.614 1.00 96.81 366 THR A C 1
ATOM 2691 O O . THR A 1 366 ? 12.530 9.642 -16.246 1.00 96.81 366 THR A O 1
ATOM 2694 N N . GLY A 1 367 ? 10.860 8.585 -15.187 1.00 95.75 367 GLY A N 1
ATOM 2695 C CA . GLY A 1 367 ? 11.183 7.234 -15.660 1.00 95.75 367 GLY A CA 1
ATOM 2696 C C . GLY A 1 367 ? 10.620 6.920 -17.056 1.00 95.75 367 GLY A C 1
ATOM 2697 O O . GLY A 1 367 ? 9.558 7.431 -17.408 1.00 95.75 367 GLY A O 1
ATOM 2698 N N . ASN A 1 368 ? 11.302 6.056 -17.819 1.00 96.19 368 ASN A N 1
ATOM 2699 C CA . ASN A 1 368 ? 10.899 5.621 -19.162 1.00 96.19 368 ASN A CA 1
ATOM 2700 C C . ASN A 1 368 ? 10.515 4.130 -19.188 1.00 96.19 368 ASN A C 1
ATOM 2702 O O . ASN A 1 368 ? 11.382 3.265 -19.265 1.00 96.19 368 ASN A O 1
ATOM 2706 N N . LEU A 1 369 ? 9.217 3.810 -19.166 1.00 98.06 369 LEU A N 1
ATOM 2707 C CA . LEU A 1 369 ? 8.750 2.418 -19.108 1.00 98.06 369 LEU A CA 1
ATOM 2708 C C . LEU A 1 369 ? 9.237 1.546 -20.284 1.00 98.06 369 LEU A C 1
ATOM 2710 O O . LEU A 1 369 ? 9.445 0.350 -20.088 1.00 98.06 369 LEU A O 1
ATOM 2714 N N . SER A 1 370 ? 9.451 2.098 -21.486 1.00 97.69 370 SER A N 1
ATOM 2715 C CA . SER A 1 370 ? 9.868 1.287 -22.643 1.00 97.69 370 SER A CA 1
ATOM 2716 C C . SER A 1 370 ? 11.246 0.648 -22.464 1.00 97.69 370 SER A C 1
ATOM 2718 O O . SER A 1 370 ? 11.541 -0.362 -23.091 1.00 97.69 370 SER A O 1
ATOM 2720 N N . GLU A 1 371 ? 12.091 1.209 -21.597 1.00 96.69 371 GLU A N 1
ATOM 2721 C CA . GLU A 1 371 ? 13.389 0.625 -21.248 1.00 96.69 371 GLU A CA 1
ATOM 2722 C C . GLU A 1 371 ? 13.255 -0.582 -20.317 1.00 96.69 371 GLU A C 1
ATOM 2724 O O . GLU A 1 371 ? 14.177 -1.391 -20.227 1.00 96.69 371 GLU A O 1
ATOM 2729 N N . TRP A 1 372 ? 12.116 -0.733 -19.646 1.00 97.75 372 TRP A N 1
ATOM 2730 C CA . TRP A 1 372 ? 11.930 -1.698 -18.566 1.00 97.75 372 TRP A CA 1
ATOM 2731 C C . TRP A 1 372 ? 10.980 -2.839 -18.905 1.00 97.75 372 TRP A C 1
ATOM 2733 O O . TRP A 1 372 ? 11.034 -3.859 -18.225 1.00 97.75 372 TRP A O 1
ATOM 2743 N N . ARG A 1 373 ? 10.145 -2.704 -19.940 1.00 97.62 373 ARG A N 1
ATOM 2744 C CA . ARG A 1 373 ? 9.169 -3.726 -20.337 1.00 97.62 373 ARG A CA 1
ATOM 2745 C C . ARG A 1 373 ? 9.482 -4.373 -21.680 1.00 97.62 373 ARG A C 1
ATOM 2747 O O . ARG A 1 373 ? 9.992 -3.718 -22.583 1.00 97.62 373 ARG A O 1
ATOM 2754 N N . ASP A 1 374 ? 9.074 -5.625 -21.826 1.00 96.81 374 ASP A N 1
ATOM 2755 C CA . ASP A 1 374 ? 9.045 -6.386 -23.081 1.00 96.81 374 ASP A CA 1
ATOM 2756 C C . ASP A 1 374 ? 7.644 -6.945 -23.411 1.00 96.81 374 ASP A C 1
ATOM 2758 O O . ASP A 1 374 ? 7.468 -7.646 -24.406 1.00 96.81 374 ASP A O 1
ATOM 2762 N N . TRP A 1 375 ? 6.628 -6.603 -22.610 1.00 97.88 375 TRP A N 1
ATOM 2763 C CA . TRP A 1 375 ? 5.246 -7.025 -22.825 1.00 97.88 375 TRP A CA 1
ATOM 2764 C C . TRP A 1 375 ? 4.413 -5.998 -23.591 1.00 97.88 375 TRP A C 1
ATOM 2766 O O . TRP A 1 375 ? 4.674 -4.790 -23.584 1.00 97.88 375 TRP A O 1
ATOM 2776 N N . THR A 1 376 ? 3.328 -6.491 -24.183 1.00 97.12 376 THR A N 1
ATOM 2777 C CA . THR A 1 376 ? 2.212 -5.682 -24.670 1.00 97.12 376 THR A CA 1
ATOM 2778 C C . THR A 1 376 ? 1.054 -5.745 -23.681 1.00 97.12 376 THR A C 1
ATOM 2780 O O . THR A 1 376 ? 0.765 -6.788 -23.086 1.00 97.12 376 THR A O 1
ATOM 2783 N N . THR A 1 377 ? 0.391 -4.611 -23.481 1.00 98.12 377 THR A N 1
ATOM 2784 C CA . THR A 1 377 ? -0.765 -4.525 -22.585 1.00 98.12 377 THR A CA 1
ATOM 2785 C C . THR A 1 377 ? -2.007 -5.058 -23.289 1.00 98.12 377 THR A C 1
ATOM 2787 O O . THR A 1 377 ? -2.391 -4.489 -24.316 1.00 98.12 377 THR A O 1
ATOM 2790 N N . PRO A 1 378 ? -2.645 -6.121 -22.771 1.00 96.81 378 PRO A N 1
ATOM 2791 C CA . PRO A 1 378 ? -3.849 -6.666 -23.372 1.00 96.81 378 PRO A CA 1
ATOM 2792 C C . PRO A 1 378 ? -5.054 -5.757 -23.116 1.00 96.81 378 PRO A C 1
ATOM 2794 O O . PRO A 1 378 ? -5.107 -5.004 -22.142 1.00 96.81 378 PRO A O 1
ATOM 2797 N N . THR A 1 379 ? -6.068 -5.888 -23.964 1.00 93.88 379 THR A N 1
ATOM 2798 C CA . THR A 1 379 ? -7.432 -5.471 -23.635 1.00 93.88 379 THR A CA 1
ATOM 2799 C C . THR A 1 379 ? -8.160 -6.692 -23.098 1.00 93.88 379 THR A C 1
ATOM 2801 O O . THR A 1 379 ? -8.387 -7.638 -23.848 1.00 93.88 379 THR A O 1
ATOM 2804 N N . LEU A 1 380 ? -8.488 -6.695 -21.806 1.00 94.94 380 LEU A N 1
ATOM 2805 C CA . LEU A 1 380 ? -9.212 -7.802 -21.191 1.00 94.94 380 LEU A CA 1
ATOM 2806 C C . LEU A 1 380 ? -10.725 -7.528 -21.305 1.00 94.94 380 LEU A C 1
ATOM 2808 O O . LEU A 1 380 ? -11.174 -6.500 -20.779 1.00 94.94 380 LEU A O 1
ATOM 2812 N N . PRO A 1 381 ? -11.505 -8.379 -22.002 1.00 88.88 381 PRO A N 1
ATOM 2813 C CA . PRO A 1 381 ? -12.957 -8.248 -22.071 1.00 88.88 381 PRO A CA 1
ATOM 2814 C C . PRO A 1 381 ? -13.591 -8.302 -20.676 1.00 88.88 381 PRO A C 1
ATOM 2816 O O . PRO A 1 381 ? -13.103 -9.056 -19.797 1.00 88.88 381 PRO A O 1
#

Organism: Sorangium cellulosum (NCBI:txid56)

Radius of gyration: 19.17 Å; Cα contacts (8 Å, |Δi|>4): 925; chains: 1; bounding box: 46×47×47 Å

Nearest PDB structures (foldseek):
  3pic-assembly3_C  TM=9.403E-01  e=6.081E-39  Trichoderma reesei
  6rv9-assembly1_A  TM=9.180E-01  e=3.913E-36  Cerrena unicolor
  4g4g-assembly1_A  TM=9.342E-01  e=2.997E-35  Thermothelomyces thermophilus ATCC 42464
  4g4j-assembly1_A  TM=9.188E-01  e=9.925E-35  Thermothelomyces thermophilus ATCC 42464
  8trx-assembly2_B  TM=9.021E-01  e=4.316E-33  Piromyces rhizinflatus

Secondary structure (DSSP, 8-state):
---TTTTS--PPPPPGGGPPP-SSPP-TTB-TTSPBP-STTHHHHHHHHHHHHHIIIII-------SEEEEEE-SSEEEEEEEETTEEEEEEEEEE--SSS-SSEEEEEEETTTTT--SS-HHHHHHTT-EEEEE-HHHHS-TTSBTTB--SHHHHHH-TT----HHHHHHHHHHHHHHHHHHTTTSSEEEEEEEEEEETHHHHHHHHHHHH-TTEEEEEEES--TTSSS-TTTGGGTTPPPHHHHHHHSSSS-GGGGGGTT-GGG-SS-HHHHHHTTTTSEEEEE--TT-GGG-HHHHHHHHHHHHHHHHHTT-GGGEEEE---S--STT---HHHHHHHHHHHHHHTS----PPP-EE--GGG---GGGT--PPPP---

Mean predicted aligned error: 3.12 Å

pLDDT: mean 96.43, std 4.62, range [57.0, 98.94]

Sequence (381 aa):
MEDEGTDCAVSSLPDAGALPAIAKLPDPFKKLDGSRISTKADWRCRRQEIKKQAEKYIYGTKPPKPESVTGTVSRTSITVNVSHQGKRTSFTASVELPSTGSGPYPAIVGLGGGFLGFPLNTSLVKGEGVAIINYDPYAVGSESGSRSAKRGAFYDIYGSNSTTGLLAAWSWGVSRILDVIEQSGGAILKADAVGVSGCSRFGKGAFTIGAFDQRIALTLPIESGSGGVPIWRGIPGEGAQSPSSAYGETYWLGDAFGSFTSRVTSLPLDTHEVVAMVAPRGLFIMDNPHIANLGPKSAHVAALAGAEVYKALGAQGNISYISAVSDGSHCAQRTEWNEPLRQNIRKFLTKTGSSSGVISAASKATGNLSEWRDWTTPTLP

InterPro domains:
  IPR029058 Alpha/Beta hydrolase fold [G3DSA:3.40.50.1820] (2-381)
  IPR029058 Alpha/Beta hydrolase fold [SSF53474] (39-350)
  IPR054579 4-O-methyl-glucuronoyl methylesterase-like domain [PF22244] (80-314)